Protein AF-0000000080277192 (afdb_homodimer)

Radius of gyration: 25.04 Å; Cα contacts (8 Å, |Δi|>4): 772; chains: 2; bounding box: 79×67×52 Å

Solvent-accessible surface area (backbone atoms only — not comparable to full-atom values): 27968 Å² total; per-residue (Å²): 115,68,64,63,48,51,51,50,53,48,50,64,53,46,48,50,48,50,51,48,53,52,50,51,51,52,50,50,63,64,45,44,34,55,51,36,14,52,55,38,12,24,27,52,50,68,48,55,72,72,56,40,82,81,62,85,65,81,45,62,60,25,44,52,52,46,77,66,30,64,67,50,52,49,10,42,51,40,28,50,51,37,14,52,52,24,24,52,52,15,50,55,54,12,50,52,49,22,42,47,69,62,72,52,82,54,91,62,49,66,56,52,54,50,48,37,54,46,58,56,55,52,41,58,72,32,35,43,55,31,45,40,56,53,26,53,75,68,70,28,53,38,30,62,67,38,54,23,53,58,44,27,65,55,31,24,36,47,32,21,60,66,32,34,26,38,52,59,58,52,64,68,64,61,55,56,53,38,48,72,73,66,51,48,70,67,48,44,42,63,69,44,51,49,61,72,30,39,46,41,49,52,42,40,45,53,51,36,25,48,52,44,54,49,47,39,68,58,48,58,72,43,26,59,82,76,34,24,27,35,47,42,48,43,59,55,35,45,50,92,87,60,59,40,52,11,38,32,22,23,47,21,41,59,63,40,47,65,43,50,53,47,43,72,73,39,44,70,54,39,52,48,27,52,39,50,35,12,45,76,54,116,67,65,62,50,51,51,49,53,46,49,63,51,47,48,50,49,50,50,49,52,53,49,51,51,53,49,50,62,64,44,44,34,56,51,37,14,53,55,38,12,23,27,51,52,68,46,54,73,70,55,40,83,81,62,83,64,80,44,62,60,22,44,52,52,46,75,64,30,63,68,48,52,48,10,43,51,40,28,51,50,37,15,53,51,22,26,52,51,15,50,56,54,11,49,52,49,21,44,46,68,61,72,51,84,56,89,62,50,65,57,53,55,49,48,37,54,46,58,56,56,54,42,59,72,33,37,44,57,30,46,43,55,52,26,55,76,68,70,29,54,38,28,61,68,36,54,23,52,56,44,28,65,55,33,23,35,45,31,21,61,64,32,34,26,38,52,58,57,52,64,66,64,60,56,55,53,38,49,73,74,64,50,47,71,68,49,44,42,64,70,46,50,49,61,72,30,37,46,40,48,52,42,40,44,53,51,37,24,48,50,44,52,48,48,39,68,59,46,58,71,42,27,59,83,77,35,24,28,35,47,42,48,41,59,54,34,44,50,92,86,60,60,39,52,12,38,33,22,24,47,21,43,57,63,40,47,65,43,51,53,47,44,72,72,39,43,70,53,38,51,48,26,52,40,49,35,12,44,79,57

Structure (mmCIF, N/CA/C/O backbone):
data_AF-0000000080277192-model_v1
#
loop_
_entity.id
_entity.type
_entity.pdbx_description
1 polymer 'Carbohydrate ABC transporter permease'
#
loop_
_atom_site.group_PDB
_atom_site.id
_atom_site.type_symbol
_atom_site.label_atom_id
_atom_site.label_alt_id
_atom_site.label_comp_id
_atom_site.label_asym_id
_atom_site.label_entity_id
_atom_site.label_seq_id
_atom_site.pdbx_PDB_ins_code
_atom_site.Cartn_x
_atom_site.Cartn_y
_atom_site.Cartn_z
_atom_site.occupancy
_atom_site.B_iso_or_equiv
_atom_site.auth_seq_id
_atom_site.auth_comp_id
_atom_site.auth_asym_id
_atom_site.auth_atom_id
_atom_site.pdbx_PDB_model_num
ATOM 1 N N . MET A 1 1 ? -43.219 28.047 12.672 1 46.94 1 MET A N 1
ATOM 2 C CA . MET A 1 1 ? -42.062 28.219 13.523 1 46.94 1 MET A CA 1
ATOM 3 C C . MET A 1 1 ? -41.812 26.984 14.367 1 46.94 1 MET A C 1
ATOM 5 O O . MET A 1 1 ? -40.656 26.578 14.57 1 46.94 1 MET A O 1
ATOM 9 N N . LYS A 1 2 ? -42.844 26.438 14.945 1 57.5 2 LYS A N 1
ATOM 10 C CA . LYS A 1 2 ? -42.75 25.297 15.852 1 57.5 2 LYS A CA 1
ATOM 11 C C . LYS A 1 2 ? -42.406 24.016 15.102 1 57.5 2 LYS A C 1
ATOM 13 O O . LYS A 1 2 ? -41.656 23.172 15.609 1 57.5 2 LYS A O 1
ATOM 18 N N . THR A 1 3 ? -42.875 23.797 13.953 1 53.72 3 THR A N 1
ATOM 19 C CA . THR A 1 3 ? -42.75 22.594 13.141 1 53.72 3 THR A CA 1
ATOM 20 C C . THR A 1 3 ? -41.344 22.469 12.602 1 53.72 3 THR A C 1
ATOM 22 O O . THR A 1 3 ? -40.781 21.359 12.516 1 53.72 3 THR A O 1
ATOM 25 N N . A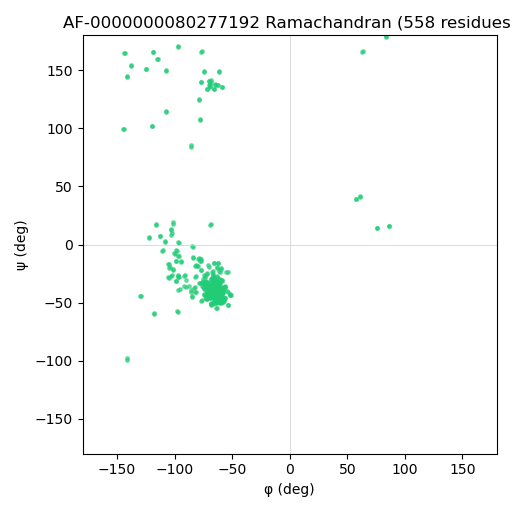SN A 1 4 ? -40.812 23.641 12.227 1 54.72 4 ASN A N 1
ATOM 26 C CA . ASN A 1 4 ? -39.469 23.672 11.711 1 54.72 4 ASN A CA 1
ATOM 27 C C . ASN A 1 4 ? -38.438 23.297 12.781 1 54.72 4 ASN A C 1
ATOM 29 O O . ASN A 1 4 ? -37.438 22.641 12.492 1 54.72 4 ASN A O 1
ATOM 33 N N . GLN A 1 5 ? -38.875 23.609 14.062 1 58.41 5 GLN A N 1
ATOM 34 C CA . GLN A 1 5 ? -38 23.281 15.195 1 58.41 5 GLN A CA 1
ATOM 35 C C . GLN A 1 5 ? -38 21.781 15.469 1 58.41 5 GLN A C 1
ATOM 37 O O . GLN A 1 5 ? -37 21.203 15.852 1 58.41 5 GLN A O 1
ATOM 42 N N . SER A 1 6 ? -39.219 21.188 15.422 1 55.44 6 SER A N 1
ATOM 43 C CA . SER A 1 6 ? -39.375 19.766 15.664 1 55.44 6 SER A CA 1
ATOM 44 C C . SER A 1 6 ? -38.594 18.953 14.617 1 55.44 6 SER A C 1
ATOM 46 O O . SER A 1 6 ? -37.938 17.953 14.945 1 55.44 6 SER A O 1
ATOM 48 N N . VAL A 1 7 ? -38.719 19.375 13.414 1 54.59 7 VAL A N 1
ATOM 49 C CA . VAL A 1 7 ? -38.062 18.703 12.312 1 54.59 7 VAL A CA 1
ATOM 50 C C . VAL A 1 7 ? -36.531 18.828 12.477 1 54.59 7 VAL A C 1
ATOM 52 O O . VAL A 1 7 ? -35.812 17.875 12.227 1 54.59 7 VAL A O 1
ATOM 55 N N . LYS A 1 8 ? -36.188 20.016 12.977 1 60.94 8 LYS A N 1
ATOM 56 C CA . LYS A 1 8 ? -34.781 20.25 13.227 1 60.94 8 LYS A CA 1
ATOM 57 C C . LYS A 1 8 ? -34.25 19.344 14.344 1 60.94 8 LYS A C 1
ATOM 59 O O . LYS A 1 8 ? -33.156 18.812 14.25 1 60.94 8 LYS A O 1
ATOM 64 N N . ARG A 1 9 ? -35.062 19.188 15.398 1 60.69 9 ARG A N 1
ATOM 65 C CA . ARG A 1 9 ? -34.719 18.328 16.516 1 60.69 9 ARG A CA 1
ATOM 66 C C . ARG A 1 9 ? -34.688 16.859 16.094 1 60.69 9 ARG A C 1
ATOM 68 O O . ARG A 1 9 ? -33.812 16.094 16.531 1 60.69 9 ARG A O 1
ATOM 75 N N . LEU A 1 10 ? -35.625 16.469 15.258 1 56.78 10 LEU A N 1
ATOM 76 C CA . LEU A 1 10 ? -35.688 15.094 14.797 1 56.78 10 LEU A CA 1
ATOM 77 C C . LEU A 1 10 ? -34.531 14.766 13.875 1 56.78 10 LEU A C 1
ATOM 79 O O . LEU A 1 10 ? -33.969 13.664 13.953 1 56.78 10 LEU A O 1
ATOM 83 N N . ARG A 1 11 ? -34.219 15.672 13.07 1 62.62 11 ARG A N 1
ATOM 84 C CA . ARG A 1 11 ? -33.094 15.484 12.148 1 62.62 11 ARG A CA 1
ATOM 85 C C . ARG A 1 11 ? -31.781 15.414 12.906 1 62.62 11 ARG A C 1
ATOM 87 O O . ARG A 1 11 ? -30.891 14.641 12.547 1 62.62 11 ARG A O 1
ATOM 94 N N . LYS A 1 12 ? -31.812 16.172 14.016 1 66.75 12 LYS A N 1
ATOM 95 C CA . LYS A 1 12 ? -30.594 16.188 14.836 1 66.75 12 LYS A CA 1
ATOM 96 C C . LYS A 1 12 ? -30.344 14.82 15.469 1 66.75 12 LYS A C 1
ATOM 98 O O . LYS A 1 12 ? -29.203 14.43 15.68 1 66.75 12 LYS A O 1
ATOM 103 N N . LYS A 1 13 ? -31.469 14.008 15.586 1 72.44 13 LYS A N 1
ATOM 104 C CA . LYS A 1 13 ? -31.328 12.703 16.234 1 72.44 13 LYS A CA 1
ATOM 105 C C . LYS A 1 13 ? -31.297 11.586 15.188 1 72.44 13 LYS A C 1
ATOM 107 O O . LYS A 1 13 ? -30.625 10.562 15.398 1 72.44 13 LYS A O 1
ATOM 112 N N . LEU A 1 14 ? -31.922 11.82 14.062 1 78.38 14 LEU A N 1
ATOM 113 C CA . LEU A 1 14 ? -32.062 10.766 13.07 1 78.38 14 LEU A CA 1
ATOM 114 C C . LEU A 1 14 ? -30.781 10.57 12.281 1 78.38 14 LEU A C 1
ATOM 116 O O . LEU A 1 14 ? -30.406 9.438 11.961 1 78.38 14 LEU A O 1
ATOM 120 N N . ILE A 1 15 ? -30.156 11.602 12.117 1 78.19 15 ILE A N 1
ATOM 121 C CA . ILE A 1 15 ? -28.984 11.531 11.258 1 78.19 15 ILE A CA 1
ATOM 122 C C . ILE A 1 15 ? -27.859 10.781 11.977 1 78.19 15 ILE A C 1
ATOM 124 O O . ILE A 1 15 ? -27.297 9.828 11.43 1 78.19 15 ILE A O 1
ATOM 128 N N . PRO A 1 16 ? -27.625 11.133 13.188 1 77.75 16 PRO A N 1
ATOM 129 C CA . PRO A 1 16 ? -26.625 10.336 13.898 1 77.75 16 PRO A CA 1
ATOM 130 C C . PRO A 1 16 ? -27.016 8.867 14.023 1 77.75 16 PRO A C 1
ATOM 132 O O . PRO A 1 16 ? -26.141 7.992 13.977 1 77.75 16 PRO A O 1
ATOM 135 N N . PHE A 1 17 ? -28.234 8.664 14.062 1 81.19 17 PHE A N 1
ATOM 136 C CA . PHE A 1 17 ? -28.703 7.285 14.156 1 81.19 17 PHE A CA 1
ATOM 137 C C . PHE A 1 17 ? -28.484 6.551 12.836 1 81.19 17 PHE A C 1
ATOM 139 O O . PHE A 1 17 ? -28.062 5.395 12.828 1 81.19 17 PHE A O 1
ATOM 146 N N . LEU A 1 18 ? -28.75 7.203 11.797 1 81.12 18 LEU A N 1
ATOM 147 C CA . LEU A 1 18 ? -28.547 6.613 10.477 1 81.12 18 LEU A CA 1
ATOM 148 C C . LEU A 1 18 ? -27.062 6.387 10.211 1 81.12 18 LEU A C 1
ATOM 150 O O . LEU A 1 18 ? -26.672 5.355 9.656 1 81.12 18 LEU A O 1
ATOM 154 N N . ILE A 1 19 ? -26.328 7.281 10.648 1 79.06 19 ILE A N 1
ATOM 155 C CA . ILE A 1 19 ? -24.875 7.148 10.5 1 79.06 19 ILE A CA 1
ATOM 156 C C . ILE A 1 19 ? -24.391 5.961 11.32 1 79.06 19 ILE A C 1
ATOM 158 O O . ILE A 1 19 ? -23.531 5.191 10.859 1 79.06 19 ILE A O 1
ATOM 162 N N . LEU A 1 20 ? -24.953 5.836 12.391 1 80.75 20 LEU A N 1
ATOM 163 C CA . LEU A 1 20 ? -24.578 4.707 13.242 1 80.75 20 LEU A CA 1
ATOM 164 C C . LEU A 1 20 ? -24.953 3.387 12.578 1 80.75 20 LEU A C 1
ATOM 166 O O . LEU A 1 20 ? -24.156 2.451 12.555 1 80.75 20 LEU A O 1
ATOM 170 N N . ILE A 1 21 ? -26.047 3.332 11.977 1 84.31 21 ILE A N 1
ATOM 171 C CA . ILE A 1 21 ? -26.531 2.113 11.336 1 84.31 21 ILE A CA 1
ATOM 172 C C . ILE A 1 21 ? -25.656 1.776 10.133 1 84.31 21 ILE A C 1
ATOM 174 O O . ILE A 1 21 ? -25.25 0.625 9.953 1 84.31 21 ILE A O 1
ATOM 178 N N . VAL A 1 22 ? -25.344 2.752 9.422 1 81.5 22 VAL A N 1
ATOM 179 C CA . VAL A 1 22 ? -24.516 2.557 8.234 1 81.5 22 VAL A CA 1
ATOM 180 C C . VAL A 1 22 ? -23.109 2.135 8.648 1 81.5 22 VAL A C 1
ATOM 182 O O . VAL A 1 22 ? -22.516 1.239 8.039 1 81.5 22 VAL A O 1
ATOM 185 N N . SER A 1 23 ? -22.641 2.762 9.641 1 79.56 23 SER A N 1
ATOM 186 C CA . SER A 1 23 ? -21.312 2.418 10.141 1 79.56 23 SER A CA 1
ATOM 187 C C . SER A 1 23 ? -21.266 0.975 10.641 1 79.56 23 SER A C 1
ATOM 189 O O . SER A 1 23 ? -20.312 0.249 10.359 1 79.56 23 SER A O 1
ATOM 191 N N . LEU A 1 24 ? -22.266 0.595 11.289 1 80.5 24 LEU A N 1
ATOM 192 C CA . LEU A 1 24 ? -22.344 -0.77 11.797 1 80.5 24 LEU A CA 1
ATOM 193 C C . LEU A 1 24 ? -22.422 -1.772 10.656 1 80.5 24 LEU A C 1
ATOM 195 O O . LEU A 1 24 ? -21.828 -2.848 10.719 1 80.5 24 LEU A O 1
ATOM 199 N N . PHE A 1 25 ? -23.094 -1.438 9.68 1 82.75 25 PHE A N 1
ATOM 200 C CA . PHE A 1 25 ? -23.219 -2.299 8.508 1 82.75 25 PHE A CA 1
ATOM 201 C C . PHE A 1 25 ? -21.891 -2.469 7.805 1 82.75 25 PHE A C 1
ATOM 203 O O . PHE A 1 25 ? -21.5 -3.586 7.457 1 82.75 25 PHE A O 1
ATOM 210 N N . VAL A 1 26 ? -21.219 -1.412 7.656 1 76.5 26 VAL A N 1
ATOM 211 C CA . VAL A 1 26 ? -19.906 -1.442 7.016 1 76.5 26 VAL A CA 1
ATOM 212 C C . VAL A 1 26 ? -18.922 -2.24 7.879 1 76.5 26 VAL A C 1
ATOM 214 O O . VAL A 1 26 ? -18.125 -3.027 7.359 1 76.5 26 VAL A O 1
ATOM 217 N N . LEU A 1 27 ? -19.031 -2.02 9.102 1 80.06 27 LEU A N 1
ATOM 218 C CA . LEU A 1 27 ? -18.172 -2.742 10.039 1 80.06 27 LEU A CA 1
ATOM 219 C C . LEU A 1 27 ? -18.422 -4.246 9.945 1 80.06 27 LEU A C 1
ATOM 221 O O . LEU A 1 27 ? -17.469 -5.035 9.977 1 80.06 27 LEU A O 1
ATOM 225 N N . MET A 1 28 ? -19.641 -4.602 9.812 1 83 28 MET A N 1
ATOM 226 C CA . MET A 1 28 ? -20 -6.012 9.711 1 83 28 MET A CA 1
ATOM 227 C C . MET A 1 28 ? -19.422 -6.621 8.43 1 83 28 MET A C 1
ATOM 229 O O . MET A 1 28 ? -18.906 -7.742 8.445 1 83 28 MET A O 1
ATOM 233 N N . ILE A 1 29 ? -19.469 -5.93 7.426 1 81.88 29 ILE A N 1
ATOM 234 C CA . ILE A 1 29 ? -18.953 -6.398 6.145 1 81.88 29 ILE A CA 1
ATOM 235 C C . ILE A 1 29 ? -17.438 -6.551 6.223 1 81.88 29 ILE A C 1
ATOM 237 O O . ILE A 1 29 ? -16.875 -7.52 5.707 1 81.88 29 ILE A O 1
ATOM 241 N N . GLU A 1 30 ? -16.828 -5.641 6.879 1 77.25 30 GLU A N 1
ATOM 242 C CA . GLU A 1 30 ? -15.375 -5.652 6.996 1 77.25 30 GLU A CA 1
ATOM 243 C C . GLU A 1 30 ? -14.898 -6.762 7.93 1 77.25 30 GLU A C 1
ATOM 245 O O . GLU A 1 30 ? -13.836 -7.352 7.719 1 77.25 30 GLU A O 1
ATOM 250 N N . LEU A 1 31 ? -15.68 -7.07 8.914 1 86.88 31 LEU A N 1
ATOM 251 C CA . LEU A 1 31 ? -15.289 -8.047 9.93 1 86.88 31 LEU A CA 1
ATOM 252 C C . LEU A 1 31 ? -15.547 -9.469 9.453 1 86.88 31 LEU A C 1
ATOM 254 O O . LEU A 1 31 ? -14.969 -10.422 9.969 1 86.88 31 LEU A O 1
ATOM 258 N N . MET A 1 32 ? -16.328 -9.625 8.508 1 88.5 32 MET A N 1
ATOM 259 C CA . MET A 1 32 ? -16.766 -10.953 8.07 1 88.5 32 MET A CA 1
ATOM 260 C C . MET A 1 32 ? -15.57 -11.766 7.559 1 88.5 32 MET A C 1
ATOM 262 O O . MET A 1 32 ? -15.359 -12.898 7.992 1 88.5 32 MET A O 1
ATOM 266 N N . PRO A 1 33 ? -14.773 -11.188 6.684 1 90.25 33 PRO A N 1
ATOM 267 C CA . PRO A 1 33 ? -13.641 -11.984 6.211 1 90.25 33 PRO A CA 1
ATOM 268 C C . PRO A 1 33 ? -12.656 -12.336 7.324 1 90.25 33 PRO A C 1
ATOM 270 O O . PRO A 1 33 ? -12.031 -13.398 7.285 1 90.25 33 PRO A O 1
ATOM 273 N N . ILE A 1 34 ? -12.539 -11.469 8.234 1 91.38 34 ILE A N 1
ATOM 274 C CA . ILE A 1 34 ? -11.641 -11.711 9.359 1 91.38 34 ILE A CA 1
ATOM 275 C C . ILE A 1 34 ? -12.172 -12.875 10.195 1 91.38 34 ILE A C 1
ATOM 277 O O . ILE A 1 34 ? -11.414 -13.773 10.57 1 91.38 34 ILE A O 1
ATOM 281 N N . MET A 1 35 ? -13.453 -12.82 10.438 1 91.06 35 MET A N 1
ATOM 282 C CA . MET A 1 35 ? -14.086 -13.906 11.18 1 91.06 35 MET A CA 1
ATOM 283 C C . MET A 1 35 ? -13.938 -15.227 10.438 1 91.06 35 MET A C 1
ATOM 285 O O . MET A 1 35 ? -13.648 -16.266 11.047 1 91.06 35 MET A O 1
ATOM 289 N N . VAL A 1 36 ? -14.086 -15.203 9.195 1 91.25 36 VAL A N 1
ATOM 290 C CA . VAL A 1 36 ? -14.031 -16.422 8.383 1 91.25 36 VAL A CA 1
ATOM 291 C C . VAL A 1 36 ? -12.617 -17 8.414 1 91.25 36 VAL A C 1
ATOM 293 O O . VAL A 1 36 ? -12.438 -18.219 8.523 1 91.25 36 VAL A O 1
ATOM 296 N N . VAL A 1 37 ? -11.617 -16.109 8.297 1 93.94 37 VAL A N 1
ATOM 297 C CA . VAL A 1 37 ? -10.25 -16.609 8.273 1 93.94 37 VAL A CA 1
ATOM 298 C C . VAL A 1 37 ? -9.914 -17.234 9.633 1 93.94 37 VAL A C 1
ATOM 300 O O . VAL A 1 37 ? -9.312 -18.312 9.695 1 93.94 37 VAL A O 1
ATOM 303 N N . VAL A 1 38 ? -10.328 -16.641 10.688 1 94.44 38 VAL A N 1
ATOM 304 C CA . VAL A 1 38 ? -10.031 -17.125 12.031 1 94.44 38 VAL A CA 1
ATOM 305 C C . VAL A 1 38 ? -10.766 -18.438 12.289 1 94.44 38 VAL A C 1
ATOM 307 O O . VAL A 1 38 ? -10.172 -19.406 12.734 1 94.44 38 VAL A O 1
ATOM 310 N N . THR A 1 39 ? -12.039 -18.516 11.93 1 94 39 THR A N 1
ATOM 311 C CA . THR A 1 39 ? -12.828 -19.719 12.203 1 94 39 THR A CA 1
ATOM 312 C C . THR A 1 39 ? -12.422 -20.859 11.289 1 94 39 THR A C 1
ATOM 314 O O . THR A 1 39 ? -12.422 -22.031 11.695 1 94 39 THR A O 1
ATOM 317 N N . SER A 1 40 ? -12.023 -20.562 10.094 1 93.56 40 SER A N 1
ATOM 318 C CA . SER A 1 40 ? -11.656 -21.594 9.133 1 93.56 40 SER A CA 1
ATOM 319 C C . SER A 1 40 ? -10.375 -22.297 9.547 1 93.56 40 SER A C 1
ATOM 321 O O . SER A 1 40 ? -10.18 -23.484 9.242 1 93.56 40 SER A O 1
ATOM 323 N N . GLY A 1 41 ? -9.492 -21.547 10.266 1 95.25 41 GLY A N 1
ATOM 324 C CA . GLY A 1 41 ? -8.289 -22.188 10.773 1 95.25 41 GLY A CA 1
ATOM 325 C C . GLY A 1 41 ? -8.57 -23.312 11.758 1 95.25 41 GLY A C 1
ATOM 326 O O . GLY A 1 41 ? -7.711 -24.156 12.008 1 95.25 41 GLY A O 1
ATOM 327 N N . PHE A 1 42 ? -9.797 -23.312 12.242 1 96.62 42 PHE A N 1
ATOM 328 C CA . PHE A 1 42 ? -10.195 -24.328 13.219 1 96.62 42 PHE A CA 1
ATOM 329 C C . PHE A 1 42 ? -11.039 -25.406 12.562 1 96.62 42 PHE A C 1
ATOM 331 O O . PHE A 1 42 ? -11.656 -26.234 13.25 1 96.62 42 PHE A O 1
ATOM 338 N N . LYS A 1 43 ? -11.062 -25.438 11.266 1 94.81 43 LYS A N 1
ATOM 339 C CA . LYS A 1 43 ? -11.891 -26.406 10.555 1 94.81 43 LYS A CA 1
ATOM 340 C C . LYS A 1 43 ? -11.031 -27.391 9.758 1 94.81 43 LYS A C 1
ATOM 342 O O . LYS A 1 43 ? -9.875 -27.094 9.453 1 94.81 43 LYS A O 1
ATOM 347 N N . ARG A 1 44 ? -11.695 -28.609 9.414 1 93.38 44 ARG A N 1
ATOM 348 C CA . ARG A 1 44 ? -11.094 -29.547 8.461 1 93.38 44 ARG A CA 1
ATOM 349 C C . ARG A 1 44 ? -11.219 -29.016 7.035 1 93.38 44 ARG A C 1
ATOM 351 O O . ARG A 1 44 ? -12.195 -28.344 6.695 1 93.38 44 ARG A O 1
ATOM 358 N N . ASP A 1 45 ? -10.289 -29.344 6.25 1 91.06 45 ASP A N 1
ATOM 359 C CA . ASP A 1 45 ? -10.258 -28.875 4.867 1 91.06 45 ASP A CA 1
ATOM 360 C C . ASP A 1 45 ? -11.578 -29.141 4.16 1 91.06 45 ASP A C 1
ATOM 362 O O . ASP A 1 45 ? -12.125 -28.25 3.49 1 91.06 45 ASP A O 1
ATOM 366 N N . ILE A 1 46 ? -12.109 -30.297 4.371 1 88.12 46 ILE A N 1
ATOM 367 C CA . ILE A 1 46 ? -13.32 -30.719 3.664 1 88.12 46 ILE A CA 1
ATOM 368 C C . ILE A 1 46 ? -14.5 -29.859 4.102 1 88.12 46 ILE A C 1
ATOM 370 O O . ILE A 1 46 ? -15.391 -29.562 3.301 1 88.12 46 ILE A O 1
ATOM 374 N N . ASP A 1 47 ? -14.484 -29.422 5.336 1 89.94 47 ASP A N 1
ATOM 375 C CA . ASP A 1 47 ? -15.578 -28.625 5.871 1 89.94 47 ASP A CA 1
ATOM 376 C C . ASP A 1 47 ? -15.516 -27.188 5.336 1 89.94 47 ASP A C 1
ATOM 378 O O . ASP A 1 47 ? -16.562 -26.547 5.16 1 89.94 47 ASP A O 1
ATOM 382 N N . ILE A 1 48 ? -14.414 -26.703 5.047 1 86.06 48 ILE A N 1
ATOM 383 C CA . ILE A 1 48 ? -14.227 -25.328 4.602 1 86.06 48 ILE A CA 1
ATOM 384 C C . ILE A 1 48 ? -14.82 -25.156 3.203 1 86.06 48 ILE A C 1
ATOM 386 O O . ILE A 1 48 ? -15.492 -24.156 2.928 1 86.06 48 ILE A O 1
ATOM 390 N N . TRP A 1 49 ? -14.641 -26.078 2.426 1 80.88 49 TRP A N 1
ATOM 391 C CA . TRP A 1 49 ? -15.07 -25.953 1.035 1 80.88 49 TRP A CA 1
ATOM 392 C C . TRP A 1 49 ? -16.484 -26.484 0.857 1 80.88 49 TRP A C 1
ATOM 394 O O . TRP A 1 49 ? -17.266 -25.922 0.074 1 80.88 49 TRP A O 1
ATOM 404 N N . ALA A 1 50 ? -16.828 -27.531 1.584 1 81.12 50 ALA A N 1
ATOM 405 C CA . ALA A 1 50 ? -18.047 -28.25 1.293 1 81.12 50 ALA A CA 1
ATOM 406 C C . ALA A 1 50 ? -19.234 -27.688 2.088 1 81.12 50 ALA A C 1
ATOM 408 O O . ALA A 1 50 ? -20.375 -27.781 1.65 1 81.12 50 ALA A O 1
ATOM 409 N N . ARG A 1 51 ? -18.953 -27.109 3.201 1 79.62 51 ARG A N 1
ATOM 410 C CA . ARG A 1 51 ? -20.062 -26.828 4.105 1 79.62 51 ARG A CA 1
ATOM 411 C C . ARG A 1 51 ? -20.297 -25.328 4.242 1 79.62 51 ARG A C 1
ATOM 413 O O . ARG A 1 51 ? -21.156 -24.906 5.02 1 79.62 51 ARG A O 1
ATOM 420 N N . GLY A 1 52 ? -19.609 -24.578 3.463 1 75.75 52 GLY A N 1
ATOM 421 C CA . GLY A 1 52 ? -19.812 -23.156 3.525 1 75.75 52 GLY A CA 1
ATOM 422 C C . GLY A 1 52 ? -19.016 -22.469 4.625 1 75.75 52 GLY A C 1
ATOM 423 O O . GLY A 1 52 ? -18.438 -23.141 5.48 1 75.75 52 GLY A O 1
ATOM 424 N N . PRO A 1 53 ? -19.109 -21.156 4.758 1 77.69 53 PRO A N 1
ATOM 425 C CA . PRO A 1 53 ? -18.219 -20.422 5.652 1 77.69 53 PRO A CA 1
ATOM 426 C C . PRO A 1 53 ? -18.703 -20.422 7.098 1 77.69 53 PRO A C 1
ATOM 428 O O . PRO A 1 53 ? -17.922 -20.156 8.016 1 77.69 53 PRO A O 1
ATOM 431 N N . PHE A 1 54 ? -19.891 -20.844 7.383 1 80.94 54 PHE A N 1
ATOM 432 C CA . PHE A 1 54 ? -20.438 -20.625 8.719 1 80.94 54 PHE A CA 1
ATOM 433 C C . PHE A 1 54 ? -20.562 -21.953 9.477 1 80.94 54 PHE A C 1
ATOM 435 O O . PHE A 1 54 ? -20.859 -21.953 10.672 1 80.94 54 PHE A O 1
ATOM 442 N N . TYR A 1 55 ? -20.281 -23.016 8.805 1 85.31 55 TYR A N 1
ATOM 443 C CA . TYR A 1 55 ? -20.188 -24.297 9.508 1 85.31 55 TYR A CA 1
ATOM 444 C C . TYR A 1 55 ? -18.953 -24.328 10.406 1 85.31 55 TYR A C 1
ATOM 446 O O . TYR A 1 55 ? -17.875 -23.875 10.016 1 85.31 55 TYR A O 1
ATOM 454 N N . PHE A 1 56 ? -19.219 -24.922 11.688 1 91.88 56 PHE A N 1
ATOM 455 C CA . PHE A 1 56 ? -18.109 -24.797 12.633 1 91.88 56 PHE A CA 1
ATOM 456 C C . PHE A 1 56 ? -18.031 -26.047 13.516 1 91.88 56 PHE A C 1
ATOM 458 O O . PHE A 1 56 ? -18.781 -26.172 14.484 1 91.88 56 PHE A O 1
ATOM 465 N N . LYS A 1 57 ? -17.156 -26.953 13.188 1 93.44 57 LYS A N 1
ATOM 466 C CA . LYS A 1 57 ? -16.688 -28.062 14 1 93.44 57 LYS A CA 1
ATOM 467 C C . LYS A 1 57 ? -15.172 -27.969 14.234 1 93.44 57 LYS A C 1
ATOM 469 O O . LYS A 1 57 ? -14.383 -28.375 13.375 1 93.44 57 LYS A O 1
ATOM 474 N N . PRO A 1 58 ? -14.812 -27.531 15.391 1 94.94 58 PRO A N 1
ATOM 475 C CA . PRO A 1 58 ? -13.43 -27.078 15.602 1 94.94 58 PRO A CA 1
ATOM 476 C C . PRO A 1 58 ? -12.445 -28.234 15.75 1 94.94 58 PRO A C 1
ATOM 478 O O . PRO A 1 58 ? -12.797 -29.281 16.297 1 94.94 58 PRO A O 1
ATOM 481 N N . THR A 1 59 ? -11.305 -28.047 15.141 1 96.56 59 THR A N 1
ATOM 482 C CA . THR A 1 59 ? -10.102 -28.844 15.32 1 96.56 59 THR A CA 1
ATOM 483 C C . THR A 1 59 ? -8.859 -27.969 15.398 1 96.56 59 THR A C 1
ATOM 485 O O . THR A 1 59 ? -8.875 -26.828 14.914 1 96.56 59 THR A O 1
ATOM 488 N N . LEU A 1 60 ? -7.82 -28.453 16.062 1 97 60 LEU A N 1
ATOM 489 C CA . LEU A 1 60 ? -6.586 -27.688 16.188 1 97 60 LEU A CA 1
ATOM 490 C C . LEU A 1 60 ? -5.523 -28.203 15.227 1 97 60 LEU A C 1
ATOM 492 O O . LEU A 1 60 ? -4.391 -27.719 15.227 1 97 60 LEU A O 1
ATOM 496 N N . GLU A 1 61 ? -5.891 -29.031 14.375 1 97.06 61 GLU A N 1
ATOM 497 C CA . GLU A 1 61 ? -4.941 -29.734 13.523 1 97.06 61 GLU A CA 1
ATOM 498 C C . GLU A 1 61 ? -4.195 -28.781 12.602 1 97.06 61 GLU A C 1
ATOM 500 O O . GLU A 1 61 ? -2.973 -28.859 12.469 1 97.06 61 GLU A O 1
ATOM 505 N N . SER A 1 62 ? -4.934 -27.859 12.016 1 97.06 62 SER A N 1
ATOM 506 C CA . SER A 1 62 ? -4.312 -26.922 11.086 1 97.06 62 SER A CA 1
ATOM 507 C C . SER A 1 62 ? -3.316 -26.016 11.797 1 97.06 62 SER A C 1
ATOM 509 O O . SER A 1 62 ? -2.236 -25.734 11.273 1 97.06 62 SER A O 1
ATOM 511 N N . TYR A 1 63 ? -3.646 -25.625 12.977 1 97.62 63 TYR A N 1
ATOM 512 C CA . TYR A 1 63 ? -2.744 -24.797 13.758 1 97.62 63 TYR A CA 1
ATOM 513 C C . TYR A 1 63 ? -1.504 -25.562 14.18 1 97.62 63 TYR A C 1
ATOM 515 O O . TYR A 1 63 ? -0.387 -25.047 14.125 1 97.62 63 TYR A O 1
ATOM 523 N N . LYS A 1 64 ? -1.691 -26.781 14.547 1 97.5 64 LYS A N 1
ATOM 524 C CA . LYS A 1 64 ? -0.562 -27.625 14.922 1 97.5 64 LYS A CA 1
ATOM 525 C C . LYS A 1 64 ? 0.383 -27.828 13.742 1 97.5 64 LYS A C 1
ATOM 527 O O . LYS A 1 64 ? 1.604 -27.75 13.898 1 97.5 64 LYS A O 1
ATOM 532 N N . GLN A 1 65 ? -0.168 -28.047 12.641 1 97.12 65 GLN A N 1
ATOM 533 C CA . GLN A 1 65 ? 0.631 -28.297 11.445 1 97.12 65 GLN A CA 1
ATOM 534 C C . GLN A 1 65 ? 1.418 -27.047 11.047 1 97.12 65 GLN A C 1
ATOM 536 O O . GLN A 1 65 ? 2.605 -27.125 10.727 1 97.12 65 GLN A O 1
ATOM 541 N N . VAL A 1 66 ? 0.796 -25.906 11.094 1 97.25 66 VAL A N 1
ATOM 542 C CA . VAL A 1 66 ? 1.434 -24.656 10.688 1 97.25 66 VAL A CA 1
ATOM 543 C C . VAL A 1 66 ? 2.523 -24.281 11.695 1 97.25 66 VAL A C 1
ATOM 545 O O . VAL A 1 66 ? 3.607 -23.828 11.305 1 97.25 66 VAL A O 1
ATOM 548 N N . LEU A 1 67 ? 2.252 -24.5 12.977 1 97 67 LEU A N 1
ATOM 549 C CA . LEU A 1 67 ? 3.188 -24.109 14.023 1 97 67 LEU A CA 1
ATOM 550 C C . LEU A 1 67 ? 4.348 -25.094 14.117 1 97 67 LEU A C 1
ATOM 552 O O . LEU A 1 67 ? 5.383 -24.781 14.719 1 97 67 LEU A O 1
ATOM 556 N N . SER A 1 68 ? 4.23 -26.234 13.477 1 97 68 SER A N 1
ATOM 557 C CA . SER A 1 68 ? 5.309 -27.219 13.438 1 97 68 SER A CA 1
ATOM 558 C C . SER A 1 68 ? 6.078 -27.141 12.125 1 97 68 SER A C 1
ATOM 560 O O . SER A 1 68 ? 7.078 -27.844 11.945 1 97 68 SER A O 1
ATOM 562 N N . ASN A 1 69 ? 5.594 -26.375 11.219 1 96.31 69 ASN A N 1
ATOM 563 C CA . ASN A 1 69 ? 6.242 -26.203 9.93 1 96.31 69 ASN A CA 1
ATOM 564 C C . ASN A 1 69 ? 7.438 -25.266 10.016 1 96.31 69 ASN A C 1
ATOM 566 O O . ASN A 1 69 ? 7.266 -24.047 10.055 1 96.31 69 ASN A O 1
ATOM 570 N N . ARG A 1 70 ? 8.578 -25.797 9.922 1 96.12 70 ARG A N 1
ATOM 571 C CA . ARG A 1 70 ? 9.805 -25.031 10.094 1 96.12 70 ARG A CA 1
ATOM 572 C C . ARG A 1 70 ? 9.953 -23.984 8.992 1 96.12 70 ARG A C 1
ATOM 574 O O . ARG A 1 70 ? 10.492 -22.906 9.227 1 96.12 70 ARG A O 1
ATOM 581 N N . ASP A 1 71 ? 9.5 -24.344 7.867 1 96.06 71 ASP A N 1
ATOM 582 C CA . ASP A 1 71 ? 9.578 -23.406 6.75 1 96.06 71 ASP A CA 1
ATOM 583 C C . ASP A 1 71 ? 8.711 -22.172 7.008 1 96.06 71 ASP A C 1
ATOM 585 O O . ASP A 1 71 ? 9.117 -21.047 6.719 1 96.06 71 ASP A O 1
ATOM 589 N N . PHE A 1 72 ? 7.527 -22.375 7.551 1 97.12 72 PHE A N 1
ATOM 590 C CA . PHE A 1 72 ? 6.648 -21.25 7.852 1 97.12 72 PHE A CA 1
ATOM 591 C C . PHE A 1 72 ? 7.215 -20.406 8.984 1 97.12 72 PHE A C 1
ATOM 593 O O . PHE A 1 72 ? 7.188 -19.172 8.93 1 97.12 72 PHE A O 1
ATOM 600 N N . LEU A 1 73 ? 7.719 -21.047 9.953 1 97.75 73 LEU A N 1
ATOM 601 C CA . LEU A 1 73 ? 8.273 -20.312 11.086 1 97.75 73 LEU A CA 1
ATOM 602 C C . LEU A 1 73 ? 9.477 -19.484 10.656 1 97.75 73 LEU A C 1
ATOM 604 O O . LEU A 1 73 ? 9.664 -18.359 11.125 1 97.75 73 LEU A O 1
ATOM 608 N N . LEU A 1 74 ? 10.281 -20.047 9.805 1 98 74 LEU A N 1
ATOM 609 C CA . LEU A 1 74 ? 11.406 -19.281 9.258 1 98 74 LEU A CA 1
ATOM 610 C C . LEU A 1 74 ? 10.914 -18.078 8.453 1 98 74 LEU A C 1
ATOM 612 O O . LEU A 1 74 ? 11.5 -17 8.531 1 98 74 LEU A O 1
ATOM 616 N N . SER A 1 75 ? 9.914 -18.281 7.66 1 98.44 75 SER A N 1
ATOM 617 C CA . SER A 1 75 ? 9.359 -17.203 6.859 1 98.44 75 SER A CA 1
ATOM 618 C C . SER A 1 75 ? 8.789 -16.094 7.746 1 98.44 75 SER A C 1
ATOM 620 O O . SER A 1 75 ? 8.852 -14.914 7.395 1 98.44 75 SER A O 1
ATOM 622 N N . LEU A 1 76 ? 8.203 -16.484 8.883 1 98.12 76 LEU A N 1
ATOM 623 C CA . LEU A 1 76 ? 7.723 -15.516 9.859 1 98.12 76 LEU A CA 1
ATOM 624 C C . LEU A 1 76 ? 8.875 -14.695 10.422 1 98.12 76 LEU A C 1
ATOM 626 O O . LEU A 1 76 ? 8.781 -13.469 10.531 1 98.12 76 LEU A O 1
ATOM 630 N N . LYS A 1 77 ? 9.875 -15.359 10.789 1 98.12 77 LYS A N 1
ATOM 631 C CA . LYS A 1 77 ? 11.07 -14.688 11.289 1 98.12 77 LYS A CA 1
ATOM 632 C C . LYS A 1 77 ? 11.656 -13.75 10.242 1 98.12 77 LYS A C 1
ATOM 634 O O . LYS A 1 77 ? 12.023 -12.609 10.547 1 98.12 77 LYS A O 1
ATOM 639 N N . ASN A 1 78 ? 11.773 -14.227 9.039 1 98.75 78 ASN A N 1
ATOM 640 C CA . ASN A 1 78 ? 12.273 -13.398 7.949 1 98.75 78 ASN A CA 1
ATOM 641 C C . ASN A 1 78 ? 11.438 -12.125 7.781 1 98.75 78 ASN A C 1
ATOM 643 O O . ASN A 1 78 ? 11.984 -11.039 7.625 1 98.75 78 ASN A O 1
ATOM 647 N N . SER A 1 79 ? 10.117 -12.312 7.805 1 98.69 79 SER A N 1
ATOM 648 C CA . SER A 1 79 ? 9.227 -11.164 7.664 1 98.69 79 SER A CA 1
ATOM 649 C C . SER A 1 79 ? 9.469 -10.148 8.773 1 98.69 79 SER A C 1
ATOM 651 O O . SER A 1 79 ? 9.477 -8.938 8.516 1 98.69 79 SER A O 1
ATOM 653 N N . LEU A 1 80 ? 9.641 -10.648 9.961 1 98.19 80 LEU A N 1
ATOM 654 C CA . LEU A 1 80 ? 9.875 -9.766 11.102 1 98.19 80 LEU A CA 1
ATOM 655 C C . LEU A 1 80 ? 11.203 -9.023 10.945 1 98.19 80 LEU A C 1
ATOM 657 O O . LEU A 1 80 ? 11.266 -7.809 11.141 1 98.19 80 LEU A O 1
ATOM 661 N N . VAL A 1 81 ? 12.195 -9.703 10.578 1 98.56 81 VAL A N 1
ATOM 662 C CA . VAL A 1 81 ? 13.531 -9.133 10.438 1 98.56 81 VAL A CA 1
ATOM 663 C C . VAL A 1 81 ? 13.539 -8.109 9.305 1 98.56 81 VAL A C 1
ATOM 665 O O . VAL A 1 81 ? 14.008 -6.984 9.477 1 98.56 81 VAL A O 1
ATOM 668 N N . VAL A 1 82 ? 12.992 -8.461 8.188 1 98.75 82 VAL A N 1
ATOM 669 C CA . VAL A 1 82 ? 12.945 -7.586 7.023 1 98.75 82 VAL A CA 1
ATOM 670 C C . VAL A 1 82 ? 12.117 -6.344 7.34 1 98.75 82 VAL A C 1
ATOM 672 O O . VAL A 1 82 ? 12.508 -5.223 6.992 1 98.75 82 VAL A O 1
ATOM 675 N N . GLY A 1 83 ? 10.969 -6.582 7.984 1 98.56 83 GLY A N 1
ATOM 676 C CA . GLY A 1 83 ? 10.117 -5.465 8.352 1 98.56 83 GLY A CA 1
ATOM 677 C C . GLY A 1 83 ? 10.781 -4.488 9.297 1 98.56 83 GLY A C 1
ATOM 678 O O . GLY A 1 83 ? 10.734 -3.275 9.086 1 98.56 83 GLY A O 1
ATOM 679 N N . LEU A 1 84 ? 11.445 -5.004 10.297 1 98.38 84 LEU A N 1
ATOM 680 C CA . LEU A 1 84 ? 12.078 -4.156 11.305 1 98.38 84 LEU A CA 1
ATOM 681 C C . LEU A 1 84 ? 13.281 -3.42 10.727 1 98.38 84 LEU A C 1
ATOM 683 O O . LEU A 1 84 ? 13.438 -2.217 10.938 1 98.38 84 LEU A O 1
ATOM 687 N N . ILE A 1 85 ? 14.07 -4.07 9.969 1 98.69 85 ILE A N 1
ATOM 688 C CA . ILE A 1 85 ? 15.297 -3.473 9.445 1 98.69 85 ILE A CA 1
ATOM 689 C C . ILE A 1 85 ? 14.945 -2.453 8.359 1 98.69 85 ILE A C 1
ATOM 691 O O . ILE A 1 85 ? 15.484 -1.346 8.344 1 98.69 85 ILE A O 1
ATOM 695 N N . SER A 1 86 ? 14.047 -2.811 7.438 1 98.44 86 SER A N 1
ATOM 696 C CA . SER A 1 86 ? 13.656 -1.882 6.383 1 98.44 86 SER A CA 1
ATOM 697 C C . SER A 1 86 ? 12.992 -0.64 6.961 1 98.44 86 SER A C 1
ATOM 699 O O . SER A 1 86 ? 13.188 0.469 6.457 1 98.44 86 SER A O 1
ATOM 701 N N . THR A 1 87 ? 12.203 -0.85 8.023 1 98.44 87 THR A N 1
ATOM 702 C CA . THR A 1 87 ? 11.562 0.279 8.688 1 98.44 87 THR A CA 1
ATOM 703 C C . THR A 1 87 ? 12.602 1.193 9.328 1 98.44 87 THR A C 1
ATOM 705 O O . THR A 1 87 ? 12.57 2.41 9.141 1 98.44 87 THR A O 1
ATOM 708 N N . ALA A 1 88 ? 13.523 0.614 10.016 1 98.38 88 ALA A N 1
ATOM 709 C CA . ALA A 1 88 ? 14.555 1.393 10.688 1 98.38 88 ALA A CA 1
ATOM 710 C C . ALA A 1 88 ? 15.359 2.223 9.695 1 98.38 88 ALA A C 1
ATOM 712 O O . ALA A 1 88 ? 15.547 3.426 9.883 1 98.38 88 ALA A O 1
ATOM 713 N N . ILE A 1 89 ? 15.773 1.631 8.656 1 97.12 89 ILE A N 1
ATOM 714 C CA . ILE A 1 89 ? 16.547 2.314 7.629 1 97.12 89 ILE A CA 1
ATOM 715 C C . ILE A 1 89 ? 15.711 3.428 7.004 1 97.12 89 ILE A C 1
ATOM 717 O O . ILE A 1 89 ? 16.188 4.551 6.832 1 97.12 89 ILE A O 1
ATOM 721 N N . SER A 1 90 ? 14.484 3.139 6.73 1 96.62 90 SER A N 1
ATOM 722 C CA . SER A 1 90 ? 13.609 4.086 6.047 1 96.62 90 SER A CA 1
ATOM 723 C C . SER A 1 90 ? 13.281 5.277 6.938 1 96.62 90 SER A C 1
ATOM 725 O O . SER A 1 90 ? 13.141 6.402 6.457 1 96.62 90 SER A O 1
ATOM 727 N N . ILE A 1 91 ? 13.133 5.004 8.227 1 96.88 91 ILE A N 1
ATOM 728 C CA . ILE A 1 91 ? 12.836 6.082 9.164 1 96.88 91 ILE A CA 1
ATOM 729 C C . ILE A 1 91 ? 14.031 7.02 9.266 1 96.88 91 ILE A C 1
ATOM 731 O O . ILE A 1 91 ? 13.875 8.242 9.234 1 96.88 91 ILE A O 1
ATOM 735 N N . ILE A 1 92 ? 15.195 6.484 9.336 1 94.81 92 ILE A N 1
ATOM 736 C CA . ILE A 1 92 ? 16.406 7.285 9.477 1 94.81 92 ILE A CA 1
ATOM 737 C C . ILE A 1 92 ? 16.625 8.102 8.203 1 94.81 92 ILE A C 1
ATOM 739 O O . ILE A 1 92 ? 16.734 9.328 8.258 1 94.81 92 ILE A O 1
ATOM 743 N N . VAL A 1 93 ? 16.594 7.469 7.086 1 92.12 93 VAL A N 1
ATOM 744 C CA . VAL A 1 93 ? 16.891 8.125 5.812 1 92.12 93 VAL A CA 1
ATOM 745 C C . VAL A 1 93 ? 15.734 9.055 5.441 1 92.12 93 VAL A C 1
ATOM 747 O O . VAL A 1 93 ? 15.961 10.188 5.012 1 92.12 93 VAL A O 1
ATOM 750 N N . GLY A 1 94 ? 14.508 8.555 5.645 1 93.44 94 GLY A N 1
ATOM 751 C CA . GLY A 1 94 ? 13.344 9.344 5.273 1 93.44 94 GLY A CA 1
ATOM 752 C C . GLY A 1 94 ? 13.172 10.586 6.121 1 93.44 94 GLY A C 1
ATOM 753 O O . GLY A 1 94 ? 12.781 11.641 5.613 1 93.44 94 GLY A O 1
ATOM 754 N N . SER A 1 95 ? 13.422 10.469 7.398 1 94.31 95 SER A N 1
ATOM 755 C CA . SER A 1 95 ? 13.305 11.633 8.266 1 94.31 95 SER A CA 1
ATOM 756 C C . SER A 1 95 ? 14.367 12.68 7.934 1 94.31 95 SER A C 1
ATOM 758 O O . SER A 1 95 ? 14.086 13.883 7.957 1 94.31 95 SER A O 1
ATOM 760 N N . MET A 1 96 ? 15.547 12.227 7.633 1 91.31 96 MET A N 1
ATOM 761 C CA . MET A 1 96 ? 16.594 13.156 7.223 1 91.31 96 MET A CA 1
ATOM 762 C C . MET A 1 96 ? 16.219 13.867 5.93 1 91.31 96 MET A C 1
ATOM 764 O O . MET A 1 96 ? 16.406 15.07 5.797 1 91.31 96 MET A O 1
ATOM 768 N N . ALA A 1 97 ? 15.688 13.102 5.031 1 90.19 97 ALA A N 1
ATOM 769 C CA . ALA A 1 97 ? 15.281 13.672 3.75 1 90.19 97 ALA A CA 1
ATOM 770 C C . ALA A 1 97 ? 14.141 14.672 3.932 1 90.19 97 ALA A C 1
ATOM 772 O O . ALA A 1 97 ? 14.164 15.766 3.357 1 90.19 97 ALA A O 1
ATOM 773 N N . SER A 1 98 ? 13.172 14.281 4.695 1 90.94 98 SER A N 1
ATOM 774 C CA . SER A 1 98 ? 12.039 15.164 4.945 1 90.94 98 SER A CA 1
ATOM 775 C C . SER A 1 98 ? 12.477 16.453 5.645 1 90.94 98 SER A C 1
ATOM 777 O O . SER A 1 98 ? 12 17.531 5.312 1 90.94 98 SER A O 1
ATOM 779 N N . TYR A 1 99 ? 13.383 16.359 6.582 1 90.62 99 TYR A N 1
ATOM 780 C CA . TYR A 1 99 ? 13.961 17.5 7.27 1 90.62 99 TYR A CA 1
ATOM 781 C C . TYR A 1 99 ? 14.672 18.422 6.289 1 90.62 99 TYR A C 1
ATOM 783 O O . TYR A 1 99 ? 14.438 19.641 6.281 1 90.62 99 TYR A O 1
ATOM 791 N N . GLY A 1 100 ? 15.492 17.844 5.5 1 88.38 100 GLY A N 1
ATOM 792 C CA . GLY A 1 100 ? 16.219 18.625 4.512 1 88.38 100 GLY A CA 1
ATOM 793 C C . GLY A 1 100 ? 15.297 19.344 3.531 1 88.38 100 GLY A C 1
ATOM 794 O O . GLY A 1 100 ? 15.508 20.5 3.207 1 88.38 100 GLY A O 1
ATOM 795 N N . LEU A 1 101 ? 14.266 18.703 3.113 1 87.31 101 LEU A N 1
ATOM 796 C CA . LEU A 1 101 ? 13.352 19.234 2.107 1 87.31 101 LEU A CA 1
ATOM 797 C C . LEU A 1 101 ? 12.5 20.359 2.686 1 87.31 101 LEU A C 1
ATOM 799 O O . LEU A 1 101 ? 12.016 21.219 1.944 1 87.31 101 LEU A O 1
ATOM 803 N N . THR A 1 102 ? 12.328 20.328 3.961 1 87.25 102 THR A N 1
ATOM 804 C CA . THR A 1 102 ? 11.461 21.328 4.578 1 87.25 102 THR A CA 1
ATOM 805 C C . THR A 1 102 ? 12.273 22.5 5.121 1 87.25 102 THR A C 1
ATOM 807 O O . THR A 1 102 ? 11.805 23.641 5.117 1 87.25 102 THR A O 1
ATOM 810 N N . ARG A 1 103 ? 13.5 22.266 5.492 1 86.88 103 ARG A N 1
ATOM 811 C CA . ARG A 1 103 ? 14.211 23.281 6.27 1 86.88 103 ARG A CA 1
ATOM 812 C C . ARG A 1 103 ? 15.234 24.016 5.406 1 86.88 103 ARG A C 1
ATOM 814 O O . ARG A 1 103 ? 15.578 25.172 5.691 1 86.88 103 ARG A O 1
ATOM 821 N N . TYR A 1 104 ? 15.734 23.391 4.445 1 85.19 104 TYR A N 1
ATOM 822 C CA . TYR A 1 104 ? 16.797 24.016 3.672 1 85.19 104 TYR A CA 1
ATOM 823 C C . TYR A 1 104 ? 16.297 24.453 2.299 1 85.19 104 TYR A C 1
ATOM 825 O O . TYR A 1 104 ? 15.367 23.859 1.756 1 85.19 104 TYR A O 1
ATOM 833 N N . VAL A 1 105 ? 16.953 25.484 1.91 1 81.88 105 VAL A N 1
ATOM 834 C CA . VAL A 1 105 ? 16.688 25.984 0.565 1 81.88 105 VAL A CA 1
ATOM 835 C C . VAL A 1 105 ? 17.859 25.656 -0.352 1 81.88 105 VAL A C 1
ATOM 837 O O . VAL A 1 105 ? 19.016 25.969 -0.021 1 81.88 105 VAL A O 1
ATOM 840 N N . PHE A 1 106 ? 17.641 24.859 -1.271 1 81.19 106 PHE A N 1
ATOM 841 C CA . PHE A 1 106 ? 18.688 24.516 -2.229 1 81.19 106 PHE A CA 1
ATOM 842 C C . PHE A 1 106 ? 18.109 24.344 -3.625 1 81.19 106 PHE A C 1
ATOM 844 O O . PHE A 1 106 ? 16.891 24.25 -3.791 1 81.19 106 PHE A O 1
ATOM 851 N N . LYS A 1 107 ? 19.047 24.344 -4.605 1 82.88 107 LYS A N 1
ATOM 852 C CA . LYS A 1 107 ? 18.641 24.219 -6 1 82.88 107 LYS A CA 1
ATOM 853 C C . LYS A 1 107 ? 18 22.875 -6.266 1 82.88 107 LYS A C 1
ATOM 855 O O . LYS A 1 107 ? 18.422 21.844 -5.723 1 82.88 107 LYS A O 1
ATOM 860 N N . PHE A 1 108 ? 16.875 22.734 -7.02 1 83.88 108 PHE A N 1
ATOM 861 C CA . PHE A 1 108 ? 16.188 21.547 -7.504 1 83.88 108 PHE A CA 1
ATOM 862 C C . PHE A 1 108 ? 15.406 20.875 -6.383 1 83.88 108 PHE A C 1
ATOM 864 O O . PHE A 1 108 ? 15.125 19.672 -6.445 1 83.88 108 PHE A O 1
ATOM 871 N N . LYS A 1 109 ? 15.242 21.594 -5.324 1 84.69 109 LYS A N 1
ATOM 872 C CA . LYS A 1 109 ? 14.492 21.078 -4.188 1 84.69 109 LYS A CA 1
ATOM 873 C C . LYS A 1 109 ? 13.133 20.547 -4.629 1 84.69 109 LYS A C 1
ATOM 875 O O . LYS A 1 109 ? 12.742 19.438 -4.258 1 84.69 109 LYS A O 1
ATOM 880 N N . GLU A 1 110 ? 12.531 21.297 -5.449 1 82.81 110 GLU A N 1
ATOM 881 C CA . GLU A 1 110 ? 11.203 20.922 -5.906 1 82.81 110 GLU A CA 1
ATOM 882 C C . GLU A 1 110 ? 11.242 19.672 -6.773 1 82.81 110 GLU A C 1
ATOM 884 O O . GLU A 1 110 ? 10.398 18.781 -6.637 1 82.81 110 GLU A O 1
ATOM 889 N N . ILE A 1 111 ? 12.219 19.594 -7.539 1 83.31 111 ILE A N 1
ATOM 890 C CA . ILE A 1 111 ? 12.359 18.453 -8.422 1 83.31 111 ILE A CA 1
ATOM 891 C C . ILE A 1 111 ? 12.641 17.188 -7.602 1 83.31 111 ILE A C 1
ATOM 893 O O . ILE A 1 111 ? 12.117 16.125 -7.906 1 83.31 111 ILE A O 1
ATOM 897 N N . ILE A 1 112 ? 13.406 17.359 -6.613 1 84.69 112 ILE A N 1
ATOM 898 C CA . ILE A 1 112 ? 13.742 16.219 -5.754 1 84.69 112 ILE A CA 1
ATOM 899 C C . ILE A 1 112 ? 12.5 15.758 -5.008 1 84.69 112 ILE A C 1
ATOM 901 O O . ILE A 1 112 ? 12.219 14.555 -4.945 1 84.69 112 ILE A O 1
ATOM 905 N N . ALA A 1 113 ? 11.766 16.688 -4.559 1 83.75 113 ALA A N 1
ATOM 906 C CA . ALA A 1 113 ? 10.531 16.344 -3.859 1 83.75 113 ALA A CA 1
ATOM 907 C C . ALA A 1 113 ? 9.555 15.633 -4.789 1 83.75 113 ALA A C 1
ATOM 909 O O . ALA A 1 113 ? 8.969 14.617 -4.414 1 83.75 113 ALA A O 1
ATOM 910 N N . TYR A 1 114 ? 9.484 16.031 -5.973 1 82.88 114 TYR A N 1
ATOM 911 C CA . TYR A 1 114 ? 8.578 15.453 -6.949 1 82.88 114 TYR A CA 1
ATOM 912 C C . TYR A 1 114 ? 9.039 14.062 -7.363 1 82.88 114 TYR A C 1
ATOM 914 O O . TYR A 1 114 ? 8.211 13.18 -7.637 1 82.88 114 TYR A O 1
ATOM 922 N N . THR A 1 115 ? 10.297 13.93 -7.355 1 83.62 115 THR A N 1
ATOM 923 C CA . THR A 1 115 ? 10.828 12.625 -7.719 1 83.62 115 THR A CA 1
ATOM 924 C C . THR A 1 115 ? 10.469 11.578 -6.664 1 83.62 115 THR A C 1
ATOM 926 O O . THR A 1 115 ? 10.094 10.453 -7.004 1 83.62 115 THR A O 1
ATOM 929 N N . PHE A 1 116 ? 10.5 11.938 -5.449 1 83.81 116 PHE A N 1
ATOM 930 C CA . PHE A 1 116 ? 10.125 11.016 -4.387 1 83.81 116 PHE A CA 1
ATOM 931 C C . PHE A 1 116 ? 8.641 10.664 -4.469 1 83.81 116 PHE A C 1
ATOM 933 O O . PHE A 1 116 ? 8.258 9.516 -4.254 1 83.81 116 PHE A O 1
ATOM 940 N N . LEU A 1 117 ? 7.895 11.648 -4.781 1 82.69 117 LEU A N 1
ATOM 941 C CA . LEU A 1 117 ? 6.465 11.406 -4.941 1 82.69 117 LEU A CA 1
ATOM 942 C C . LEU A 1 117 ? 6.199 10.469 -6.113 1 82.69 117 LEU A C 1
ATOM 944 O O . LEU A 1 117 ? 5.422 9.523 -5.992 1 82.69 117 LEU A O 1
ATOM 948 N N . GLY A 1 118 ? 6.848 10.766 -7.176 1 85.25 118 GLY A N 1
ATOM 949 C CA . GLY A 1 118 ? 6.703 9.914 -8.344 1 85.25 118 GLY A CA 1
ATOM 950 C C . GLY A 1 118 ? 7.086 8.469 -8.086 1 85.25 118 GLY A C 1
ATOM 951 O O . GLY A 1 118 ? 6.398 7.551 -8.531 1 85.25 118 GLY A O 1
ATOM 952 N N . PHE A 1 119 ? 8.102 8.281 -7.387 1 86.06 119 PHE A N 1
ATOM 953 C CA . PHE A 1 119 ? 8.578 6.938 -7.102 1 86.06 119 PHE A CA 1
ATOM 954 C C . PHE A 1 119 ? 7.578 6.176 -6.242 1 86.06 119 PHE A C 1
ATOM 956 O O . PHE A 1 119 ? 7.43 4.961 -6.387 1 86.06 119 PHE A O 1
ATOM 963 N N . ARG A 1 120 ? 6.977 6.871 -5.355 1 84.31 120 ARG A N 1
ATOM 964 C CA . ARG A 1 120 ? 5.973 6.262 -4.488 1 84.31 120 ARG A CA 1
ATOM 965 C C . ARG A 1 120 ? 4.805 5.715 -5.305 1 84.31 120 ARG A C 1
ATOM 967 O O . ARG A 1 120 ? 4.176 4.727 -4.914 1 84.31 120 ARG A O 1
ATOM 974 N N . MET A 1 121 ? 4.621 6.211 -6.457 1 88.69 121 MET A N 1
ATOM 975 C CA . MET A 1 121 ? 3.436 5.898 -7.25 1 88.69 121 MET A CA 1
ATOM 976 C C . MET A 1 121 ? 3.746 4.824 -8.289 1 88.69 121 MET A C 1
ATOM 978 O O . MET A 1 121 ? 2.836 4.301 -8.938 1 88.69 121 MET A O 1
ATOM 982 N N . ILE A 1 122 ? 4.949 4.426 -8.398 1 92.06 122 ILE A N 1
ATOM 983 C CA . ILE A 1 122 ? 5.375 3.465 -9.414 1 92.06 122 ILE A CA 1
ATOM 984 C C . ILE A 1 122 ? 4.84 2.078 -9.062 1 92.06 122 ILE A C 1
ATOM 986 O O . ILE A 1 122 ? 4.949 1.637 -7.914 1 92.06 122 ILE A O 1
ATOM 990 N N . PRO A 1 123 ? 4.273 1.384 -10.023 1 94.44 123 PRO A N 1
ATOM 991 C CA . PRO A 1 123 ? 3.807 0.019 -9.766 1 94.44 123 PRO A CA 1
ATOM 992 C C . PRO A 1 123 ? 4.949 -0.949 -9.461 1 94.44 123 PRO A C 1
ATOM 994 O O . PRO A 1 123 ? 5.953 -0.97 -10.18 1 94.44 123 PRO A O 1
ATOM 997 N N . GLN A 1 124 ? 4.75 -1.686 -8.492 1 94.19 124 GLN A N 1
ATOM 998 C CA . GLN A 1 124 ? 5.773 -2.645 -8.094 1 94.19 124 GLN A CA 1
ATOM 999 C C . GLN A 1 124 ? 6.027 -3.672 -9.188 1 94.19 124 GLN A C 1
ATOM 1001 O O . GLN A 1 124 ? 7.156 -4.129 -9.367 1 94.19 124 GLN A O 1
ATOM 1006 N N . ILE A 1 125 ? 4.961 -3.992 -9.922 1 95.81 125 ILE A N 1
ATOM 1007 C CA . ILE A 1 125 ? 5.078 -5.004 -10.961 1 95.81 125 ILE A CA 1
ATOM 1008 C C . ILE A 1 125 ? 6.059 -4.531 -12.031 1 95.81 125 ILE A C 1
ATOM 1010 O O . ILE A 1 125 ? 6.734 -5.344 -12.664 1 95.81 125 ILE A O 1
ATOM 1014 N N . SER A 1 126 ? 6.195 -3.248 -12.211 1 94.81 126 SER A N 1
ATOM 1015 C CA . SER A 1 126 ? 7.098 -2.684 -13.211 1 94.81 126 SER A CA 1
ATOM 1016 C C . SER A 1 126 ? 8.547 -2.746 -12.742 1 94.81 126 SER A C 1
ATOM 1018 O O . SER A 1 126 ? 9.469 -2.775 -13.562 1 94.81 126 SER A O 1
ATOM 1020 N N . LEU A 1 127 ? 8.695 -2.842 -11.453 1 93.94 127 LEU A N 1
ATOM 1021 C CA . LEU A 1 127 ? 10.047 -2.695 -10.922 1 93.94 127 LEU A CA 1
ATOM 1022 C C . LEU A 1 127 ? 10.609 -4.047 -10.492 1 93.94 127 LEU A C 1
ATOM 1024 O O . LEU A 1 127 ? 11.82 -4.188 -10.312 1 93.94 127 LEU A O 1
ATOM 1028 N N . VAL A 1 128 ? 9.766 -4.965 -10.352 1 92.94 128 VAL A N 1
ATOM 1029 C CA . VAL A 1 128 ? 10.211 -6.215 -9.742 1 92.94 128 VAL A CA 1
ATOM 1030 C C . VAL A 1 128 ? 11.172 -6.934 -10.68 1 92.94 128 VAL A C 1
ATOM 1032 O O . VAL A 1 128 ? 12.141 -7.555 -10.227 1 92.94 128 VAL A O 1
ATOM 1035 N N . ILE A 1 129 ? 11.047 -6.84 -11.945 1 88.31 129 ILE A N 1
ATOM 1036 C CA . ILE A 1 129 ? 11.883 -7.586 -12.875 1 88.31 129 ILE A CA 1
ATOM 1037 C C . ILE A 1 129 ? 13.258 -6.926 -12.969 1 88.31 129 ILE A C 1
ATOM 1039 O O . ILE A 1 129 ? 14.289 -7.594 -12.859 1 88.31 129 ILE A O 1
ATOM 1043 N N . PRO A 1 130 ? 13.211 -5.609 -13.164 1 89.56 130 PRO A N 1
ATOM 1044 C CA . PRO A 1 130 ? 14.516 -4.953 -13.094 1 89.56 130 PRO A CA 1
ATOM 1045 C C . PRO A 1 130 ? 15.266 -5.266 -11.797 1 89.56 130 PRO A C 1
ATOM 1047 O O . PRO A 1 130 ? 16.484 -5.469 -11.82 1 89.56 130 PRO A O 1
ATOM 1050 N N . LEU A 1 131 ? 14.602 -5.285 -10.734 1 91.81 131 LEU A N 1
ATOM 1051 C CA . LEU A 1 131 ? 15.234 -5.625 -9.469 1 91.81 131 LEU A CA 1
ATOM 1052 C C . LEU A 1 131 ? 15.766 -7.055 -9.492 1 91.81 131 LEU A C 1
ATOM 1054 O O . LEU A 1 131 ? 16.859 -7.328 -8.977 1 91.81 131 LEU A O 1
ATOM 1058 N N . TYR A 1 132 ? 14.977 -7.926 -10.078 1 92 132 TYR A N 1
ATOM 1059 C CA . TYR A 1 132 ? 15.391 -9.32 -10.188 1 92 132 TYR A CA 1
ATOM 1060 C C . TYR A 1 132 ? 16.703 -9.438 -10.961 1 92 132 TYR A C 1
ATOM 1062 O O . TYR A 1 132 ? 17.625 -10.109 -10.516 1 92 132 TYR A O 1
ATOM 1070 N N . VAL A 1 133 ? 16.734 -8.797 -12.078 1 87 133 VAL A N 1
ATOM 1071 C CA . VAL A 1 133 ? 17.922 -8.859 -12.945 1 87 133 VAL A CA 1
ATOM 1072 C C . VAL A 1 133 ? 19.125 -8.258 -12.227 1 87 133 VAL A C 1
ATOM 1074 O O . VAL A 1 133 ? 20.203 -8.852 -12.219 1 87 133 VAL A O 1
ATOM 1077 N N . MET A 1 134 ? 18.922 -7.145 -11.609 1 87.31 134 MET A N 1
ATOM 1078 C CA . MET A 1 134 ? 20 -6.473 -10.898 1 87.31 134 MET A CA 1
ATOM 1079 C C . MET A 1 134 ? 20.469 -7.309 -9.711 1 87.31 134 MET A C 1
ATOM 1081 O O . MET A 1 134 ? 21.672 -7.453 -9.492 1 87.31 134 MET A O 1
ATOM 1085 N N . PHE A 1 135 ? 19.547 -7.863 -8.953 1 91.5 135 PHE A N 1
ATOM 1086 C CA . PHE A 1 135 ? 19.891 -8.648 -7.777 1 91.5 135 PHE A CA 1
ATOM 1087 C C . PHE A 1 135 ? 20.562 -9.961 -8.18 1 91.5 135 PHE A C 1
ATOM 1089 O O . PHE A 1 135 ? 21.406 -10.484 -7.453 1 91.5 135 PHE A O 1
ATOM 1096 N N . ASN A 1 136 ? 20.094 -10.5 -9.281 1 88.81 136 ASN A N 1
ATOM 1097 C CA . ASN A 1 136 ? 20.766 -11.688 -9.789 1 88.81 136 ASN A CA 1
ATOM 1098 C C . ASN A 1 136 ? 22.219 -11.398 -10.125 1 88.81 136 ASN A C 1
ATOM 1100 O O . ASN A 1 136 ? 23.109 -12.18 -9.773 1 88.81 136 ASN A O 1
ATOM 1104 N N . TYR A 1 137 ? 22.453 -10.281 -10.773 1 84.62 137 TYR A N 1
ATOM 1105 C CA . TYR A 1 137 ? 23.812 -9.883 -11.148 1 84.62 137 TYR A CA 1
ATOM 1106 C C . TYR A 1 137 ? 24.672 -9.641 -9.914 1 84.62 137 TYR A C 1
ATOM 1108 O O . TYR A 1 137 ? 25.859 -9.969 -9.914 1 84.62 137 TYR A O 1
ATOM 1116 N N . LEU A 1 138 ? 24.094 -9.156 -8.805 1 89.81 138 LEU A N 1
ATOM 1117 C CA . LEU A 1 138 ? 24.828 -8.781 -7.605 1 89.81 138 LEU A CA 1
ATOM 1118 C C . LEU A 1 138 ? 24.812 -9.922 -6.586 1 89.81 138 LEU A C 1
ATOM 1120 O O . LEU A 1 138 ? 25.297 -9.758 -5.465 1 89.81 138 LEU A O 1
ATOM 1124 N N . LYS A 1 139 ? 24.172 -11.078 -6.922 1 94.31 139 LYS A N 1
ATOM 1125 C CA . LYS A 1 139 ? 24.062 -12.25 -6.062 1 94.31 139 LYS A CA 1
ATOM 1126 C C . LYS A 1 139 ? 23.312 -11.914 -4.781 1 94.31 139 LYS A C 1
ATOM 1128 O O . LYS A 1 139 ? 23.719 -12.328 -3.691 1 94.31 139 LYS A O 1
ATOM 1133 N N . LEU A 1 140 ? 22.281 -11.141 -4.945 1 95.75 140 LEU A N 1
ATOM 1134 C CA . LEU A 1 140 ? 21.453 -10.727 -3.812 1 95.75 140 LEU A CA 1
ATOM 1135 C C . LEU A 1 140 ? 20.094 -11.43 -3.84 1 95.75 140 LEU A C 1
ATOM 1137 O O . LEU A 1 140 ? 19.281 -11.227 -2.943 1 95.75 140 LEU A O 1
ATOM 1141 N N . ARG A 1 141 ? 19.938 -12.281 -4.805 1 95.12 141 ARG A N 1
ATOM 1142 C CA . ARG A 1 141 ? 18.656 -13 -4.863 1 95.12 141 ARG A CA 1
ATOM 1143 C C . ARG A 1 141 ? 18.547 -13.992 -3.713 1 95.12 141 ARG A C 1
ATOM 1145 O O . ARG A 1 141 ? 19.516 -14.641 -3.336 1 95.12 141 ARG A O 1
ATOM 1152 N N . ASP A 1 142 ? 17.375 -14.086 -3.16 1 98.12 142 ASP A N 1
ATOM 1153 C CA . ASP A 1 142 ? 17.047 -15.008 -2.076 1 98.12 142 ASP A CA 1
ATOM 1154 C C . ASP A 1 142 ? 17.953 -14.773 -0.866 1 98.12 142 ASP A C 1
ATOM 1156 O O . ASP A 1 142 ? 18.469 -15.727 -0.278 1 98.12 142 ASP A O 1
ATOM 1160 N N . THR A 1 143 ? 18.188 -13.5 -0.637 1 98.5 143 THR A N 1
ATOM 1161 C CA . THR A 1 143 ? 18.906 -13.086 0.566 1 98.5 143 THR A CA 1
ATOM 1162 C C . THR A 1 143 ? 18.094 -12.062 1.353 1 98.5 143 THR A C 1
ATOM 1164 O O . THR A 1 143 ? 17.312 -11.312 0.772 1 98.5 143 THR A O 1
ATOM 1167 N N . LEU A 1 144 ? 18.312 -12.07 2.678 1 98.44 144 LEU A N 1
ATOM 1168 C CA . LEU A 1 144 ? 17.625 -11.086 3.516 1 98.44 144 LEU A CA 1
ATOM 1169 C C . LEU A 1 144 ? 18.047 -9.672 3.141 1 98.44 144 LEU A C 1
ATOM 1171 O O . LEU A 1 144 ? 17.234 -8.758 3.129 1 98.44 144 LEU A O 1
ATOM 1175 N N . THR A 1 145 ? 19.281 -9.516 2.775 1 98.19 145 THR A N 1
ATOM 1176 C CA . THR A 1 145 ? 19.766 -8.203 2.361 1 98.19 145 THR A CA 1
ATOM 1177 C C . THR A 1 145 ? 19.047 -7.727 1.107 1 98.19 145 THR A C 1
ATOM 1179 O O . THR A 1 145 ? 18.656 -6.559 1.014 1 98.19 145 THR A O 1
ATOM 1182 N N . GLY A 1 146 ? 18.891 -8.625 0.161 1 97.62 146 GLY A N 1
ATOM 1183 C CA . GLY A 1 146 ? 18.188 -8.273 -1.062 1 97.62 146 GLY A CA 1
ATOM 1184 C C . GLY A 1 146 ? 16.75 -7.832 -0.82 1 97.62 146 GLY A C 1
ATOM 1185 O O . GLY A 1 146 ? 16.312 -6.801 -1.34 1 97.62 146 GLY A O 1
ATOM 1186 N N . ILE A 1 147 ? 16.016 -8.562 -0.023 1 98.31 147 ILE A N 1
ATOM 1187 C CA . ILE A 1 147 ? 14.617 -8.242 0.198 1 98.31 147 ILE A CA 1
ATOM 1188 C C . ILE A 1 147 ? 14.5 -6.988 1.062 1 98.31 147 ILE A C 1
ATOM 1190 O O . ILE A 1 147 ? 13.578 -6.188 0.89 1 98.31 147 ILE A O 1
ATOM 1194 N N . VAL A 1 148 ? 15.43 -6.762 1.985 1 98.44 148 VAL A N 1
ATOM 1195 C CA . VAL A 1 148 ? 15.461 -5.523 2.762 1 98.44 148 VAL A CA 1
ATOM 1196 C C . VAL A 1 148 ? 15.633 -4.332 1.826 1 98.44 148 VAL A C 1
ATOM 1198 O O . VAL A 1 148 ? 14.906 -3.338 1.934 1 98.44 148 VAL A O 1
ATOM 1201 N N . LEU A 1 149 ? 16.547 -4.453 0.908 1 96.06 149 LEU A N 1
ATOM 1202 C CA . LEU A 1 149 ? 16.797 -3.367 -0.034 1 96.06 149 LEU A CA 1
ATOM 1203 C C . LEU A 1 149 ? 15.57 -3.098 -0.898 1 96.06 149 LEU A C 1
ATOM 1205 O O . LEU A 1 149 ? 15.25 -1.942 -1.18 1 96.06 149 LEU A O 1
ATOM 1209 N N . ALA A 1 150 ? 14.93 -4.145 -1.318 1 96.25 150 ALA A N 1
ATOM 1210 C CA . ALA A 1 150 ? 13.711 -3.992 -2.104 1 96.25 150 ALA A CA 1
ATOM 1211 C C . ALA A 1 150 ? 12.633 -3.266 -1.305 1 96.25 150 ALA A C 1
ATOM 1213 O O . ALA A 1 150 ? 11.961 -2.373 -1.825 1 96.25 150 ALA A O 1
ATOM 1214 N N . HIS A 1 151 ? 12.484 -3.609 -0.03 1 97.44 151 HIS A N 1
ATOM 1215 C CA . HIS A 1 151 ? 11.461 -2.994 0.811 1 97.44 151 HIS A CA 1
ATOM 1216 C C . HIS A 1 151 ? 11.805 -1.541 1.119 1 97.44 151 HIS A C 1
ATOM 1218 O O . HIS A 1 151 ? 10.914 -0.69 1.189 1 97.44 151 HIS A O 1
ATOM 1224 N N . VAL A 1 152 ? 13.062 -1.264 1.28 1 95.5 152 VAL A N 1
ATOM 1225 C CA . VAL A 1 152 ? 13.516 0.1 1.538 1 95.5 152 VAL A CA 1
ATOM 1226 C C . VAL A 1 152 ? 13.164 0.992 0.348 1 95.5 152 VAL A C 1
ATOM 1228 O O . VAL A 1 152 ? 12.836 2.168 0.521 1 95.5 152 VAL A O 1
ATOM 1231 N N . SER A 1 153 ? 13.164 0.422 -0.813 1 91.88 153 SER A N 1
ATOM 1232 C CA . SER A 1 153 ? 12.93 1.189 -2.031 1 91.88 153 SER A CA 1
ATOM 1233 C C . SER A 1 153 ? 11.539 1.814 -2.027 1 91.88 153 SER A C 1
ATOM 1235 O O . SER A 1 153 ? 11.344 2.92 -2.539 1 91.88 153 SER A O 1
ATOM 1237 N N . PHE A 1 154 ? 10.578 1.161 -1.441 1 92.62 154 PHE A N 1
ATOM 1238 C CA . PHE A 1 154 ? 9.25 1.762 -1.432 1 92.62 154 PHE A CA 1
ATOM 1239 C C . PHE A 1 154 ? 8.961 2.41 -0.083 1 92.62 154 PHE A C 1
ATOM 1241 O O . PHE A 1 154 ? 8.102 3.287 0.017 1 92.62 154 PHE A O 1
ATOM 1248 N N . ASN A 1 155 ? 9.641 2.018 0.946 1 95.25 155 ASN A N 1
ATOM 1249 C CA . ASN A 1 155 ? 9.391 2.559 2.277 1 95.25 155 ASN A CA 1
ATOM 1250 C C . ASN A 1 155 ? 9.961 3.965 2.43 1 95.25 155 ASN A C 1
ATOM 1252 O O . ASN A 1 155 ? 9.359 4.812 3.092 1 95.25 155 ASN A O 1
ATOM 1256 N N . ILE A 1 156 ? 11.102 4.219 1.819 1 93.12 156 ILE A N 1
ATOM 1257 C CA . ILE A 1 156 ? 11.742 5.52 1.99 1 93.12 156 ILE A CA 1
ATOM 1258 C C . ILE A 1 156 ? 10.844 6.613 1.41 1 93.12 156 ILE A C 1
ATOM 1260 O O . ILE A 1 156 ? 10.5 7.574 2.102 1 93.12 156 ILE A O 1
ATOM 1264 N N . PRO A 1 157 ? 10.445 6.477 0.134 1 91.06 157 PRO A N 1
ATOM 1265 C CA . PRO A 1 157 ? 9.547 7.508 -0.393 1 91.06 157 PRO A CA 1
ATOM 1266 C C . PRO A 1 157 ? 8.273 7.664 0.437 1 91.06 157 PRO A C 1
ATOM 1268 O O . PRO A 1 157 ? 7.785 8.781 0.619 1 91.06 157 PRO A O 1
ATOM 1271 N N . TYR A 1 158 ? 7.777 6.609 0.933 1 91.88 158 TYR A N 1
ATOM 1272 C CA . TYR A 1 158 ? 6.586 6.664 1.771 1 91.88 158 TYR A CA 1
ATOM 1273 C C . TYR A 1 158 ? 6.844 7.48 3.033 1 91.88 158 TYR A C 1
ATOM 1275 O O . TYR A 1 158 ? 6.047 8.352 3.391 1 91.88 158 TYR A O 1
ATOM 1283 N N . VAL A 1 159 ? 7.906 7.188 3.697 1 94 159 VAL A N 1
ATOM 1284 C CA . VAL A 1 159 ? 8.25 7.852 4.949 1 94 159 VAL A CA 1
ATOM 1285 C C . VAL A 1 159 ? 8.492 9.336 4.691 1 94 159 VAL A C 1
ATOM 1287 O O . VAL A 1 159 ? 8.047 10.188 5.469 1 94 159 VAL A O 1
ATOM 1290 N N . VAL A 1 160 ? 9.172 9.617 3.643 1 91 160 VAL A N 1
ATOM 1291 C CA . VAL A 1 160 ? 9.445 11.008 3.299 1 91 160 VAL A CA 1
ATOM 1292 C C . VAL A 1 160 ? 8.133 11.773 3.16 1 91 160 VAL A C 1
ATOM 1294 O O . VAL A 1 160 ? 7.926 12.797 3.812 1 91 160 VAL A O 1
ATOM 1297 N N . TRP A 1 161 ? 7.289 11.234 2.482 1 87.62 161 TRP A N 1
ATOM 1298 C CA . TRP A 1 161 ? 6.031 11.922 2.195 1 87.62 161 TRP A CA 1
ATOM 1299 C C . TRP A 1 161 ? 5.18 12.047 3.453 1 87.62 161 TRP A C 1
ATOM 1301 O O . TRP A 1 161 ? 4.52 13.07 3.668 1 87.62 161 TRP A O 1
ATOM 1311 N N . LEU A 1 162 ? 5.156 11.078 4.195 1 89.38 162 LEU A N 1
ATOM 1312 C CA . LEU A 1 162 ? 4.348 11.094 5.41 1 89.38 162 LEU A CA 1
ATOM 1313 C C . LEU A 1 162 ? 4.879 12.125 6.398 1 89.38 162 LEU A C 1
ATOM 1315 O O . LEU A 1 162 ? 4.102 12.766 7.113 1 89.38 162 LEU A O 1
ATOM 1319 N N . LEU A 1 163 ? 6.16 12.352 6.379 1 91.5 163 LEU A N 1
ATOM 1320 C CA . LEU A 1 163 ? 6.777 13.156 7.426 1 91.5 163 LEU A CA 1
ATOM 1321 C C . LEU A 1 163 ? 6.879 14.617 7.004 1 91.5 163 LEU A C 1
ATOM 1323 O O . LEU A 1 163 ? 7.117 15.492 7.836 1 91.5 163 LEU A O 1
ATOM 1327 N N . LEU A 1 164 ? 6.707 14.906 5.758 1 88.69 164 LEU A N 1
ATOM 1328 C CA . LEU A 1 164 ? 6.855 16.266 5.254 1 88.69 164 LEU A CA 1
ATOM 1329 C C . LEU A 1 164 ? 5.977 17.234 6.039 1 88.69 164 LEU A C 1
ATOM 1331 O O . LEU A 1 164 ? 6.469 18.234 6.562 1 88.69 164 LEU A O 1
ATOM 1335 N N . PRO A 1 165 ? 4.707 16.891 6.145 1 84.31 165 PRO A N 1
ATOM 1336 C CA . PRO A 1 165 ? 3.867 17.859 6.871 1 84.31 165 PRO A CA 1
ATOM 1337 C C . PRO A 1 165 ? 4.254 17.984 8.344 1 84.31 165 PRO A C 1
ATOM 1339 O O . PRO A 1 165 ? 4.09 19.047 8.938 1 84.31 165 PRO A O 1
ATOM 1342 N N . PHE A 1 166 ? 4.762 17 8.93 1 88.88 166 PHE A N 1
ATOM 1343 C CA . PHE A 1 166 ? 5.156 17.031 10.328 1 88.88 166 PHE A CA 1
ATOM 1344 C C . PHE A 1 166 ? 6.367 17.938 10.531 1 88.88 166 PHE A C 1
ATOM 1346 O O . PHE A 1 166 ? 6.41 18.719 11.477 1 88.88 166 PHE A O 1
ATOM 1353 N N . PHE A 1 167 ? 7.297 17.859 9.672 1 90.69 167 PHE A N 1
ATOM 1354 C CA . PHE A 1 167 ? 8.477 18.719 9.758 1 90.69 167 PHE A CA 1
ATOM 1355 C C . PHE A 1 167 ? 8.125 20.156 9.391 1 90.69 167 PHE A C 1
ATOM 1357 O O . PHE A 1 167 ? 8.656 21.094 9.984 1 90.69 167 PHE A O 1
ATOM 1364 N N . ALA A 1 168 ? 7.281 20.281 8.477 1 86.81 168 ALA A N 1
ATOM 1365 C CA . ALA A 1 168 ? 6.879 21.609 8.031 1 86.81 168 ALA A CA 1
ATOM 1366 C C . ALA A 1 168 ? 6.117 22.344 9.125 1 86.81 168 ALA A C 1
ATOM 1368 O O . ALA A 1 168 ? 6.156 23.578 9.195 1 86.81 168 ALA A O 1
ATOM 1369 N N . ALA A 1 169 ? 5.539 21.609 9.945 1 86 169 ALA A N 1
ATOM 1370 C CA . ALA A 1 169 ? 4.684 22.188 10.977 1 86 169 ALA A CA 1
ATOM 1371 C C . ALA A 1 169 ? 5.52 22.734 12.133 1 86 169 ALA A C 1
ATOM 1373 O O . ALA A 1 169 ? 5.023 23.5 12.961 1 86 169 ALA A O 1
ATOM 1374 N N . VAL A 1 170 ? 6.746 22.422 12.18 1 89.06 170 VAL A N 1
ATOM 1375 C CA . VAL A 1 170 ? 7.602 22.891 13.266 1 89.06 170 VAL A CA 1
ATOM 1376 C C . VAL A 1 170 ? 8.008 24.344 13.016 1 89.06 170 VAL A C 1
ATOM 1378 O O . VAL A 1 170 ? 8.578 24.656 11.969 1 89.06 170 VAL A O 1
ATOM 1381 N N . PRO A 1 171 ? 7.758 25.203 13.953 1 91 171 PRO A N 1
ATOM 1382 C CA . PRO A 1 171 ? 8.125 26.609 13.781 1 91 171 PRO A CA 1
ATOM 1383 C C . PRO A 1 171 ? 9.633 26.797 13.602 1 91 171 PRO A C 1
ATOM 1385 O O . PRO A 1 171 ? 10.43 26.109 14.234 1 91 171 PRO A O 1
ATOM 1388 N N . ARG A 1 172 ? 9.922 27.797 12.867 1 86.62 172 ARG A N 1
ATOM 1389 C CA . ARG A 1 172 ? 11.32 28.094 12.555 1 86.62 172 ARG A CA 1
ATOM 1390 C C . ARG A 1 172 ? 12.055 28.625 13.781 1 86.62 172 ARG A C 1
ATOM 1392 O O . ARG A 1 172 ? 13.281 28.547 13.859 1 86.62 172 ARG A O 1
ATOM 1399 N N . ASP A 1 173 ? 11.289 29.062 14.734 1 89.62 173 ASP A N 1
ATOM 1400 C CA . ASP A 1 173 ? 11.852 29.641 15.953 1 89.62 173 ASP A CA 1
ATOM 1401 C C . ASP A 1 173 ? 12.742 28.641 16.672 1 89.62 173 ASP A C 1
ATOM 1403 O O . ASP A 1 173 ? 13.711 29.016 17.344 1 89.62 173 ASP A O 1
ATOM 1407 N N . TYR A 1 174 ? 12.406 27.422 16.531 1 87.69 174 TYR A N 1
ATOM 1408 C CA . TYR A 1 174 ? 13.18 26.375 17.203 1 87.69 174 TYR A CA 1
ATOM 1409 C C . TYR A 1 174 ? 14.594 26.312 16.625 1 87.69 174 TYR A C 1
ATOM 1411 O O . TYR A 1 174 ? 15.562 26.125 17.375 1 87.69 174 TYR A O 1
ATOM 1419 N N . GLU A 1 175 ? 14.688 26.469 15.391 1 84.31 175 GLU A N 1
ATOM 1420 C CA . GLU A 1 175 ? 15.984 26.438 14.719 1 84.31 175 GLU A CA 1
ATOM 1421 C C . GLU A 1 175 ? 16.812 27.672 15.062 1 84.31 175 GLU A C 1
ATOM 1423 O O . GLU A 1 175 ? 18.016 27.562 15.281 1 84.31 175 GLU A O 1
ATOM 1428 N N . GLU A 1 176 ? 16.219 28.734 15.047 1 85.31 176 GLU A N 1
ATOM 1429 C CA . GLU A 1 176 ? 16.906 30 15.336 1 85.31 176 GLU A CA 1
ATOM 1430 C C . GLU A 1 176 ? 17.453 30.016 16.766 1 85.31 176 GLU A C 1
ATOM 1432 O O . GLU A 1 176 ? 18.578 30.438 16.984 1 85.31 176 GLU A O 1
ATOM 1437 N N . ALA A 1 177 ? 16.672 29.516 17.625 1 89.56 177 ALA A N 1
ATOM 1438 C CA . ALA A 1 177 ? 17.094 29.453 19.016 1 89.56 177 ALA A CA 1
ATOM 1439 C C . ALA A 1 177 ? 18.266 28.5 19.188 1 89.56 177 ALA A C 1
ATOM 1441 O O . ALA A 1 177 ? 19.203 28.797 19.938 1 89.56 177 ALA A O 1
ATOM 1442 N N . ALA A 1 178 ? 18.219 27.422 18.562 1 87.44 178 ALA A N 1
ATOM 1443 C CA . ALA A 1 178 ? 19.266 26.422 18.672 1 87.44 178 ALA A CA 1
ATOM 1444 C C . ALA A 1 178 ? 20.578 26.938 18.078 1 87.44 178 ALA A C 1
ATOM 1446 O O . ALA A 1 178 ? 21.656 26.656 18.609 1 87.44 178 ALA A O 1
ATOM 1447 N N . ARG A 1 179 ? 20.422 27.656 17.062 1 82.25 179 ARG A N 1
ATOM 1448 C CA . ARG A 1 179 ? 21.594 28.234 16.438 1 82.25 179 ARG A CA 1
ATOM 1449 C C . ARG A 1 179 ? 22.25 29.281 17.328 1 82.25 179 ARG A C 1
ATOM 1451 O O . ARG A 1 179 ? 23.469 29.375 17.391 1 82.25 179 ARG A O 1
ATOM 1458 N N . VAL A 1 180 ? 21.453 30 17.938 1 86.81 180 VAL A N 1
ATOM 1459 C CA . VAL A 1 180 ? 21.938 30.984 18.891 1 86.81 180 VAL A CA 1
ATOM 1460 C C . VAL A 1 180 ? 22.688 30.297 20.016 1 86.81 180 VAL A C 1
ATOM 1462 O O . VAL A 1 180 ? 23.719 30.812 20.484 1 86.81 180 VAL A O 1
ATOM 1465 N N . ASP A 1 181 ? 22.312 29.125 20.406 1 89.56 181 ASP A N 1
ATOM 1466 C CA . ASP A 1 181 ? 22.938 28.375 21.484 1 89.56 181 ASP A CA 1
ATOM 1467 C C . ASP A 1 181 ? 24.156 27.594 20.969 1 89.56 181 ASP A C 1
ATOM 1469 O O . ASP A 1 181 ? 24.828 26.922 21.75 1 89.56 181 ASP A O 1
ATOM 1473 N N . GLY A 1 182 ? 24.422 27.688 19.719 1 87.06 182 GLY A N 1
ATOM 1474 C CA . GLY A 1 182 ? 25.625 27.109 19.156 1 87.06 182 GLY A CA 1
ATOM 1475 C C . GLY A 1 182 ? 25.453 25.641 18.781 1 87.06 182 GLY A C 1
ATOM 1476 O O . GLY A 1 182 ? 26.438 24.922 18.625 1 87.06 182 GLY A O 1
ATOM 1477 N N . ALA A 1 183 ? 24.234 25.219 18.703 1 88 183 ALA A N 1
ATOM 1478 C CA . ALA A 1 183 ? 23.984 23.812 18.359 1 88 183 ALA A CA 1
ATOM 1479 C C . ALA A 1 183 ? 24.375 23.531 16.906 1 88 183 ALA A C 1
ATOM 1481 O O . ALA A 1 183 ? 24.188 24.375 16.031 1 88 183 ALA A O 1
ATOM 1482 N N . THR A 1 184 ? 24.969 22.359 16.734 1 87.19 184 THR A N 1
ATOM 1483 C CA . THR A 1 184 ? 25.281 21.922 15.375 1 87.19 184 THR A CA 1
ATOM 1484 C C . THR A 1 184 ? 24.031 21.438 14.648 1 87.19 184 THR A C 1
ATOM 1486 O O . THR A 1 184 ? 23 21.188 15.281 1 87.19 184 THR A O 1
ATOM 1489 N N . GLU A 1 185 ? 24.141 21.281 13.312 1 84.56 185 GLU A N 1
ATOM 1490 C CA . GLU A 1 185 ? 22.984 20.828 12.523 1 84.56 185 GLU A CA 1
ATOM 1491 C C . GLU A 1 185 ? 22.547 19.438 12.93 1 84.56 185 GLU A C 1
ATOM 1493 O O . GLU A 1 185 ? 21.359 19.141 12.953 1 84.56 185 GLU A O 1
ATOM 1498 N N . ASN A 1 186 ? 23.5 18.672 13.172 1 87.69 186 ASN A N 1
ATOM 1499 C CA . ASN A 1 186 ? 23.188 17.312 13.617 1 87.69 186 ASN A CA 1
ATOM 1500 C C . ASN A 1 186 ? 22.484 17.312 14.969 1 87.69 186 ASN A C 1
ATOM 1502 O O . ASN A 1 186 ? 21.547 16.531 15.195 1 87.69 186 ASN A O 1
ATOM 1506 N N . GLN A 1 187 ? 22.906 18.203 15.805 1 90.19 187 GLN A N 1
ATOM 1507 C CA . GLN A 1 187 ? 22.281 18.328 17.109 1 90.19 187 GLN A CA 1
ATOM 1508 C C . GLN A 1 187 ? 20.859 18.859 16.984 1 90.19 187 GLN A C 1
ATOM 1510 O O . GLN A 1 187 ? 19.953 18.406 17.688 1 90.19 187 GLN A O 1
ATOM 1515 N N . VAL A 1 188 ? 20.734 19.812 16.078 1 90.19 188 VAL A N 1
ATOM 1516 C CA . VAL A 1 188 ? 19.406 20.391 15.867 1 90.19 188 VAL A CA 1
ATOM 1517 C C . VAL A 1 188 ? 18.453 19.328 15.359 1 90.19 188 VAL A C 1
ATOM 1519 O O . VAL A 1 188 ? 17.312 19.219 15.844 1 90.19 188 VAL A O 1
ATOM 1522 N N . PHE A 1 189 ? 18.922 18.5 14.484 1 91.62 189 PHE A N 1
ATOM 1523 C CA . PHE A 1 189 ? 18.078 17.453 13.914 1 91.62 189 PHE A CA 1
ATOM 1524 C C . PHE A 1 189 ? 17.734 16.406 14.969 1 91.62 189 PHE A C 1
ATOM 1526 O O . PHE A 1 189 ? 16.547 16.156 15.219 1 91.62 189 PHE A O 1
ATOM 1533 N N . TRP A 1 190 ? 18.688 15.875 15.656 1 93 190 TRP A N 1
ATOM 1534 C CA . TRP A 1 190 ? 18.484 14.703 16.5 1 93 190 TRP A CA 1
ATOM 1535 C C . TRP A 1 190 ? 17.891 15.109 17.859 1 93 190 TRP A C 1
ATOM 1537 O O . TRP A 1 190 ? 17.125 14.344 18.453 1 93 190 TRP A O 1
ATOM 1547 N N . ARG A 1 191 ? 18.141 16.297 18.312 1 92.38 191 ARG A N 1
ATOM 1548 C CA . ARG A 1 191 ? 17.766 16.656 19.672 1 92.38 191 ARG A CA 1
ATOM 1549 C C . ARG A 1 191 ? 16.531 17.547 19.672 1 92.38 191 ARG A C 1
ATOM 1551 O O . ARG A 1 191 ? 15.836 17.656 20.688 1 92.38 191 ARG A O 1
ATOM 1558 N N . ILE A 1 192 ? 16.266 18.156 18.562 1 92.25 192 ILE A N 1
ATOM 1559 C CA . ILE A 1 192 ? 15.156 19.109 18.562 1 92.25 192 ILE A CA 1
ATOM 1560 C C . ILE A 1 192 ? 14.07 18.641 17.594 1 92.25 192 ILE A C 1
ATOM 1562 O O . ILE A 1 192 ? 12.992 18.203 18.031 1 92.25 192 ILE A O 1
ATOM 1566 N N . PHE A 1 193 ? 14.398 18.484 16.344 1 92.12 193 PHE A N 1
ATOM 1567 C CA . PHE A 1 193 ? 13.383 18.219 15.328 1 92.12 193 PHE A CA 1
ATOM 1568 C C . PHE A 1 193 ? 12.875 16.781 15.445 1 92.12 193 PHE A C 1
ATOM 1570 O O . PHE A 1 193 ? 11.664 16.547 15.422 1 92.12 193 PHE A O 1
ATOM 1577 N N . PHE A 1 194 ? 13.781 15.883 15.641 1 93.12 194 PHE A N 1
ATOM 1578 C CA . PHE A 1 194 ? 13.422 14.477 15.664 1 93.12 194 PHE A CA 1
ATOM 1579 C C . PHE A 1 194 ? 12.453 14.18 16.812 1 93.12 194 PHE A C 1
ATOM 1581 O O . PHE A 1 194 ? 11.406 13.57 16.594 1 93.12 194 PHE A O 1
ATOM 1588 N N . PRO A 1 195 ? 12.695 14.703 17.969 1 93.19 195 PRO A N 1
ATOM 1589 C CA . PRO A 1 195 ? 11.727 14.5 19.062 1 93.19 195 PRO A CA 1
ATOM 1590 C C . PRO A 1 195 ? 10.43 15.273 18.844 1 93.19 195 PRO A C 1
ATOM 1592 O O . PRO A 1 195 ? 9.352 14.805 19.219 1 93.19 195 PRO A O 1
ATOM 1595 N N . LEU A 1 196 ? 10.508 16.438 18.266 1 91.44 196 LEU A N 1
ATOM 1596 C CA . LEU A 1 196 ? 9.336 17.281 18.047 1 91.44 196 LEU A CA 1
ATOM 1597 C C . LEU A 1 196 ? 8.367 16.625 17.062 1 91.44 196 LEU A C 1
ATOM 1599 O O . LEU A 1 196 ? 7.156 16.812 17.172 1 91.44 196 LEU A O 1
ATOM 1603 N N . VAL A 1 197 ? 8.898 15.836 16.188 1 92.94 197 VAL A N 1
ATOM 1604 C CA . VAL A 1 197 ? 8.07 15.227 15.148 1 92.94 197 VAL A CA 1
ATOM 1605 C C . VAL A 1 197 ? 7.766 13.773 15.516 1 92.94 197 VAL A C 1
ATOM 1607 O O . VAL A 1 197 ? 7.355 12.984 14.664 1 92.94 197 VAL A O 1
ATOM 1610 N N . SER A 1 198 ? 7.918 13.391 16.719 1 93.06 198 SER A N 1
ATOM 1611 C CA . SER A 1 198 ? 7.789 12.016 17.188 1 93.06 198 SER A CA 1
ATOM 1612 C C . SER A 1 198 ? 6.414 11.445 16.859 1 93.06 198 SER A C 1
ATOM 1614 O O . SER A 1 198 ? 6.293 10.266 16.516 1 93.06 198 SER A O 1
ATOM 1616 N N . PRO A 1 199 ? 5.328 12.195 16.938 1 90.69 199 PRO A N 1
ATOM 1617 C CA . PRO A 1 199 ? 4.043 11.625 16.531 1 90.69 199 PRO A CA 1
ATOM 1618 C C . PRO A 1 199 ? 4.047 11.148 15.078 1 90.69 199 PRO A C 1
ATOM 1620 O O . PRO A 1 199 ? 3.529 10.078 14.773 1 90.69 199 PRO A O 1
ATOM 1623 N N . GLY A 1 200 ? 4.656 11.977 14.289 1 92.38 200 GLY A N 1
ATOM 1624 C CA . GLY A 1 200 ? 4.785 11.578 12.891 1 92.38 200 GLY A CA 1
ATOM 1625 C C . GLY A 1 200 ? 5.691 10.383 12.695 1 92.38 200 GLY A C 1
ATOM 1626 O O . GLY A 1 200 ? 5.41 9.523 11.852 1 92.38 200 GLY A O 1
ATOM 1627 N N . LEU A 1 201 ? 6.723 10.32 13.5 1 94.75 201 LEU A N 1
ATOM 1628 C CA . LEU A 1 201 ? 7.672 9.219 13.398 1 94.75 201 LEU A CA 1
ATOM 1629 C C . LEU A 1 201 ? 7.016 7.902 13.805 1 94.75 201 LEU A C 1
ATOM 1631 O O . LEU A 1 201 ? 7.273 6.863 13.195 1 94.75 201 LEU A O 1
ATOM 1635 N N . VAL A 1 202 ? 6.207 7.973 14.797 1 93.31 202 VAL A N 1
ATOM 1636 C CA . VAL A 1 202 ? 5.496 6.773 15.242 1 93.31 202 VAL A CA 1
ATOM 1637 C C . VAL A 1 202 ? 4.559 6.289 14.141 1 93.31 202 VAL A C 1
ATOM 1639 O O . VAL A 1 202 ? 4.555 5.102 13.797 1 93.31 202 VAL A O 1
ATOM 1642 N N . VAL A 1 203 ? 3.822 7.176 13.578 1 91 203 VAL A N 1
ATOM 1643 C CA . VAL A 1 203 ? 2.895 6.832 12.508 1 91 203 VAL A CA 1
ATOM 1644 C C . VAL A 1 203 ? 3.666 6.266 11.32 1 91 203 VAL A C 1
ATOM 1646 O O . VAL A 1 203 ? 3.303 5.215 10.773 1 91 203 VAL A O 1
ATOM 1649 N N . ALA A 1 204 ? 4.73 6.957 10.984 1 95 204 ALA A N 1
ATOM 1650 C CA . ALA A 1 204 ? 5.555 6.523 9.859 1 95 204 ALA A CA 1
ATOM 1651 C C . ALA A 1 204 ? 6.141 5.137 10.109 1 95 204 ALA A C 1
ATOM 1653 O O . ALA A 1 204 ? 6.18 4.301 9.203 1 95 204 ALA A O 1
ATOM 1654 N N . SER A 1 205 ? 6.594 4.914 11.289 1 96.56 205 SER A N 1
ATOM 1655 C CA . SER A 1 205 ? 7.207 3.635 11.633 1 96.56 205 SER A CA 1
ATOM 1656 C C . SER A 1 205 ? 6.191 2.5 11.547 1 96.56 205 SER A C 1
ATOM 1658 O O . SER A 1 205 ? 6.492 1.43 11.016 1 96.56 205 SER A O 1
ATOM 1660 N N . VAL A 1 206 ? 5.051 2.73 12.078 1 94.69 206 VAL A N 1
ATOM 1661 C CA . VAL A 1 206 ? 4.012 1.708 12.086 1 94.69 206 VAL A CA 1
ATOM 1662 C C . VAL A 1 206 ? 3.611 1.364 10.656 1 94.69 206 VAL A C 1
ATOM 1664 O O . VAL A 1 206 ? 3.576 0.191 10.281 1 94.69 206 VAL A O 1
ATOM 1667 N N . PHE A 1 207 ? 3.416 2.301 9.859 1 92.88 207 PHE A N 1
ATOM 1668 C CA . PHE A 1 207 ? 2.941 2.055 8.508 1 92.88 207 PHE A CA 1
ATOM 1669 C C . PHE A 1 207 ? 4.059 1.493 7.637 1 92.88 207 PHE A C 1
ATOM 1671 O O . PHE A 1 207 ? 3.814 0.66 6.762 1 92.88 207 PHE A O 1
ATOM 1678 N N . ALA A 1 208 ? 5.266 1.979 7.828 1 96.56 208 ALA A N 1
ATOM 1679 C CA . ALA A 1 208 ? 6.398 1.398 7.105 1 96.56 208 ALA A CA 1
ATOM 1680 C C . ALA A 1 208 ? 6.555 -0.084 7.43 1 96.56 208 ALA A C 1
ATOM 1682 O O . ALA A 1 208 ? 6.785 -0.901 6.535 1 96.56 208 ALA A O 1
ATOM 1683 N N . PHE A 1 209 ? 6.426 -0.366 8.672 1 97.25 209 PHE A N 1
ATOM 1684 C CA . PHE A 1 209 ? 6.52 -1.762 9.086 1 97.25 209 PHE A CA 1
ATOM 1685 C C . PHE A 1 209 ? 5.406 -2.588 8.453 1 97.25 209 PHE A C 1
ATOM 1687 O O . PHE A 1 209 ? 5.652 -3.682 7.945 1 97.25 209 PHE A O 1
ATOM 1694 N N . LEU A 1 210 ? 4.258 -2.133 8.523 1 95.62 210 LEU A N 1
ATOM 1695 C CA . LEU A 1 210 ? 3.113 -2.873 8.008 1 95.62 210 LEU A CA 1
ATOM 1696 C C . LEU A 1 210 ? 3.221 -3.057 6.496 1 95.62 210 LEU A C 1
ATOM 1698 O O . LEU A 1 210 ? 2.805 -4.086 5.961 1 95.62 210 LEU A O 1
ATOM 1702 N N . MET A 1 211 ? 3.738 -2.08 5.82 1 94.69 211 MET A N 1
ATOM 1703 C CA . MET A 1 211 ? 3.947 -2.215 4.383 1 94.69 211 MET A CA 1
ATOM 1704 C C . MET A 1 211 ? 4.926 -3.344 4.078 1 94.69 211 MET A C 1
ATOM 1706 O O . MET A 1 211 ? 4.711 -4.125 3.15 1 94.69 211 MET A O 1
ATOM 1710 N N . SER A 1 212 ? 5.934 -3.373 4.828 1 97.81 212 SER A N 1
ATOM 1711 C CA . SER A 1 212 ? 6.895 -4.457 4.672 1 97.81 212 SER A CA 1
ATOM 1712 C C . SER A 1 212 ? 6.289 -5.801 5.066 1 97.81 212 SER A C 1
ATOM 1714 O O . SER A 1 212 ? 6.441 -6.789 4.352 1 97.81 212 SER A O 1
ATOM 1716 N N . TRP A 1 213 ? 5.582 -5.824 6.156 1 97.62 213 TRP A N 1
ATOM 1717 C CA . TRP A 1 213 ? 4.961 -7.027 6.695 1 97.62 213 TRP A CA 1
ATOM 1718 C C . TRP A 1 213 ? 3.961 -7.617 5.703 1 97.62 213 TRP A C 1
ATOM 1720 O O . TRP A 1 213 ? 3.834 -8.836 5.59 1 97.62 213 TRP A O 1
ATOM 1730 N N . ASN A 1 214 ? 3.338 -6.809 4.934 1 95.94 214 ASN A N 1
ATOM 1731 C CA . ASN A 1 214 ? 2.26 -7.207 4.035 1 95.94 214 ASN A CA 1
ATOM 1732 C C . ASN A 1 214 ? 2.771 -7.445 2.617 1 95.94 214 ASN A C 1
ATOM 1734 O O . ASN A 1 214 ? 2.043 -7.965 1.77 1 95.94 214 ASN A O 1
ATOM 1738 N N . GLU A 1 215 ? 3.963 -7.078 2.41 1 97.5 215 GLU A N 1
ATOM 1739 C CA . GLU A 1 215 ? 4.508 -7.117 1.056 1 97.5 215 GLU A CA 1
ATOM 1740 C C . GLU A 1 215 ? 4.539 -8.547 0.518 1 97.5 215 GLU A C 1
ATOM 1742 O O . GLU A 1 215 ? 4.898 -9.477 1.239 1 97.5 215 GLU A O 1
ATOM 1747 N N . PHE A 1 216 ? 4.156 -8.727 -0.745 1 97.88 216 PHE A N 1
ATOM 1748 C CA . PHE A 1 216 ? 4.02 -10.062 -1.327 1 97.88 216 PHE A CA 1
ATOM 1749 C C . PHE A 1 216 ? 4.754 -10.148 -2.66 1 97.88 216 PHE A C 1
ATOM 1751 O O . PHE A 1 216 ? 5.527 -11.078 -2.889 1 97.88 216 PHE A O 1
ATOM 1758 N N . LEU A 1 217 ? 4.613 -9.203 -3.463 1 97.12 217 LEU A N 1
ATOM 1759 C CA . LEU A 1 217 ? 5.016 -9.305 -4.863 1 97.12 217 LEU A CA 1
ATOM 1760 C C . LEU A 1 217 ? 6.535 -9.383 -4.988 1 97.12 217 LEU A C 1
ATOM 1762 O O . LEU A 1 217 ? 7.059 -10.281 -5.656 1 97.12 217 LEU A O 1
ATOM 1766 N N . TYR A 1 218 ? 7.258 -8.477 -4.371 1 97.44 218 TYR A N 1
ATOM 1767 C CA . TYR A 1 218 ? 8.719 -8.516 -4.43 1 97.44 218 TYR A CA 1
ATOM 1768 C C . TYR A 1 218 ? 9.25 -9.836 -3.887 1 97.44 218 TYR A C 1
ATOM 1770 O O . TYR A 1 218 ? 10.109 -10.469 -4.508 1 97.44 218 TYR A O 1
ATOM 1778 N N . ALA A 1 219 ? 8.672 -10.195 -2.756 1 98.06 219 ALA A N 1
ATOM 1779 C CA . ALA A 1 219 ? 9.141 -11.43 -2.141 1 98.06 219 ALA A CA 1
ATOM 1780 C C . ALA A 1 219 ? 8.852 -12.633 -3.033 1 98.06 219 ALA A C 1
ATOM 1782 O O . ALA A 1 219 ? 9.656 -13.562 -3.115 1 98.06 219 ALA A O 1
ATOM 1783 N N . LEU A 1 220 ? 7.719 -12.641 -3.662 1 96.75 220 LEU A N 1
ATOM 1784 C CA . LEU A 1 220 ? 7.332 -13.742 -4.539 1 96.75 220 LEU A CA 1
ATOM 1785 C C . LEU A 1 220 ? 8.375 -13.961 -5.629 1 96.75 220 LEU A C 1
ATOM 1787 O O . LEU A 1 220 ? 8.68 -15.109 -5.984 1 96.75 220 LEU A O 1
ATOM 1791 N N . ILE A 1 221 ? 8.922 -12.891 -6.086 1 95.62 221 ILE A N 1
ATOM 1792 C CA . ILE A 1 221 ? 9.766 -12.961 -7.277 1 95.62 221 ILE A CA 1
ATOM 1793 C C . ILE A 1 221 ? 11.234 -13 -6.867 1 95.62 221 ILE A C 1
ATOM 1795 O O . ILE A 1 221 ? 12.047 -13.68 -7.508 1 95.62 221 ILE A O 1
ATOM 1799 N N . LEU A 1 222 ? 11.594 -12.383 -5.777 1 96.88 222 LEU A N 1
ATOM 1800 C CA . LEU A 1 222 ? 13 -12.156 -5.465 1 96.88 222 LEU A CA 1
ATOM 1801 C C . LEU A 1 222 ? 13.508 -13.203 -4.477 1 96.88 222 LEU A C 1
ATOM 1803 O O . LEU A 1 222 ? 14.719 -13.336 -4.281 1 96.88 222 LEU A O 1
ATOM 1807 N N . THR A 1 223 ? 12.547 -13.906 -3.883 1 97.5 223 THR A N 1
ATOM 1808 C CA . THR A 1 223 ? 12.969 -14.867 -2.861 1 97.5 223 THR A CA 1
ATOM 1809 C C . THR A 1 223 ? 12.57 -16.281 -3.254 1 97.5 223 THR A C 1
ATOM 1811 O O . THR A 1 223 ? 11.805 -16.484 -4.203 1 97.5 223 THR A O 1
ATOM 1814 N N . SER A 1 224 ? 13.148 -17.312 -2.555 1 95.38 224 SER A N 1
ATOM 1815 C CA . SER A 1 224 ? 12.844 -18.734 -2.713 1 95.38 224 SER A CA 1
ATOM 1816 C C . SER A 1 224 ? 12.844 -19.453 -1.368 1 95.38 224 SER A C 1
ATOM 1818 O O . SER A 1 224 ? 11.93 -19.281 -0.561 1 95.38 224 SER A O 1
ATOM 1820 N N . VAL A 1 225 ? 13.93 -20.094 -1.015 1 94.44 225 VAL A N 1
ATOM 1821 C CA . VAL A 1 225 ? 13.938 -20.938 0.175 1 94.44 225 VAL A CA 1
ATOM 1822 C C . VAL A 1 225 ? 14.508 -20.156 1.357 1 94.44 225 VAL A C 1
ATOM 1824 O O . VAL A 1 225 ? 13.914 -20.125 2.439 1 94.44 225 VAL A O 1
ATOM 1827 N N . ASN A 1 226 ? 15.484 -19.375 1.159 1 96.81 226 ASN A N 1
ATOM 1828 C CA . ASN A 1 226 ? 16.281 -18.812 2.254 1 96.81 226 ASN A CA 1
ATOM 1829 C C . ASN A 1 226 ? 15.641 -17.547 2.807 1 96.81 226 ASN A C 1
ATOM 1831 O O . ASN A 1 226 ? 15.641 -17.328 4.02 1 96.81 226 ASN A O 1
ATOM 1835 N N . ALA A 1 227 ? 15.117 -16.703 1.938 1 98.44 227 ALA A N 1
ATOM 1836 C CA . ALA A 1 227 ? 14.664 -15.375 2.361 1 98.44 227 ALA A CA 1
ATOM 1837 C C . ALA A 1 227 ? 13.156 -15.227 2.178 1 98.44 227 ALA A C 1
ATOM 1839 O O . ALA A 1 227 ? 12.633 -14.109 2.213 1 98.44 227 ALA A O 1
ATOM 1840 N N . ARG A 1 228 ? 12.523 -16.359 2.031 1 98.44 228 ARG A N 1
ATOM 1841 C CA . ARG A 1 228 ? 11.078 -16.328 1.837 1 98.44 228 ARG A CA 1
ATOM 1842 C C . ARG A 1 228 ? 10.383 -15.641 3.008 1 98.44 228 ARG A C 1
ATOM 1844 O O . ARG A 1 228 ? 10.727 -15.875 4.168 1 98.44 228 ARG A O 1
ATOM 1851 N N . THR A 1 229 ? 9.406 -14.75 2.662 1 98.62 229 THR A N 1
ATOM 1852 C CA . THR A 1 229 ? 8.648 -14.078 3.711 1 98.62 229 THR A CA 1
ATOM 1853 C C . THR A 1 229 ? 7.324 -14.789 3.969 1 98.62 229 THR A C 1
ATOM 1855 O O . THR A 1 229 ? 6.938 -15.688 3.219 1 98.62 229 THR A O 1
ATOM 1858 N N . ALA A 1 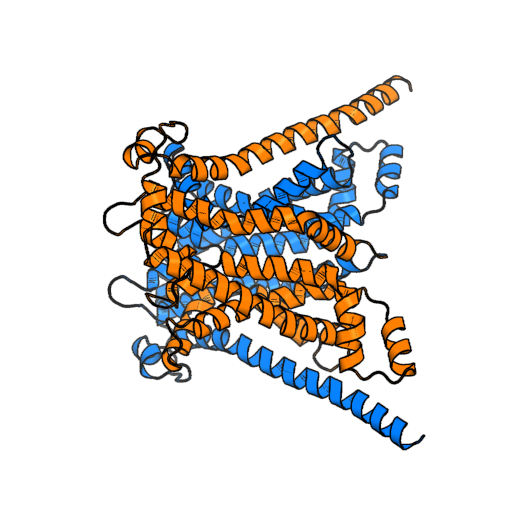230 ? 6.664 -14.391 5.008 1 98.31 230 ALA A N 1
ATOM 1859 C CA . ALA A 1 230 ? 5.48 -15.094 5.508 1 98.31 230 ALA A CA 1
ATOM 1860 C C . ALA A 1 230 ? 4.348 -15.047 4.484 1 98.31 230 ALA A C 1
ATOM 1862 O O . ALA A 1 230 ? 3.703 -16.062 4.223 1 98.31 230 ALA A O 1
ATOM 1863 N N . PRO A 1 231 ? 4.074 -13.883 3.832 1 98.06 231 PRO A N 1
ATOM 1864 C CA . PRO A 1 231 ? 2.986 -13.875 2.85 1 98.06 231 PRO A CA 1
ATOM 1865 C C . PRO A 1 231 ? 3.213 -14.867 1.714 1 98.06 231 PRO A C 1
ATOM 1867 O O . PRO A 1 231 ? 2.271 -15.539 1.28 1 98.06 231 PRO A O 1
ATOM 1870 N N . VAL A 1 232 ? 4.453 -14.984 1.281 1 97.69 232 VAL A N 1
ATOM 1871 C CA . VAL A 1 232 ? 4.77 -15.906 0.2 1 97.69 232 VAL A CA 1
ATOM 1872 C C . VAL A 1 232 ? 4.625 -17.344 0.692 1 97.69 232 VAL A C 1
ATOM 1874 O O . VAL A 1 232 ? 4.137 -18.219 -0.038 1 97.69 232 VAL A O 1
ATOM 1877 N N . ALA A 1 233 ? 5.047 -17.578 1.915 1 97.25 233 ALA A N 1
ATOM 1878 C CA . ALA A 1 233 ? 4.902 -18.906 2.496 1 97.25 233 ALA A CA 1
ATOM 1879 C C . ALA A 1 233 ? 3.436 -19.312 2.605 1 97.25 233 ALA A C 1
ATOM 1881 O O . ALA A 1 233 ? 3.074 -20.453 2.336 1 97.25 233 ALA A O 1
ATOM 1882 N N . VAL A 1 234 ? 2.582 -18.391 3.043 1 96.69 234 VAL A N 1
ATOM 1883 C CA . VAL A 1 234 ? 1.149 -18.656 3.145 1 96.69 234 VAL A CA 1
ATOM 1884 C C . VAL A 1 234 ? 0.587 -18.984 1.764 1 96.69 234 VAL A C 1
ATOM 1886 O O . VAL A 1 234 ? -0.177 -19.938 1.61 1 96.69 234 VAL A O 1
ATOM 1889 N N . ASN A 1 235 ? 0.974 -18.203 0.799 1 94.12 235 ASN A N 1
ATOM 1890 C CA . ASN A 1 235 ? 0.528 -18.453 -0.566 1 94.12 235 ASN A CA 1
ATOM 1891 C C . ASN A 1 235 ? 0.981 -19.828 -1.053 1 94.12 235 ASN A C 1
ATOM 1893 O O . ASN A 1 235 ? 0.293 -20.469 -1.852 1 94.12 235 ASN A O 1
ATOM 1897 N N . GLY A 1 236 ? 2.117 -20.281 -0.594 1 92.69 236 GLY A N 1
ATOM 1898 C CA . GLY A 1 236 ? 2.645 -21.578 -0.964 1 92.69 236 GLY A CA 1
ATOM 1899 C C . GLY A 1 236 ? 1.759 -22.734 -0.521 1 92.69 236 GLY A C 1
ATOM 1900 O O . GLY A 1 236 ? 1.833 -23.828 -1.076 1 92.69 236 GLY A O 1
ATOM 1901 N N . LEU A 1 237 ? 0.903 -22.5 0.428 1 92.81 237 LEU A N 1
ATOM 1902 C CA . LEU A 1 237 ? 0.025 -23.531 0.96 1 92.81 237 LEU A CA 1
ATOM 1903 C C . LEU A 1 237 ? -1.147 -23.797 0.019 1 92.81 237 LEU A C 1
ATOM 1905 O O . LEU A 1 237 ? -1.903 -24.75 0.206 1 92.81 237 LEU A O 1
ATOM 1909 N N . LEU A 1 238 ? -1.407 -22.969 -0.937 1 88.31 238 LEU A N 1
ATOM 1910 C CA . LEU A 1 238 ? -2.398 -23.234 -1.972 1 88.31 238 LEU A CA 1
ATOM 1911 C C . LEU A 1 238 ? -2.033 -24.5 -2.75 1 88.31 238 LEU A C 1
ATOM 1913 O O . LEU A 1 238 ? -2.914 -25.219 -3.221 1 88.31 238 LEU A O 1
ATOM 1917 N N . GLY A 1 239 ? -0.735 -24.906 -2.693 1 78.12 239 GLY A N 1
ATOM 1918 C CA . GLY A 1 239 ? -0.232 -26.172 -3.227 1 78.12 239 GLY A CA 1
ATOM 1919 C C . GLY A 1 239 ? -0.402 -26.281 -4.73 1 78.12 239 GLY A C 1
ATOM 1920 O O . GLY A 1 239 ? -1.131 -25.5 -5.34 1 78.12 239 GLY A O 1
ATOM 1921 N N . GLN A 1 240 ? 0.273 -27.25 -5.328 1 70.81 240 GLN A N 1
ATOM 1922 C CA . GLN A 1 240 ? 0.225 -27.547 -6.758 1 70.81 240 GLN A CA 1
ATOM 1923 C C . GLN A 1 240 ? -0.988 -28.406 -7.102 1 70.81 240 GLN A C 1
ATOM 1925 O O . GLN A 1 240 ? -1.626 -28.203 -8.133 1 70.81 240 GLN A O 1
ATOM 1930 N N . TYR A 1 241 ? -1.294 -29.328 -6.141 1 72.75 241 TYR A N 1
ATOM 1931 C CA . TYR A 1 241 ? -2.367 -30.266 -6.43 1 72.75 241 TYR A CA 1
ATOM 1932 C C . TYR A 1 241 ? -3.678 -29.828 -5.801 1 72.75 241 TYR A C 1
ATOM 1934 O O . TYR A 1 241 ? -4.68 -29.641 -6.496 1 72.75 241 TYR A O 1
ATOM 1942 N N . ALA A 1 242 ? -3.65 -29.641 -4.398 1 84 242 ALA A N 1
ATOM 1943 C CA . ALA A 1 242 ? -4.852 -29.156 -3.717 1 84 242 ALA A CA 1
ATOM 1944 C C . ALA A 1 242 ? -4.5 -28.172 -2.613 1 84 242 ALA A C 1
ATOM 1946 O O . ALA A 1 242 ? -3.494 -28.328 -1.917 1 84 242 ALA A O 1
ATOM 1947 N N . PRO A 1 243 ? -5.328 -27.266 -2.506 1 88.56 243 PRO A N 1
ATOM 1948 C CA . PRO A 1 243 ? -5.074 -26.297 -1.449 1 88.56 243 PRO A CA 1
ATOM 1949 C C . PRO A 1 243 ? -5.254 -26.875 -0.049 1 88.56 243 PRO A C 1
ATOM 1951 O O . PRO A 1 243 ? -6.152 -27.688 0.176 1 88.56 243 PRO A O 1
ATOM 1954 N N . LYS A 1 244 ? -4.34 -26.562 0.843 1 92.69 244 LYS A N 1
ATOM 1955 C CA . LYS A 1 244 ? -4.484 -26.844 2.268 1 92.69 244 LYS A CA 1
ATOM 1956 C C . LYS A 1 244 ? -5.25 -25.734 2.973 1 92.69 244 LYS A C 1
ATOM 1958 O O . LYS A 1 244 ? -4.66 -24.938 3.699 1 92.69 244 LYS A O 1
ATOM 1963 N N . TRP A 1 245 ? -6.492 -25.812 2.926 1 91.5 245 TRP A N 1
ATOM 1964 C CA . TRP A 1 245 ? -7.367 -24.703 3.301 1 91.5 245 TRP A CA 1
ATOM 1965 C C . TRP A 1 245 ? -7.203 -24.359 4.777 1 91.5 245 TRP A C 1
ATOM 1967 O O . TRP A 1 245 ? -7.129 -23.172 5.137 1 91.5 245 TRP A O 1
ATOM 1977 N N . GLY A 1 246 ? -7.191 -25.359 5.535 1 93.94 246 GLY A N 1
ATOM 1978 C CA . GLY A 1 246 ? -7.039 -25.156 6.965 1 93.94 246 GLY A CA 1
ATOM 1979 C C . GLY A 1 246 ? -5.719 -24.5 7.332 1 93.94 246 GLY A C 1
ATOM 1980 O O . GLY A 1 246 ? -5.691 -23.516 8.078 1 93.94 246 GLY A O 1
ATOM 1981 N N . GLN A 1 247 ? -4.668 -25.016 6.773 1 95.62 247 GLN A N 1
ATOM 1982 C CA . GLN A 1 247 ? -3.346 -24.469 7.059 1 95.62 247 GLN A CA 1
ATOM 1983 C C . GLN A 1 247 ? -3.211 -23.047 6.52 1 95.62 247 GLN A C 1
ATOM 1985 O O . GLN A 1 247 ? -2.594 -22.188 7.156 1 95.62 247 GLN A O 1
ATOM 1990 N N . LEU A 1 248 ? -3.834 -22.828 5.387 1 95.44 248 LEU A N 1
ATOM 1991 C CA . LEU A 1 248 ? -3.838 -21.5 4.793 1 95.44 248 LEU A CA 1
ATOM 1992 C C . LEU A 1 248 ? -4.477 -20.484 5.734 1 95.44 248 LEU A C 1
ATOM 1994 O O . LEU A 1 248 ? -3.916 -19.406 5.969 1 95.44 248 LEU A O 1
ATOM 1998 N N . THR A 1 249 ? -5.609 -20.859 6.23 1 95.25 249 THR A N 1
ATOM 1999 C CA . THR A 1 249 ? -6.367 -19.922 7.059 1 95.25 249 THR A CA 1
ATOM 2000 C C . THR A 1 249 ? -5.75 -19.812 8.453 1 95.25 249 THR A C 1
ATOM 2002 O O . THR A 1 249 ? -5.758 -18.75 9.062 1 95.25 249 THR A O 1
ATOM 2005 N N . ALA A 1 250 ? -5.211 -20.875 8.922 1 97.44 250 ALA A N 1
ATOM 2006 C CA . ALA A 1 250 ? -4.48 -20.812 10.188 1 97.44 250 ALA A CA 1
ATOM 2007 C C . ALA A 1 250 ? -3.268 -19.906 10.086 1 97.44 250 ALA A C 1
ATOM 2009 O O . ALA A 1 250 ? -3.051 -19.047 10.945 1 97.44 250 ALA A O 1
ATOM 2010 N N . ALA A 1 251 ? -2.498 -20.094 9.055 1 97.75 251 ALA A N 1
ATOM 2011 C CA . ALA A 1 251 ? -1.326 -19.25 8.82 1 97.75 251 ALA A CA 1
ATOM 2012 C C . ALA A 1 251 ? -1.729 -17.781 8.633 1 97.75 251 ALA A C 1
ATOM 2014 O O . ALA A 1 251 ? -1.081 -16.875 9.172 1 97.75 251 ALA A O 1
ATOM 2015 N N . GLY A 1 252 ? -2.803 -17.578 7.852 1 96.88 252 GLY A N 1
ATOM 2016 C CA . GLY A 1 252 ? -3.336 -16.234 7.691 1 96.88 252 GLY A CA 1
ATOM 2017 C C . GLY A 1 252 ? -3.736 -15.586 9.008 1 96.88 252 GLY A C 1
ATOM 2018 O O . GLY A 1 252 ? -3.535 -14.391 9.203 1 96.88 252 GLY A O 1
ATOM 2019 N N . THR A 1 253 ? -4.273 -16.359 9.883 1 96.94 253 THR A N 1
ATOM 2020 C CA . THR A 1 253 ? -4.676 -15.875 11.195 1 96.94 253 THR A CA 1
ATOM 2021 C C . THR A 1 253 ? -3.455 -15.461 12.016 1 96.94 253 THR A C 1
ATOM 2023 O O . THR A 1 253 ? -3.467 -14.422 12.68 1 96.94 253 THR A O 1
ATOM 2026 N N . ILE A 1 254 ? -2.463 -16.25 11.93 1 97.38 254 ILE A N 1
ATOM 2027 C CA . ILE A 1 254 ? -1.234 -15.945 12.656 1 97.38 254 ILE A CA 1
ATOM 2028 C C . ILE A 1 254 ? -0.65 -14.625 12.156 1 97.38 254 ILE A C 1
ATOM 2030 O O . ILE A 1 254 ? -0.126 -13.836 12.945 1 97.38 254 ILE A O 1
ATOM 2034 N N . MET A 1 255 ? -0.788 -14.398 10.906 1 97 255 MET A N 1
ATOM 2035 C CA . MET A 1 255 ? -0.279 -13.172 10.289 1 97 255 MET A CA 1
ATOM 2036 C C . MET A 1 255 ? -1.03 -11.953 10.805 1 97 255 MET A C 1
ATOM 2038 O O . MET A 1 255 ? -0.575 -10.82 10.641 1 97 255 MET A O 1
ATOM 2042 N N . LEU A 1 256 ? -2.156 -12.125 11.422 1 95.5 256 LEU A N 1
ATOM 2043 C CA . LEU A 1 256 ? -2.949 -11.023 11.961 1 95.5 256 LEU A CA 1
ATOM 2044 C C . LEU A 1 256 ? -2.389 -10.555 13.297 1 95.5 256 LEU A C 1
ATOM 2046 O O . LEU A 1 256 ? -2.672 -9.438 13.734 1 95.5 256 LEU A O 1
ATOM 2050 N N . ILE A 1 257 ? -1.636 -11.305 13.906 1 95.06 257 ILE A N 1
ATOM 2051 C CA . ILE A 1 257 ? -1.248 -11.078 15.297 1 95.06 257 ILE A CA 1
ATOM 2052 C C . ILE A 1 257 ? -0.45 -9.781 15.398 1 95.06 257 ILE A C 1
ATOM 2054 O O . ILE A 1 257 ? -0.78 -8.906 16.203 1 95.06 257 ILE A O 1
ATOM 2058 N N . PRO A 1 258 ? 0.594 -9.562 14.57 1 93.12 258 PRO A N 1
ATOM 2059 C CA . PRO A 1 258 ? 1.334 -8.297 14.688 1 93.12 258 PRO A CA 1
ATOM 2060 C C . PRO A 1 258 ? 0.456 -7.074 14.438 1 93.12 258 PRO A C 1
ATOM 2062 O O . PRO A 1 258 ? 0.636 -6.043 15.086 1 93.12 258 PRO A O 1
ATOM 2065 N N . VAL A 1 259 ? -0.456 -7.227 13.555 1 89.62 259 VAL A N 1
ATOM 2066 C CA . VAL A 1 259 ? -1.36 -6.129 13.219 1 89.62 259 VAL A CA 1
ATOM 2067 C C . VAL A 1 259 ? -2.229 -5.789 14.43 1 89.62 259 VAL A C 1
ATOM 2069 O O . VAL A 1 259 ? -2.391 -4.617 14.781 1 89.62 259 VAL A O 1
ATOM 2072 N N . PHE A 1 260 ? -2.717 -6.805 15.078 1 90.06 260 PHE A N 1
ATOM 2073 C CA . PHE A 1 260 ? -3.562 -6.605 16.25 1 90.06 260 PHE A CA 1
ATOM 2074 C C . PHE A 1 260 ? -2.76 -6.012 17.406 1 90.06 260 PHE A C 1
ATOM 2076 O O . PHE A 1 260 ? -3.234 -5.109 18.094 1 90.06 260 PHE A O 1
ATOM 2083 N N . VAL A 1 261 ? -1.617 -6.465 17.562 1 92.44 261 VAL A N 1
ATOM 2084 C CA . VAL A 1 261 ? -0.762 -5.957 18.641 1 92.44 261 VAL A CA 1
ATOM 2085 C C . VAL A 1 261 ? -0.46 -4.48 18.406 1 92.44 261 VAL A C 1
ATOM 2087 O O . VAL A 1 261 ? -0.602 -3.66 19.312 1 92.44 261 VAL A O 1
ATOM 2090 N N . ILE A 1 262 ? -0.168 -4.117 17.219 1 90.5 262 ILE A N 1
ATOM 2091 C CA . ILE A 1 262 ? 0.19 -2.748 16.875 1 90.5 262 ILE A CA 1
ATOM 2092 C C . ILE A 1 262 ? -1.035 -1.846 17 1 90.5 262 ILE A C 1
ATOM 2094 O O . ILE A 1 262 ? -0.959 -0.763 17.594 1 90.5 262 ILE A O 1
ATOM 2098 N N . THR A 1 263 ? -2.109 -2.301 16.484 1 83.94 263 THR A N 1
ATOM 2099 C CA . THR A 1 263 ? -3.33 -1.502 16.516 1 83.94 263 THR A CA 1
ATOM 2100 C C . THR A 1 263 ? -3.773 -1.266 17.969 1 83.94 263 THR A C 1
ATOM 2102 O O . THR A 1 263 ? -4.156 -0.15 18.328 1 83.94 263 THR A O 1
ATOM 2105 N N . LEU A 1 264 ? -3.682 -2.27 18.75 1 84.88 264 LEU A N 1
ATOM 2106 C CA . LEU A 1 264 ? -4.16 -2.166 20.125 1 84.88 264 LEU A CA 1
ATOM 2107 C C . LEU A 1 264 ? -3.209 -1.323 20.969 1 84.88 264 LEU A C 1
ATOM 2109 O O . LEU A 1 264 ? -3.641 -0.634 21.906 1 84.88 264 LEU A O 1
ATOM 2113 N N . THR A 1 265 ? -2.004 -1.265 20.641 1 87.62 265 THR A N 1
ATOM 2114 C CA . THR A 1 265 ? -1.026 -0.602 21.5 1 87.62 265 THR A CA 1
ATOM 2115 C C . THR A 1 265 ? -0.777 0.828 21.031 1 87.62 265 THR A C 1
ATOM 2117 O O . THR A 1 265 ? -0.475 1.71 21.844 1 87.62 265 THR A O 1
ATOM 2120 N N . LEU A 1 266 ? -1.003 1.042 19.703 1 85.94 266 LEU A N 1
ATOM 2121 C CA . LEU A 1 266 ? -0.52 2.32 19.188 1 85.94 266 LEU A CA 1
ATOM 2122 C C . LEU A 1 266 ? -1.656 3.119 18.562 1 85.94 266 LEU A C 1
ATOM 2124 O O . LEU A 1 266 ? -1.425 4.18 17.969 1 85.94 266 LEU A O 1
ATOM 2128 N N . GLN A 1 267 ? -2.82 2.641 18.672 1 83 267 GLN A N 1
ATOM 2129 C CA . GLN A 1 267 ? -3.945 3.258 17.969 1 83 267 GLN A CA 1
ATOM 2130 C C . GLN A 1 267 ? -4.121 4.715 18.391 1 83 267 GLN A C 1
ATOM 2132 O O . GLN A 1 267 ? -4.41 5.574 17.562 1 83 267 GLN A O 1
ATOM 2137 N N . LYS A 1 268 ? -3.963 5.031 19.688 1 79.44 268 LYS A N 1
ATOM 2138 C CA . LYS A 1 268 ? -4.133 6.398 20.172 1 79.44 268 LYS A CA 1
ATOM 2139 C C . LYS A 1 268 ? -3.066 7.324 19.594 1 79.44 268 LYS A C 1
ATOM 2141 O O . LYS A 1 268 ? -3.354 8.477 19.25 1 79.44 268 LYS A O 1
ATOM 2146 N N . TYR A 1 269 ? -1.959 6.77 19.469 1 79.81 269 TYR A N 1
ATOM 2147 C CA . TYR A 1 269 ? -0.853 7.562 18.938 1 79.81 269 TYR A CA 1
ATOM 2148 C C . TYR A 1 269 ? -0.999 7.785 17.438 1 79.81 269 TYR A C 1
ATOM 2150 O O . TYR A 1 269 ? -0.683 8.859 16.938 1 79.81 269 TYR A O 1
ATOM 2158 N N . ILE A 1 270 ? -1.552 6.812 16.844 1 80.25 270 ILE A N 1
ATOM 2159 C CA . ILE A 1 270 ? -1.719 6.883 15.398 1 80.25 270 ILE A CA 1
ATOM 2160 C C . ILE A 1 270 ? -2.793 7.914 15.047 1 80.25 270 ILE A C 1
ATOM 2162 O O . ILE A 1 270 ? -2.584 8.773 14.188 1 80.25 270 ILE A O 1
ATOM 2166 N N . ILE A 1 271 ? -3.824 7.855 15.797 1 75.5 271 ILE A N 1
ATOM 2167 C CA . ILE A 1 271 ? -4.934 8.758 15.523 1 75.5 271 ILE A CA 1
ATOM 2168 C C . ILE A 1 271 ? -4.523 10.195 15.844 1 75.5 271 ILE A C 1
ATOM 2170 O O . ILE A 1 271 ? -4.781 11.109 15.062 1 75.5 271 ILE A O 1
ATOM 2174 N N . LYS A 1 272 ? -3.891 10.383 16.938 1 75.38 272 LYS A N 1
ATOM 2175 C CA . LYS A 1 272 ? -3.408 11.711 17.328 1 75.38 272 LYS A CA 1
ATOM 2176 C C . LYS A 1 272 ? -2.416 12.25 16.297 1 75.38 272 LYS A C 1
ATOM 2178 O O . LYS A 1 272 ? -2.461 13.43 15.945 1 75.38 272 LYS A O 1
ATOM 2183 N N . GLY A 1 273 ? -1.612 11.422 15.883 1 72 273 GLY A N 1
ATOM 2184 C CA . GLY A 1 273 ? -0.638 11.812 14.883 1 72 273 GLY A CA 1
ATOM 2185 C C . GLY A 1 273 ? -1.271 12.219 13.562 1 72 273 GLY A C 1
ATOM 2186 O O . GLY A 1 273 ? -0.86 13.203 12.945 1 72 273 GLY A O 1
ATOM 2187 N N . LEU A 1 274 ? -2.283 11.523 13.25 1 69.12 274 LEU A N 1
ATOM 2188 C CA . LEU A 1 274 ? -2.945 11.789 11.977 1 69.12 274 LEU A CA 1
ATOM 2189 C C . LEU A 1 274 ? -3.742 13.086 12.039 1 69.12 274 LEU A C 1
ATOM 2191 O O . LEU A 1 274 ? -3.816 13.82 11.047 1 69.12 274 LEU A O 1
ATOM 2195 N N . ILE A 1 275 ? -4.262 13.32 13.211 1 66.75 275 ILE A N 1
ATOM 2196 C CA . ILE A 1 275 ? -5.062 14.531 13.375 1 66.75 275 ILE A CA 1
ATOM 2197 C C . ILE A 1 275 ? -4.148 15.727 13.609 1 66.75 275 ILE A C 1
ATOM 2199 O O . ILE A 1 275 ? -4.418 16.828 13.125 1 66.75 275 ILE A O 1
ATOM 2203 N N . SER A 1 276 ? -3.111 15.516 14.414 1 61.16 276 SER A N 1
ATOM 2204 C CA . SER A 1 276 ? -2.172 16.594 14.711 1 61.16 276 SER A CA 1
ATOM 2205 C C . SER A 1 276 ? -1.452 17.062 13.445 1 61.16 276 SER A C 1
ATOM 2207 O O . SER A 1 276 ? -1.145 18.234 13.305 1 61.16 276 SER A O 1
ATOM 2209 N N . GLY A 1 277 ? -1.021 16.219 12.672 1 54.84 277 GLY A N 1
ATOM 2210 C CA . GLY A 1 277 ? -0.424 16.641 11.414 1 54.84 277 GLY A CA 1
ATOM 2211 C C . GLY A 1 277 ? -1.337 17.516 10.578 1 54.84 277 GLY A C 1
ATOM 2212 O O . GLY A 1 277 ? -0.868 18.297 9.758 1 54.84 277 GLY A O 1
ATOM 2213 N N . GLY A 1 278 ? -2.762 17.438 10.773 1 46.53 278 GLY A N 1
ATOM 2214 C CA . GLY A 1 278 ? -3.762 18.297 10.156 1 46.53 278 GLY A CA 1
ATOM 2215 C C . GLY A 1 278 ? -3.979 19.594 10.906 1 46.53 278 GLY A C 1
ATOM 2216 O O . GLY A 1 278 ? -4.457 20.578 10.336 1 46.53 278 GLY A O 1
ATOM 2217 N N . ILE A 1 279 ? -4.117 19.766 12.297 1 39.34 279 ILE A N 1
ATOM 2218 C CA . ILE A 1 279 ? -4.684 20.828 13.125 1 39.34 279 ILE A CA 1
ATOM 2219 C C . ILE A 1 279 ? -3.617 21.875 13.414 1 39.34 279 ILE A C 1
ATOM 2221 O O . ILE A 1 279 ? -3.926 22.953 13.938 1 39.34 279 ILE A O 1
ATOM 2225 N N . LYS A 1 280 ? -2.365 21.859 13.633 1 40.84 280 LYS A N 1
ATOM 2226 C CA . LYS A 1 280 ? -1.857 22.906 14.516 1 40.84 280 LYS A CA 1
ATOM 2227 C C . LYS A 1 280 ? -1.955 24.281 13.852 1 40.84 280 LYS A C 1
ATOM 2229 O O . LYS A 1 280 ? -1.335 25.234 14.32 1 40.84 280 LYS A O 1
ATOM 2234 N N . GLY A 1 281 ? -2.674 24.625 12.828 1 31.64 281 GLY A N 1
ATOM 2235 C CA . GLY A 1 281 ? -2.756 26.078 12.789 1 31.64 281 GLY A CA 1
ATOM 2236 C C . GLY A 1 281 ? -3.809 26.641 13.727 1 31.64 281 GLY A C 1
ATOM 2237 O O . GLY A 1 281 ? -4.723 25.938 14.141 1 31.64 281 GLY A O 1
ATOM 2238 N N . MET B 1 1 ? 35.656 35.5 17.438 1 46.62 1 MET B N 1
ATOM 2239 C CA . MET B 1 1 ? 34.406 36.031 16.938 1 46.62 1 MET B CA 1
ATOM 2240 C C . MET B 1 1 ? 34.312 35.875 15.422 1 46.62 1 MET B C 1
ATOM 2242 O O . MET B 1 1 ? 33.25 35.562 14.891 1 46.62 1 MET B O 1
ATOM 2246 N N . LYS B 1 2 ? 35.344 36.156 14.727 1 56.75 2 LYS B N 1
ATOM 2247 C CA . LYS B 1 2 ? 35.406 36.125 13.266 1 56.75 2 LYS B CA 1
ATOM 2248 C C . LYS B 1 2 ? 35.375 34.688 12.734 1 56.75 2 LYS B C 1
ATOM 2250 O O . LYS B 1 2 ? 34.781 34.438 11.695 1 56.75 2 LYS B O 1
ATOM 2255 N N . THR B 1 3 ? 36.031 33.781 13.344 1 53.38 3 THR B N 1
ATOM 2256 C CA . THR B 1 3 ? 36.219 32.406 12.93 1 53.38 3 THR B CA 1
ATOM 2257 C C . THR B 1 3 ? 34.906 31.625 13.039 1 53.38 3 THR B C 1
ATOM 2259 O O . THR B 1 3 ? 34.594 30.781 12.188 1 53.38 3 THR B O 1
ATOM 2262 N N . ASN B 1 4 ? 34.188 31.969 14.117 1 54.84 4 ASN B N 1
ATOM 2263 C CA . ASN B 1 4 ? 32.906 31.328 14.352 1 54.84 4 ASN B CA 1
ATOM 2264 C C . ASN B 1 4 ? 31.875 31.719 13.289 1 54.84 4 ASN B C 1
ATOM 2266 O O . ASN B 1 4 ? 31.047 30.891 12.891 1 54.84 4 ASN B O 1
ATOM 2270 N N . GLN B 1 5 ? 32.094 32.969 12.75 1 58.44 5 GLN B N 1
ATOM 2271 C CA . GLN B 1 5 ? 31.219 33.438 11.695 1 58.44 5 GLN B CA 1
ATOM 2272 C C . GLN B 1 5 ? 31.5 32.75 10.375 1 58.44 5 GLN B C 1
ATOM 2274 O O . GLN B 1 5 ? 30.578 32.5 9.594 1 58.44 5 GLN B O 1
ATOM 2279 N N . SER B 1 6 ? 32.812 32.594 10.078 1 55.25 6 SER B N 1
ATOM 2280 C CA . SER B 1 6 ? 33.188 31.922 8.844 1 55.25 6 SER B CA 1
ATOM 2281 C C . SER B 1 6 ? 32.719 30.469 8.812 1 55.25 6 SER B C 1
ATOM 2283 O O . SER B 1 6 ? 32.219 30 7.789 1 55.25 6 SER B O 1
ATOM 2285 N N . VAL B 1 7 ? 32.875 29.828 9.914 1 55 7 VAL B N 1
ATOM 2286 C CA . VAL B 1 7 ? 32.469 28.438 10.039 1 55 7 VAL B CA 1
ATOM 2287 C C . VAL B 1 7 ? 30.938 28.344 9.898 1 55 7 VAL B C 1
ATOM 2289 O O . VAL B 1 7 ? 30.422 27.422 9.25 1 55 7 VAL B O 1
ATOM 2292 N N . LYS B 1 8 ? 30.328 29.375 10.445 1 61.16 8 LYS B N 1
ATOM 2293 C CA . LYS B 1 8 ? 28.875 29.453 10.336 1 61.16 8 LYS B CA 1
ATOM 2294 C C . LYS B 1 8 ? 28.438 29.641 8.883 1 61.16 8 LYS B C 1
ATOM 2296 O O . LYS B 1 8 ? 27.469 29.031 8.438 1 61.16 8 LYS B O 1
ATOM 2301 N N . ARG B 1 9 ? 29.156 30.516 8.172 1 60.78 9 ARG B N 1
ATOM 2302 C CA . ARG B 1 9 ? 28.859 30.766 6.766 1 60.78 9 ARG B CA 1
ATOM 2303 C C . ARG B 1 9 ? 29.156 29.547 5.906 1 60.78 9 ARG B C 1
ATOM 2305 O O . ARG B 1 9 ? 28.422 29.25 4.969 1 60.78 9 ARG B O 1
ATOM 2312 N N . LEU B 1 10 ? 30.25 28.859 6.238 1 56.88 10 LEU B N 1
ATOM 2313 C CA . LEU B 1 10 ? 30.625 27.672 5.48 1 56.88 10 LEU B CA 1
ATOM 2314 C C . LEU B 1 10 ? 29.641 26.547 5.703 1 56.88 10 LEU B C 1
ATOM 2316 O O . LEU B 1 10 ? 29.297 25.812 4.766 1 56.88 10 LEU B O 1
ATOM 2320 N N . ARG B 1 11 ? 29.25 26.391 6.879 1 62.84 11 ARG B N 1
ATOM 2321 C CA . ARG B 1 11 ? 28.281 25.359 7.211 1 62.84 11 ARG B CA 1
ATOM 2322 C C . ARG B 1 11 ? 26.922 25.641 6.562 1 62.84 11 ARG B C 1
ATOM 2324 O O . ARG B 1 11 ? 26.25 24.719 6.105 1 62.84 11 ARG B O 1
ATOM 2331 N N . LYS B 1 12 ? 26.703 26.953 6.438 1 66.94 12 LYS B N 1
ATOM 2332 C CA . LYS B 1 12 ? 25.453 27.359 5.812 1 66.94 12 LYS B CA 1
ATOM 2333 C C . LYS B 1 12 ? 25.422 26.969 4.34 1 66.94 12 LYS B C 1
ATOM 2335 O O . LYS B 1 12 ? 24.359 26.656 3.797 1 66.94 12 LYS B O 1
ATOM 2340 N N . LYS B 1 13 ? 26.656 26.812 3.748 1 72.69 13 LYS B N 1
ATOM 2341 C CA . LYS B 1 13 ? 26.703 26.469 2.328 1 72.69 13 LYS B CA 1
ATOM 2342 C C . LYS B 1 13 ? 27 24.984 2.121 1 72.69 13 LYS B C 1
ATOM 2344 O O . LYS B 1 13 ? 26.531 24.391 1.148 1 72.69 13 LYS B O 1
ATOM 2349 N N . LEU B 1 14 ? 27.672 24.391 3.074 1 79.19 14 LEU B N 1
ATOM 2350 C CA . LEU B 1 14 ? 28.141 23.016 2.9 1 79.19 14 LEU B CA 1
ATOM 2351 C C . LEU B 1 14 ? 27 22.016 3.137 1 79.19 14 LEU B C 1
ATOM 2353 O O . LEU B 1 14 ? 26.891 21.016 2.436 1 79.19 14 LEU B O 1
ATOM 2357 N N . ILE B 1 15 ? 26.203 22.406 3.99 1 79.25 15 ILE B N 1
ATOM 2358 C CA . ILE B 1 15 ? 25.156 21.469 4.379 1 79.25 15 ILE B CA 1
ATOM 2359 C C . ILE B 1 15 ? 24.141 21.328 3.244 1 79.25 15 ILE B C 1
ATOM 2361 O O . ILE B 1 15 ? 23.828 20.219 2.812 1 79.25 15 ILE B O 1
ATOM 2365 N N . PRO B 1 16 ? 23.734 22.422 2.721 1 78.38 16 PRO B N 1
ATOM 2366 C CA . PRO B 1 16 ? 22.828 22.281 1.574 1 78.38 16 PRO B CA 1
ATOM 2367 C C . PRO B 1 16 ? 23.484 21.562 0.397 1 78.38 16 PRO B C 1
ATOM 2369 O O . PRO B 1 16 ? 22.812 20.812 -0.326 1 78.38 16 PRO B O 1
ATOM 2372 N N . PHE B 1 17 ? 24.703 21.719 0.325 1 81.69 17 PHE B N 1
ATOM 2373 C CA . PHE B 1 17 ? 25.422 21.047 -0.749 1 81.69 17 PHE B CA 1
ATOM 2374 C C . PHE B 1 17 ? 25.5 19.531 -0.498 1 81.69 17 PHE B C 1
ATOM 2376 O O . PHE B 1 17 ? 25.312 18.734 -1.42 1 81.69 17 PHE B O 1
ATOM 2383 N N . LEU B 1 18 ? 25.734 19.188 0.679 1 81.94 18 LEU B N 1
ATOM 2384 C CA . LEU B 1 18 ? 25.781 17.781 1.04 1 81.94 18 LEU B CA 1
ATOM 2385 C C . LEU B 1 18 ? 24.406 17.141 0.901 1 81.94 18 LEU B C 1
ATOM 2387 O O . LEU B 1 18 ? 24.281 16 0.424 1 81.94 18 LEU B O 1
ATOM 2391 N N . ILE B 1 19 ? 23.469 17.875 1.253 1 80.25 19 ILE B N 1
ATOM 2392 C CA . ILE B 1 19 ? 22.094 17.375 1.119 1 80.25 19 ILE B CA 1
ATOM 2393 C C . ILE B 1 19 ? 21.766 17.188 -0.358 1 80.25 19 ILE B C 1
ATOM 2395 O O . ILE B 1 19 ? 21.125 16.188 -0.732 1 80.25 19 ILE B O 1
ATOM 2399 N N . LEU B 1 20 ? 22.219 18.047 -1.081 1 81.69 20 LEU B N 1
ATOM 2400 C CA . LEU B 1 20 ? 22 17.938 -2.52 1 81.69 20 LEU B CA 1
ATOM 2401 C C . LEU B 1 20 ? 22.688 16.703 -3.084 1 81.69 20 LEU B C 1
ATOM 2403 O O . LEU B 1 20 ? 22.094 15.953 -3.857 1 81.69 20 LEU B O 1
ATOM 2407 N N . ILE B 1 21 ? 23.828 16.422 -2.643 1 84.88 21 ILE B N 1
ATOM 2408 C CA . ILE B 1 21 ? 24.609 15.289 -3.135 1 84.88 21 ILE B CA 1
ATOM 2409 C C . ILE B 1 21 ? 23.938 13.984 -2.711 1 84.88 21 ILE B C 1
ATOM 2411 O O . ILE B 1 21 ? 23.797 13.062 -3.52 1 84.88 21 ILE B O 1
ATOM 2415 N N . VAL B 1 22 ? 23.516 13.961 -1.535 1 82.38 22 VAL B N 1
ATOM 2416 C CA . VAL B 1 22 ? 22.875 12.758 -1.01 1 82.38 22 VAL B CA 1
ATOM 2417 C C . VAL B 1 22 ? 21.547 12.531 -1.723 1 82.38 22 VAL B C 1
ATOM 2419 O O . VAL B 1 22 ? 21.203 11.398 -2.08 1 82.38 22 VAL B O 1
ATOM 2422 N N . SER B 1 23 ? 20.844 13.586 -1.911 1 80.31 23 SER B N 1
ATOM 2423 C CA . SER B 1 23 ? 19.578 13.492 -2.609 1 80.31 23 SER B CA 1
ATOM 2424 C C . SER B 1 23 ? 19.766 12.992 -4.039 1 80.31 23 SER B C 1
ATOM 2426 O O . SER B 1 23 ? 19 12.141 -4.508 1 80.31 23 SER B O 1
ATOM 2428 N N . LEU B 1 24 ? 20.734 13.461 -4.648 1 81.06 24 LEU B N 1
ATOM 2429 C CA . LEU B 1 24 ? 21.031 13.039 -6.016 1 81.06 24 LEU B CA 1
ATOM 2430 C C . LEU B 1 24 ? 21.422 11.562 -6.059 1 81.06 24 LEU B C 1
ATOM 2432 O O . LEU B 1 24 ? 21.047 10.844 -6.98 1 81.06 24 LEU B O 1
ATOM 2436 N N . PHE B 1 25 ? 22.109 11.156 -5.129 1 83.31 25 PHE B N 1
ATOM 2437 C CA . PHE B 1 25 ? 22.531 9.758 -5.039 1 83.31 25 PHE B CA 1
ATOM 2438 C C . PHE B 1 25 ? 21.328 8.844 -4.848 1 83.31 25 PHE B C 1
ATOM 2440 O O . PHE B 1 25 ? 21.203 7.82 -5.523 1 83.31 25 PHE B O 1
ATOM 2447 N N . VAL B 1 26 ? 20.484 9.234 -3.996 1 77.5 26 VAL B N 1
ATOM 2448 C CA . VAL B 1 26 ? 19.281 8.461 -3.732 1 77.5 26 VAL B CA 1
ATOM 2449 C C . VAL B 1 26 ? 18.391 8.438 -4.977 1 77.5 26 VAL B C 1
ATOM 2451 O O . VAL B 1 26 ? 17.812 7.402 -5.324 1 77.5 26 VAL B O 1
ATOM 2454 N N . LEU B 1 27 ? 18.312 9.531 -5.57 1 80.81 27 LEU B N 1
ATOM 2455 C CA . LEU B 1 27 ? 17.547 9.648 -6.797 1 80.81 27 LEU B CA 1
ATOM 2456 C C . LEU B 1 27 ? 18.078 8.719 -7.875 1 80.81 27 LEU B C 1
ATOM 2458 O O . LEU B 1 27 ? 17.312 8.07 -8.586 1 80.81 27 LEU B O 1
ATOM 2462 N N . MET B 1 28 ? 19.344 8.648 -7.965 1 83.62 28 MET B N 1
ATOM 2463 C CA . MET B 1 28 ? 19.984 7.777 -8.953 1 83.62 28 MET B CA 1
ATOM 2464 C C . MET B 1 28 ? 19.672 6.312 -8.672 1 83.62 28 MET B C 1
ATOM 2466 O O . MET B 1 28 ? 19.391 5.543 -9.594 1 83.62 28 MET B O 1
ATOM 2470 N N . ILE B 1 29 ? 19.688 5.965 -7.496 1 82.31 29 ILE B N 1
ATOM 2471 C CA . ILE B 1 29 ? 19.406 4.59 -7.098 1 82.31 29 ILE B CA 1
ATOM 2472 C C . ILE B 1 29 ? 17.953 4.254 -7.402 1 82.31 29 ILE B C 1
ATOM 2474 O O . ILE B 1 29 ? 17.641 3.16 -7.883 1 82.31 29 ILE B O 1
ATOM 2478 N N . GLU B 1 30 ? 17.109 5.188 -7.172 1 78 30 GLU B N 1
ATOM 2479 C CA . GLU B 1 30 ? 15.68 4.98 -7.387 1 78 30 GLU B CA 1
ATOM 2480 C C . GLU B 1 30 ? 15.352 4.93 -8.875 1 78 30 GLU B C 1
ATOM 2482 O O . GLU B 1 30 ? 14.445 4.195 -9.289 1 78 30 GLU B O 1
ATOM 2487 N N . LEU B 1 31 ? 16.062 5.656 -9.672 1 87.19 31 LEU B N 1
ATOM 2488 C CA . LEU B 1 31 ? 15.781 5.766 -11.094 1 87.19 31 LEU B CA 1
ATOM 2489 C C . LEU B 1 31 ? 16.359 4.578 -11.859 1 87.19 31 LEU B C 1
ATOM 2491 O O . LEU B 1 31 ? 15.93 4.285 -12.977 1 87.19 31 LEU B O 1
ATOM 2495 N N . MET B 1 32 ? 17.234 3.898 -11.305 1 88.69 32 MET B N 1
ATOM 2496 C CA . MET B 1 32 ? 17.953 2.838 -12.008 1 88.69 32 MET B CA 1
ATOM 2497 C C . MET B 1 32 ? 17 1.723 -12.43 1 88.69 32 MET B C 1
ATOM 2499 O O . MET B 1 32 ? 16.969 1.329 -13.594 1 88.69 32 MET B O 1
ATOM 2503 N N . PRO B 1 33 ? 16.188 1.241 -11.508 1 90.44 33 PRO B N 1
ATOM 2504 C CA . PRO B 1 33 ? 15.273 0.171 -11.93 1 90.44 33 PRO B CA 1
ATOM 2505 C C . PRO B 1 33 ? 14.281 0.625 -12.992 1 90.44 33 PRO B C 1
ATOM 2507 O O . PRO B 1 33 ? 13.883 -0.17 -13.852 1 90.44 33 PRO B O 1
ATOM 2510 N N . ILE B 1 34 ? 13.914 1.842 -12.914 1 91.56 34 ILE B N 1
ATOM 2511 C CA . ILE B 1 34 ? 12.984 2.389 -13.898 1 91.56 34 ILE B CA 1
ATOM 2512 C C . ILE B 1 34 ? 13.648 2.424 -15.273 1 91.56 34 ILE B C 1
ATOM 2514 O O . ILE B 1 34 ? 13.055 2.018 -16.281 1 91.56 34 ILE B O 1
ATOM 2518 N N . MET B 1 35 ? 14.875 2.881 -15.273 1 91.19 35 MET B N 1
ATOM 2519 C CA . MET B 1 35 ? 15.633 2.916 -16.516 1 91.19 35 MET B CA 1
ATOM 2520 C C . MET B 1 35 ? 15.82 1.51 -17.078 1 91.19 35 MET B C 1
ATOM 2522 O O . MET B 1 35 ? 15.68 1.295 -18.281 1 91.19 35 MET B O 1
ATOM 2526 N N . VAL B 1 36 ? 16.062 0.6 -16.25 1 91.38 36 VAL B 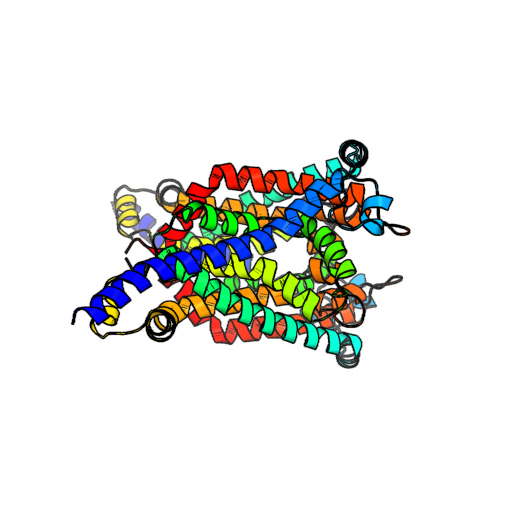N 1
ATOM 2527 C CA . VAL B 1 36 ? 16.328 -0.773 -16.672 1 91.38 36 VAL B CA 1
ATOM 2528 C C . VAL B 1 36 ? 15.055 -1.379 -17.266 1 91.38 36 VAL B C 1
ATOM 2530 O O . VAL B 1 36 ? 15.109 -2.068 -18.297 1 91.38 36 VAL B O 1
ATOM 2533 N N . VAL B 1 37 ? 13.922 -1.112 -16.625 1 94 37 VAL B N 1
ATOM 2534 C CA . VAL B 1 37 ? 12.688 -1.701 -17.125 1 94 37 VAL B CA 1
ATOM 2535 C C . VAL B 1 37 ? 12.359 -1.109 -18.5 1 94 37 VAL B C 1
ATOM 2537 O O . VAL B 1 37 ? 11.977 -1.835 -19.422 1 94 37 VAL B O 1
ATOM 2540 N N . VAL B 1 38 ? 12.547 0.138 -18.672 1 94.5 38 VAL B N 1
ATOM 2541 C CA . VAL B 1 38 ? 12.227 0.819 -19.922 1 94.5 38 VAL B CA 1
ATOM 2542 C C . VAL B 1 38 ? 13.188 0.361 -21.016 1 94.5 38 VAL B C 1
ATOM 2544 O O . VAL B 1 38 ? 12.758 -0.009 -22.109 1 94.5 38 VAL B O 1
ATOM 2547 N N . THR B 1 39 ? 14.477 0.269 -20.734 1 94 39 THR B N 1
ATOM 2548 C CA . THR B 1 39 ? 15.461 -0.092 -21.75 1 94 39 THR B CA 1
ATOM 2549 C C . THR B 1 39 ? 15.367 -1.576 -22.078 1 94 39 THR B C 1
ATOM 2551 O O . THR B 1 39 ? 15.578 -1.969 -23.234 1 94 39 THR B O 1
ATOM 2554 N N . SER B 1 40 ? 15.031 -2.385 -21.125 1 93.5 40 SER B N 1
ATOM 2555 C CA . SER B 1 40 ? 14.969 -3.826 -21.344 1 93.5 40 SER B CA 1
ATOM 2556 C C . SER B 1 40 ? 13.82 -4.191 -22.281 1 93.5 40 SER B C 1
ATOM 2558 O O . SER B 1 40 ? 13.891 -5.188 -23 1 93.5 40 SER B O 1
ATOM 2560 N N . GLY B 1 41 ? 12.742 -3.352 -22.25 1 95.25 41 GLY B N 1
ATOM 2561 C CA . GLY B 1 41 ? 11.648 -3.592 -23.172 1 95.25 41 GLY B CA 1
ATOM 2562 C C . GLY B 1 41 ? 12.055 -3.465 -24.625 1 95.25 41 GLY B C 1
ATOM 2563 O O . GLY B 1 41 ? 11.359 -3.955 -25.516 1 95.25 41 GLY B O 1
ATOM 2564 N N . PHE B 1 42 ? 13.211 -2.854 -24.828 1 96.56 42 PHE B N 1
ATOM 2565 C CA . PHE B 1 42 ? 13.711 -2.639 -26.188 1 96.56 42 PHE B CA 1
ATOM 2566 C C . PHE B 1 42 ? 14.805 -3.641 -26.516 1 96.56 42 PHE B C 1
ATOM 2568 O O . PHE B 1 42 ? 15.5 -3.494 -27.531 1 96.56 42 PHE B O 1
ATOM 2575 N N . LYS B 1 43 ? 14.953 -4.645 -25.703 1 94.75 43 LYS B N 1
ATOM 2576 C CA . LYS B 1 43 ? 16.016 -5.617 -25.922 1 94.75 43 LYS B CA 1
ATOM 2577 C C . LYS B 1 43 ? 15.453 -6.996 -26.25 1 94.75 43 LYS B C 1
ATOM 2579 O O . LYS B 1 43 ? 14.297 -7.285 -25.938 1 94.75 43 LYS B O 1
ATOM 2584 N N . ARG B 1 44 ? 16.375 -7.875 -26.906 1 93.06 44 ARG B N 1
ATOM 2585 C CA . ARG B 1 44 ? 16.062 -9.289 -27.078 1 93.06 44 ARG B CA 1
ATOM 2586 C C . ARG B 1 44 ? 16.203 -10.039 -25.75 1 93.06 44 ARG B C 1
ATOM 2588 O O . ARG B 1 44 ? 17.047 -9.695 -24.922 1 93.06 44 ARG B O 1
ATOM 2595 N N . ASP B 1 45 ? 15.445 -11.023 -25.609 1 90.88 45 ASP B N 1
ATOM 2596 C CA . ASP B 1 45 ? 15.438 -11.805 -24.375 1 90.88 45 ASP B CA 1
ATOM 2597 C C . ASP B 1 45 ? 16.844 -12.25 -23.984 1 90.88 45 ASP B C 1
ATOM 2599 O O . ASP B 1 45 ? 17.266 -12.109 -22.828 1 90.88 45 ASP B O 1
ATOM 2603 N N . ILE B 1 46 ? 17.594 -12.688 -24.953 1 87.88 46 ILE B N 1
ATOM 2604 C CA . ILE B 1 46 ? 18.922 -13.25 -24.703 1 87.88 46 ILE B CA 1
ATOM 2605 C C . ILE B 1 46 ? 19.844 -12.148 -24.203 1 87.88 46 ILE B C 1
ATOM 2607 O O . ILE B 1 46 ? 20.734 -12.406 -23.375 1 87.88 46 ILE B O 1
ATOM 2611 N N . ASP B 1 47 ? 19.641 -10.938 -24.672 1 89.69 47 ASP B N 1
ATOM 2612 C CA . ASP B 1 47 ? 20.5 -9.82 -24.281 1 89.69 47 ASP B CA 1
ATOM 2613 C C . ASP B 1 47 ? 20.203 -9.375 -22.859 1 89.69 47 ASP B C 1
ATOM 2615 O O . ASP B 1 47 ? 21.094 -8.898 -22.156 1 89.69 47 ASP B O 1
ATOM 2619 N N . ILE B 1 48 ? 19.062 -9.531 -22.406 1 85.88 48 ILE B N 1
ATOM 2620 C CA . ILE B 1 48 ? 18.641 -9.078 -21.094 1 85.88 48 ILE B CA 1
ATOM 2621 C C . ILE B 1 48 ? 19.312 -9.93 -20.016 1 85.88 48 ILE B C 1
ATOM 2623 O O . ILE B 1 48 ? 19.797 -9.414 -19 1 85.88 48 ILE B O 1
ATOM 2627 N N . TRP B 1 49 ? 19.391 -11.133 -20.25 1 80.44 49 TRP B N 1
ATOM 2628 C CA . TRP B 1 49 ? 19.906 -12.062 -19.25 1 80.44 49 TRP B CA 1
ATOM 2629 C C . TRP B 1 49 ? 21.406 -12.234 -19.375 1 80.44 49 TRP B C 1
ATOM 2631 O O . TRP B 1 49 ? 22.125 -12.359 -18.375 1 80.44 49 TRP B O 1
ATOM 2641 N N . ALA B 1 50 ? 21.891 -12.227 -20.609 1 80.56 50 ALA B N 1
ATOM 2642 C CA . ALA B 1 50 ? 23.266 -12.648 -20.859 1 80.56 50 ALA B CA 1
ATOM 2643 C C . ALA B 1 50 ? 24.219 -11.469 -20.812 1 80.56 50 ALA B C 1
ATOM 2645 O O . ALA B 1 50 ? 25.391 -11.625 -20.484 1 80.56 50 ALA B O 1
ATOM 2646 N N . ARG B 1 51 ? 23.719 -10.305 -21.109 1 79.12 51 ARG B N 1
ATOM 2647 C CA . ARG B 1 51 ? 24.672 -9.227 -21.359 1 79.12 51 ARG B CA 1
ATOM 2648 C C . ARG B 1 51 ? 24.594 -8.156 -20.266 1 79.12 51 ARG B C 1
ATOM 2650 O O . ARG B 1 51 ? 25.266 -7.129 -20.344 1 79.12 51 ARG B O 1
ATOM 2657 N N . GLY B 1 52 ? 23.844 -8.445 -19.266 1 75.38 52 GLY B N 1
ATOM 2658 C CA . GLY B 1 52 ? 23.75 -7.48 -18.188 1 75.38 52 GLY B CA 1
ATOM 2659 C C . GLY B 1 52 ? 22.734 -6.383 -18.453 1 75.38 52 GLY B C 1
ATOM 2660 O O . GLY B 1 52 ? 22.234 -6.25 -19.578 1 75.38 52 GLY B O 1
ATOM 2661 N N . PRO B 1 53 ? 22.547 -5.457 -17.531 1 77.38 53 PRO B N 1
ATOM 2662 C CA . PRO B 1 53 ? 21.438 -4.496 -17.625 1 77.38 53 PRO B CA 1
ATOM 2663 C C . PRO B 1 53 ? 21.781 -3.289 -18.5 1 77.38 53 PRO B C 1
ATOM 2665 O O . PRO B 1 53 ? 20.891 -2.588 -18.969 1 77.38 53 PRO B O 1
ATOM 2668 N N . PHE B 1 54 ? 23.016 -3.088 -18.875 1 80.62 54 PHE B N 1
ATOM 2669 C CA . PHE B 1 54 ? 23.375 -1.823 -19.516 1 80.62 54 PHE B CA 1
ATOM 2670 C C . PHE B 1 54 ? 23.688 -2.023 -20.984 1 80.62 54 PHE B C 1
ATOM 2672 O O . PHE B 1 54 ? 23.891 -1.054 -21.719 1 80.62 54 PHE B O 1
ATOM 2679 N N . TYR B 1 55 ? 23.688 -3.246 -21.422 1 84.81 55 TYR B N 1
ATOM 2680 C CA . TYR B 1 55 ? 23.797 -3.504 -22.844 1 84.81 55 TYR B CA 1
ATOM 2681 C C . TYR B 1 55 ? 22.516 -3.078 -23.578 1 84.81 55 TYR B C 1
ATOM 2683 O O . TYR B 1 55 ? 21.406 -3.309 -23.078 1 84.81 55 TYR B O 1
ATOM 2691 N N . PHE B 1 56 ? 22.766 -2.398 -24.797 1 91.56 56 PHE B N 1
ATOM 2692 C CA . PHE B 1 56 ? 21.578 -1.823 -25.422 1 91.56 56 PHE B CA 1
ATOM 2693 C C . PHE B 1 56 ? 21.656 -1.922 -26.938 1 91.56 56 PHE B C 1
ATOM 2695 O O . PHE B 1 56 ? 22.344 -1.123 -27.578 1 91.56 56 PHE B O 1
ATOM 2702 N N . LYS B 1 57 ? 21.016 -2.893 -27.516 1 93.25 57 LYS B N 1
ATOM 2703 C CA . LYS B 1 57 ? 20.703 -3.041 -28.922 1 93.25 57 LYS B CA 1
ATOM 2704 C C . LYS B 1 57 ? 19.188 -3.105 -29.156 1 93.25 57 LYS B C 1
ATOM 2706 O O . LYS B 1 57 ? 18.578 -4.164 -29 1 93.25 57 LYS B O 1
ATOM 2711 N N . PRO B 1 58 ? 18.641 -2.021 -29.594 1 94.81 58 PRO B N 1
ATOM 2712 C CA . PRO B 1 58 ? 17.188 -1.853 -29.5 1 94.81 58 PRO B CA 1
ATOM 2713 C C . PRO B 1 58 ? 16.438 -2.639 -30.578 1 94.81 58 PRO B C 1
ATOM 2715 O O . PRO B 1 58 ? 16.938 -2.789 -31.688 1 94.81 58 PRO B O 1
ATOM 2718 N N . THR B 1 59 ? 15.336 -3.209 -30.141 1 96.38 59 THR B N 1
ATOM 2719 C CA . THR B 1 59 ? 14.305 -3.803 -30.984 1 96.38 59 THR B CA 1
ATOM 2720 C C . THR B 1 59 ? 12.914 -3.445 -30.469 1 96.38 59 THR B C 1
ATOM 2722 O O . THR B 1 59 ? 12.75 -3.107 -29.297 1 96.38 59 THR B O 1
ATOM 2725 N N . LEU B 1 60 ? 11.938 -3.459 -31.375 1 96.94 60 LEU B N 1
ATOM 2726 C CA . LEU B 1 60 ? 10.57 -3.133 -31 1 96.94 60 LEU B CA 1
ATOM 2727 C C . LEU B 1 60 ? 9.719 -4.395 -30.875 1 96.94 60 LEU B C 1
ATOM 2729 O O . LEU B 1 60 ? 8.516 -4.316 -30.609 1 96.94 60 LEU B O 1
ATOM 2733 N N . GLU B 1 61 ? 10.32 -5.477 -30.938 1 96.94 61 GLU B N 1
ATOM 2734 C CA . GLU B 1 61 ? 9.617 -6.75 -31.031 1 96.94 61 GLU B CA 1
ATOM 2735 C C . GLU B 1 61 ? 8.781 -7.008 -29.781 1 96.94 61 GLU B C 1
ATOM 2737 O O . GLU B 1 61 ? 7.617 -7.406 -29.875 1 96.94 61 GLU B O 1
ATOM 2742 N N . SER B 1 62 ? 9.359 -6.75 -28.625 1 97 62 SER B N 1
ATOM 2743 C CA . SER B 1 62 ? 8.656 -7.012 -27.375 1 97 62 SER B CA 1
ATOM 2744 C C . SER B 1 62 ? 7.441 -6.109 -27.234 1 97 62 SER B C 1
ATOM 2746 O O . SER B 1 62 ? 6.379 -6.555 -26.781 1 97 62 SER B O 1
ATOM 2748 N N . TYR B 1 63 ? 7.578 -4.91 -27.656 1 97.62 63 TYR B N 1
ATOM 2749 C CA . TYR B 1 63 ? 6.461 -3.977 -27.594 1 97.62 63 TYR B CA 1
ATOM 2750 C C . TYR B 1 63 ? 5.367 -4.371 -28.578 1 97.62 63 TYR B C 1
ATOM 2752 O O . TYR B 1 63 ? 4.18 -4.316 -28.25 1 97.62 63 TYR B O 1
ATOM 2760 N N . LYS B 1 64 ? 5.758 -4.789 -29.719 1 97.56 64 LYS B N 1
ATOM 2761 C CA . LYS B 1 64 ? 4.789 -5.246 -30.719 1 97.56 64 LYS B CA 1
ATOM 2762 C C . LYS B 1 64 ? 4.02 -6.465 -30.219 1 97.56 64 LYS B C 1
ATOM 2764 O O . LYS B 1 64 ? 2.799 -6.539 -30.375 1 97.56 64 LYS B O 1
ATOM 2769 N N . GLN B 1 65 ? 4.699 -7.336 -29.625 1 97.12 65 GLN B N 1
ATOM 2770 C CA . GLN B 1 65 ? 4.074 -8.555 -29.125 1 97.12 65 GLN B CA 1
ATOM 2771 C C . GLN B 1 65 ? 3.098 -8.25 -27.984 1 97.12 65 GLN B C 1
ATOM 2773 O O . GLN B 1 65 ? 1.984 -8.781 -27.969 1 97.12 65 GLN B O 1
ATOM 2778 N N . VAL B 1 66 ? 3.475 -7.391 -27.094 1 97.25 66 VAL B N 1
ATOM 2779 C CA . VAL B 1 66 ? 2.643 -7.062 -25.938 1 97.25 66 VAL B CA 1
ATOM 2780 C C . VAL B 1 66 ? 1.412 -6.285 -26.391 1 97.25 66 VAL B C 1
ATOM 2782 O O . VAL B 1 66 ? 0.304 -6.52 -25.906 1 97.25 66 VAL B O 1
ATOM 2785 N N . LEU B 1 67 ? 1.597 -5.375 -27.359 1 97 67 LEU B N 1
ATOM 2786 C CA . LEU B 1 67 ? 0.507 -4.516 -27.797 1 97 67 LEU B CA 1
ATOM 2787 C C . LEU B 1 67 ? -0.44 -5.273 -28.719 1 97 67 LEU B C 1
ATOM 2789 O O . LEU B 1 67 ? -1.563 -4.828 -28.969 1 97 67 LEU B O 1
ATOM 2793 N N . SER B 1 68 ? -0.027 -6.438 -29.172 1 97 68 SER B N 1
ATOM 2794 C CA . SER B 1 68 ? -0.883 -7.277 -30 1 97 68 SER B CA 1
ATOM 2795 C C . SER B 1 68 ? -1.524 -8.391 -29.188 1 97 68 SER B C 1
ATOM 2797 O O . SER B 1 68 ? -2.352 -9.148 -29.703 1 97 68 SER B O 1
ATOM 2799 N N . ASN B 1 69 ? -1.121 -8.523 -27.984 1 96.31 69 ASN B N 1
ATOM 2800 C CA . ASN B 1 69 ? -1.666 -9.539 -27.094 1 96.31 69 ASN B CA 1
ATOM 2801 C C . ASN B 1 69 ? -3.029 -9.133 -26.531 1 96.31 69 ASN B C 1
ATOM 2803 O O . ASN B 1 69 ? -3.111 -8.312 -25.625 1 96.31 69 ASN B O 1
ATOM 2807 N N . ARG B 1 70 ? -4.023 -9.758 -27 1 96.06 70 ARG B N 1
ATOM 2808 C CA . ARG B 1 70 ? -5.391 -9.398 -26.625 1 96.06 70 ARG B CA 1
ATOM 2809 C C . ARG B 1 70 ? -5.641 -9.633 -25.141 1 96.06 70 ARG B C 1
ATOM 2811 O O . ARG B 1 70 ? -6.402 -8.891 -24.516 1 96.06 70 ARG B O 1
ATOM 2818 N N . ASP B 1 71 ? -5.027 -10.625 -24.656 1 96 71 ASP B N 1
ATOM 2819 C CA . ASP B 1 71 ? -5.188 -10.922 -23.234 1 96 71 ASP B CA 1
ATOM 2820 C C . ASP B 1 71 ? -4.605 -9.797 -22.375 1 96 71 ASP B C 1
ATOM 2822 O O . ASP B 1 71 ? -5.203 -9.406 -21.359 1 96 71 ASP B O 1
ATOM 2826 N N . PHE B 1 72 ? -3.467 -9.266 -22.75 1 97.19 72 PHE B N 1
ATOM 2827 C CA . PHE B 1 72 ? -2.859 -8.172 -22 1 97.19 72 PHE B CA 1
ATOM 2828 C C . PHE B 1 72 ? -3.688 -6.902 -22.141 1 97.19 72 PHE B C 1
ATOM 2830 O O . PHE B 1 72 ? -3.9 -6.188 -21.156 1 97.19 72 PHE B O 1
ATOM 2837 N N . LEU B 1 73 ? -4.137 -6.652 -23.297 1 97.75 73 LEU B N 1
ATOM 2838 C CA . LEU B 1 73 ? -4.93 -5.449 -23.5 1 97.75 73 LEU B CA 1
ATOM 2839 C C . LEU B 1 73 ? -6.23 -5.508 -22.703 1 97.75 73 LEU B C 1
ATOM 2841 O O . LEU B 1 73 ? -6.676 -4.492 -22.172 1 97.75 73 LEU B O 1
ATOM 2845 N N . LEU B 1 74 ? -6.82 -6.66 -22.672 1 98 74 LEU B N 1
ATOM 2846 C CA . LEU B 1 74 ? -8.016 -6.844 -21.859 1 98 74 LEU B CA 1
ATOM 2847 C C . LEU B 1 74 ? -7.703 -6.621 -20.391 1 98 74 LEU B C 1
ATOM 2849 O O . LEU B 1 74 ? -8.492 -6.016 -19.656 1 98 74 LEU B O 1
ATOM 2853 N N . SER B 1 75 ? -6.617 -7.16 -19.938 1 98.44 75 SER B N 1
ATOM 2854 C CA . SER B 1 75 ? -6.219 -7 -18.531 1 98.44 75 SER B CA 1
ATOM 2855 C C . SER B 1 75 ? -5.965 -5.531 -18.203 1 98.44 75 SER B C 1
ATOM 2857 O O . SER B 1 75 ? -6.227 -5.094 -17.078 1 98.44 75 SER B O 1
ATOM 2859 N N . LEU B 1 76 ? -5.422 -4.777 -19.172 1 98.12 76 LEU B N 1
ATOM 2860 C CA . LEU B 1 76 ? -5.238 -3.342 -19 1 98.12 76 LEU B CA 1
ATOM 2861 C C . LEU B 1 76 ? -6.582 -2.635 -18.828 1 98.12 76 LEU B C 1
ATOM 2863 O O . LEU B 1 76 ? -6.738 -1.788 -17.953 1 98.12 76 LEU B O 1
ATOM 2867 N N . LYS B 1 77 ? -7.449 -2.965 -19.672 1 98.12 77 LYS B N 1
ATOM 2868 C CA . LYS B 1 77 ? -8.797 -2.404 -19.594 1 98.12 77 LYS B CA 1
ATOM 2869 C C . LYS B 1 77 ? -9.453 -2.752 -18.266 1 98.12 77 LYS B C 1
ATOM 2871 O O . LYS B 1 77 ? -10.062 -1.893 -17.625 1 98.12 77 LYS B O 1
ATOM 2876 N N . ASN B 1 78 ? -9.367 -3.98 -17.875 1 98.75 78 ASN B N 1
ATOM 2877 C CA . ASN B 1 78 ? -9.914 -4.41 -16.594 1 98.75 78 ASN B CA 1
ATOM 2878 C C . ASN B 1 78 ? -9.336 -3.602 -15.43 1 98.75 78 ASN B C 1
ATOM 2880 O O . ASN B 1 78 ? -10.07 -3.164 -14.547 1 98.75 78 ASN B O 1
ATOM 2884 N N . SER B 1 79 ? -8.008 -3.441 -15.461 1 98.69 79 SER B N 1
ATOM 2885 C CA . SER B 1 79 ? -7.352 -2.676 -14.406 1 98.69 79 SER B CA 1
ATOM 2886 C C . SER B 1 79 ? -7.887 -1.248 -14.352 1 98.69 79 SER B C 1
ATOM 2888 O O . SER B 1 79 ? -8.109 -0.707 -13.266 1 98.69 79 SER B O 1
ATOM 2890 N N . LEU B 1 80 ? -8.078 -0.675 -15.508 1 98.19 80 LEU B N 1
ATOM 2891 C CA . LEU B 1 80 ? -8.586 0.691 -15.57 1 98.19 80 LEU B CA 1
ATOM 2892 C C . LEU B 1 80 ? -10.008 0.768 -15.031 1 98.19 80 LEU B C 1
ATOM 2894 O O . LEU B 1 80 ? -10.328 1.643 -14.227 1 98.19 80 LEU B O 1
ATOM 2898 N N . VAL B 1 81 ? -10.805 -0.132 -15.414 1 98.56 81 VAL B N 1
ATOM 2899 C CA . VAL B 1 81 ? -12.211 -0.153 -15.008 1 98.56 81 VAL B CA 1
ATOM 2900 C C . VAL B 1 81 ? -12.312 -0.402 -13.508 1 98.56 81 VAL B C 1
ATOM 2902 O O . VAL B 1 81 ? -13.008 0.328 -12.797 1 98.56 81 VAL B O 1
ATOM 2905 N N . VAL B 1 82 ? -11.609 -1.364 -13.016 1 98.75 82 VAL B N 1
ATOM 2906 C CA . VAL B 1 82 ? -11.633 -1.716 -11.602 1 98.75 82 VAL B CA 1
ATOM 2907 C C . VAL B 1 82 ? -11.094 -0.553 -10.773 1 98.75 82 VAL B C 1
ATOM 2909 O O . VAL B 1 82 ? -11.664 -0.214 -9.727 1 98.75 82 VAL B O 1
ATOM 2912 N N . GLY B 1 83 ? -9.984 0.021 -11.258 1 98.56 83 GLY B N 1
ATOM 2913 C CA . GLY B 1 83 ? -9.398 1.148 -10.547 1 98.56 83 GLY B CA 1
ATOM 2914 C C . GLY B 1 83 ? -10.328 2.346 -10.461 1 98.56 83 GLY B C 1
ATOM 2915 O O . GLY B 1 83 ? -10.5 2.926 -9.391 1 98.56 83 GLY B O 1
ATOM 2916 N N . LEU B 1 84 ? -10.969 2.668 -11.547 1 98.38 84 LEU B N 1
ATOM 2917 C CA . LEU B 1 84 ? -11.844 3.838 -11.594 1 98.38 84 LEU B CA 1
ATOM 2918 C C . LEU B 1 84 ? -13.109 3.607 -10.781 1 98.38 84 LEU B C 1
ATOM 2920 O O . LEU B 1 84 ? -13.516 4.477 -10.008 1 98.38 84 LEU B O 1
ATOM 2924 N N . ILE B 1 85 ? -13.688 2.473 -10.875 1 98.69 85 ILE B N 1
ATOM 2925 C CA . ILE B 1 85 ? -14.945 2.193 -10.195 1 98.69 85 ILE B CA 1
ATOM 2926 C C . ILE B 1 85 ? -14.703 2.053 -8.695 1 98.69 85 ILE B C 1
ATOM 2928 O O . ILE B 1 85 ? -15.445 2.607 -7.883 1 98.69 85 ILE B O 1
ATOM 2932 N N . SER B 1 86 ? -13.68 1.3 -8.297 1 98.38 86 SER B N 1
ATOM 2933 C CA . SER B 1 86 ? -13.383 1.134 -6.879 1 98.38 86 SER B CA 1
ATOM 2934 C C . SER B 1 86 ? -13.023 2.467 -6.23 1 98.38 86 SER B C 1
ATOM 2936 O O . SER B 1 86 ? -13.383 2.715 -5.078 1 98.38 86 SER B O 1
ATOM 2938 N N . THR B 1 87 ? -12.312 3.312 -6.988 1 98.44 87 THR B N 1
ATOM 2939 C CA . THR B 1 87 ? -11.969 4.637 -6.484 1 98.44 87 THR B CA 1
ATOM 2940 C C . THR B 1 87 ? -13.227 5.48 -6.281 1 98.44 87 THR B C 1
ATOM 2942 O O . THR B 1 87 ? -13.414 6.082 -5.223 1 98.44 87 THR B O 1
ATOM 2945 N N . ALA B 1 88 ? -14.078 5.469 -7.246 1 98.38 88 ALA B N 1
ATOM 2946 C CA . ALA B 1 88 ? -15.305 6.266 -7.176 1 98.38 88 ALA B CA 1
ATOM 2947 C C . ALA B 1 88 ? -16.156 5.848 -5.98 1 98.38 88 ALA B C 1
ATOM 2949 O O . ALA B 1 88 ? -16.594 6.691 -5.195 1 98.38 88 ALA B O 1
ATOM 2950 N N . ILE B 1 89 ? -16.344 4.609 -5.816 1 97.12 89 ILE B N 1
ATOM 2951 C CA . ILE B 1 89 ? -17.141 4.086 -4.711 1 97.12 89 ILE B CA 1
ATOM 2952 C C . ILE B 1 89 ? -16.484 4.453 -3.383 1 97.12 89 ILE B C 1
ATOM 2954 O O . ILE B 1 89 ? -17.156 4.91 -2.457 1 97.12 89 ILE B O 1
ATOM 2958 N N . SER B 1 90 ? -15.203 4.305 -3.314 1 96.62 90 SER B N 1
ATOM 2959 C CA . SER B 1 90 ? -14.477 4.531 -2.068 1 96.62 90 SER B CA 1
ATOM 2960 C C . SER B 1 90 ? -14.469 6.008 -1.691 1 96.62 90 SER B C 1
ATOM 2962 O O . SER B 1 90 ? -14.516 6.352 -0.508 1 96.62 90 SER B O 1
ATOM 2964 N N . ILE B 1 91 ? -14.391 6.855 -2.701 1 96.81 91 ILE B N 1
ATOM 2965 C CA . ILE B 1 91 ? -14.398 8.289 -2.439 1 96.81 91 ILE B CA 1
ATOM 2966 C C . ILE B 1 91 ? -15.758 8.711 -1.895 1 96.81 91 ILE B C 1
ATOM 2968 O O . ILE B 1 91 ? -15.844 9.469 -0.924 1 96.81 91 ILE B O 1
ATOM 2972 N N . ILE B 1 92 ? -16.797 8.203 -2.471 1 94.75 92 ILE B N 1
ATOM 2973 C CA . ILE B 1 92 ? -18.141 8.562 -2.055 1 94.75 92 ILE B CA 1
ATOM 2974 C C . ILE B 1 92 ? -18.406 8.039 -0.646 1 94.75 92 ILE B C 1
ATOM 2976 O O . ILE B 1 92 ? -18.766 8.805 0.253 1 94.75 92 ILE B O 1
ATOM 2980 N N . VAL B 1 93 ? -18.141 6.801 -0.414 1 91.94 93 VAL B N 1
ATOM 2981 C CA . VAL B 1 93 ? -18.438 6.164 0.868 1 91.94 93 VAL B CA 1
ATOM 2982 C C . VAL B 1 93 ? -17.469 6.676 1.928 1 91.94 93 VAL B C 1
ATOM 2984 O O . VAL B 1 93 ? -17.859 6.996 3.049 1 91.94 93 VAL B O 1
ATOM 2987 N N . GLY B 1 94 ? -16.188 6.773 1.537 1 93.31 94 GLY B N 1
ATOM 2988 C CA . GLY B 1 94 ? -15.172 7.195 2.486 1 93.31 94 GLY B CA 1
ATOM 2989 C C . GLY B 1 94 ? -15.32 8.641 2.92 1 93.31 94 GLY B C 1
ATOM 2990 O O . GLY B 1 94 ? -15.094 8.969 4.086 1 93.31 94 GLY B O 1
ATOM 2991 N N . SER B 1 95 ? -15.656 9.5 2 1 94.19 95 SER B N 1
ATOM 2992 C CA . SER B 1 95 ? -15.852 10.898 2.354 1 94.19 95 SER B CA 1
ATOM 2993 C C . SER B 1 95 ? -17.062 11.07 3.271 1 94.19 95 SER B C 1
ATOM 2995 O O . SER B 1 95 ? -17.031 11.875 4.207 1 94.19 95 SER B O 1
ATOM 2997 N N . MET B 1 96 ? -18.094 10.336 2.998 1 91.12 96 MET B N 1
ATOM 2998 C CA . MET B 1 96 ? -19.266 10.383 3.873 1 91.12 96 MET B CA 1
ATOM 2999 C C . MET B 1 96 ? -18.906 9.898 5.273 1 91.12 96 MET B C 1
ATOM 3001 O O . MET B 1 96 ? -19.328 10.492 6.27 1 91.12 96 MET B O 1
ATOM 30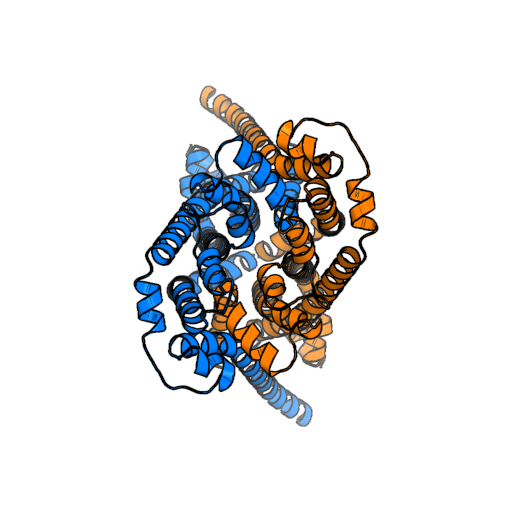05 N N . ALA B 1 97 ? -18.172 8.844 5.305 1 89.94 97 ALA B N 1
ATOM 3006 C CA . ALA B 1 97 ? -17.766 8.289 6.598 1 89.94 97 ALA B CA 1
ATOM 3007 C C . ALA B 1 97 ? -16.859 9.258 7.352 1 89.94 97 ALA B C 1
ATOM 3009 O O . ALA B 1 97 ? -17.047 9.477 8.555 1 89.94 97 ALA B O 1
ATOM 3010 N N . SER B 1 98 ? -15.914 9.805 6.664 1 90.88 98 SER B N 1
ATOM 3011 C CA . SER B 1 98 ? -15 10.75 7.289 1 90.88 98 SER B CA 1
ATOM 3012 C C . SER B 1 98 ? -15.742 11.992 7.789 1 90.88 98 SER B C 1
ATOM 3014 O O . SER B 1 98 ? -15.453 12.492 8.875 1 90.88 98 SER B O 1
ATOM 3016 N N . TYR B 1 99 ? -16.688 12.469 7.031 1 90.5 99 TYR B N 1
ATOM 3017 C CA . TYR B 1 99 ? -17.547 13.586 7.422 1 90.5 99 TYR B CA 1
ATOM 3018 C C . TYR B 1 99 ? -18.328 13.258 8.688 1 90.5 99 TYR B C 1
ATOM 3020 O O . TYR B 1 99 ? -18.328 14.039 9.641 1 90.5 99 TYR B O 1
ATOM 3028 N N . GLY B 1 100 ? -18.938 12.148 8.664 1 88.06 100 GLY B N 1
ATOM 3029 C CA . GLY B 1 100 ? -19.703 11.734 9.828 1 88.06 100 GLY B CA 1
ATOM 3030 C C . GLY B 1 100 ? -18.859 11.586 11.078 1 88.06 100 GLY B C 1
ATOM 3031 O O . GLY B 1 100 ? -19.266 12.008 12.164 1 88.06 100 GLY B O 1
ATOM 3032 N N . LEU B 1 101 ? -17.703 11.07 10.953 1 87 101 LEU B N 1
ATOM 3033 C CA . LEU B 1 101 ? -16.812 10.797 12.086 1 87 101 LEU B CA 1
ATOM 3034 C C . LEU B 1 101 ? -16.25 12.094 12.664 1 87 101 LEU B C 1
ATOM 3036 O O . LEU B 1 101 ? -15.883 12.141 13.836 1 87 101 LEU B O 1
ATOM 3040 N N . THR B 1 102 ? -16.203 13.094 11.852 1 87 102 THR B N 1
ATOM 3041 C CA . THR B 1 102 ? -15.602 14.344 12.305 1 87 102 THR B CA 1
ATOM 3042 C C . THR B 1 102 ? -16.672 15.32 12.789 1 87 102 THR B C 1
ATOM 3044 O O . THR B 1 102 ? -16.438 16.109 13.703 1 87 102 THR B O 1
ATOM 3047 N N . ARG B 1 103 ? -17.875 15.219 12.266 1 86.62 103 ARG B N 1
ATOM 3048 C CA . ARG B 1 103 ? -18.828 16.297 12.484 1 86.62 103 ARG B CA 1
ATOM 3049 C C . ARG B 1 103 ? -19.891 15.883 13.5 1 86.62 103 ARG B C 1
ATOM 3051 O O . ARG B 1 103 ? -20.484 16.734 14.172 1 86.62 103 ARG B O 1
ATOM 3058 N N . TYR B 1 104 ? -20.156 14.664 13.586 1 84.81 104 TYR B N 1
ATOM 3059 C CA . TYR B 1 104 ? -21.25 14.242 14.453 1 84.81 104 TYR B CA 1
ATOM 3060 C C . TYR B 1 104 ? -20.719 13.555 15.703 1 84.81 104 TYR B C 1
ATOM 3062 O O . TYR B 1 104 ? -19.641 12.961 15.68 1 84.81 104 TYR B O 1
ATOM 3070 N N . VAL B 1 105 ? -21.516 13.758 16.688 1 81.19 105 VAL B N 1
ATOM 3071 C CA . VAL B 1 105 ? -21.219 13.086 17.938 1 81.19 105 VAL B CA 1
ATOM 3072 C C . VAL B 1 105 ? -22.234 11.961 18.172 1 81.19 105 VAL B C 1
ATOM 3074 O O . VAL B 1 105 ? -23.438 12.172 18.094 1 81.19 105 VAL B O 1
ATOM 3077 N N . PHE B 1 106 ? -21.766 10.805 18.172 1 80.62 106 PHE B N 1
ATOM 3078 C CA . PHE B 1 106 ? -22.641 9.664 18.422 1 80.62 106 PHE B CA 1
ATOM 3079 C C . PHE B 1 106 ? -21.906 8.586 19.219 1 80.62 106 PHE B C 1
ATOM 3081 O O . PHE B 1 106 ? -20.672 8.641 19.359 1 80.62 106 PHE B O 1
ATOM 3088 N N . LYS B 1 107 ? -22.734 7.672 19.75 1 82.31 107 LYS B N 1
ATOM 3089 C CA . LYS B 1 107 ? -22.172 6.609 20.578 1 82.31 107 LYS B CA 1
ATOM 3090 C C . LYS B 1 107 ? -21.266 5.699 19.766 1 82.31 107 LYS B C 1
ATOM 3092 O O . LYS B 1 107 ? -21.547 5.402 18.609 1 82.31 107 LYS B O 1
ATOM 3097 N N . PHE B 1 108 ? -20.078 5.254 20.25 1 83.31 108 PHE B N 1
ATOM 3098 C CA . PHE B 1 108 ? -19.141 4.285 19.703 1 83.31 108 PHE B CA 1
ATOM 3099 C C . PHE B 1 108 ? -18.344 4.887 18.547 1 83.31 108 PHE B C 1
ATOM 3101 O O . PHE B 1 108 ? -17.828 4.16 17.688 1 83.31 108 PHE B O 1
ATOM 3108 N N . LYS B 1 109 ? -18.422 6.191 18.453 1 84.06 109 LYS B N 1
ATOM 3109 C CA . LYS B 1 109 ? -17.688 6.887 17.391 1 84.06 109 LYS B CA 1
ATOM 3110 C C . LYS B 1 109 ? -16.219 6.488 17.391 1 84.06 109 LYS B C 1
ATOM 3112 O O . LYS B 1 109 ? -15.656 6.176 16.344 1 84.06 109 LYS B O 1
ATOM 3117 N N . GLU B 1 110 ? -15.711 6.434 18.531 1 82.5 110 GLU B N 1
ATOM 3118 C CA . GLU B 1 110 ? -14.297 6.113 18.672 1 82.5 110 GLU B CA 1
ATOM 3119 C C . GLU B 1 110 ? -14.016 4.672 18.25 1 82.5 110 GLU B C 1
ATOM 3121 O O . GLU B 1 110 ? -13.031 4.398 17.562 1 82.5 110 GLU B O 1
ATOM 3126 N N . ILE B 1 111 ? -14.883 3.854 18.594 1 82.94 111 ILE B N 1
ATOM 3127 C CA . ILE B 1 111 ? -14.719 2.443 18.25 1 82.94 111 ILE B CA 1
ATOM 3128 C C . ILE B 1 111 ? -14.812 2.254 16.75 1 82.94 111 ILE B C 1
ATOM 3130 O O . ILE B 1 111 ? -14.07 1.465 16.156 1 82.94 111 ILE B O 1
ATOM 3134 N N . ILE B 1 112 ? -15.695 2.961 16.172 1 84.31 112 ILE B N 1
ATOM 3135 C CA . ILE B 1 112 ? -15.875 2.867 14.719 1 84.31 112 ILE B CA 1
ATOM 3136 C C . ILE B 1 112 ? -14.641 3.396 14.008 1 84.31 112 ILE B C 1
ATOM 3138 O O . ILE B 1 112 ? -14.141 2.77 13.07 1 84.31 112 ILE B O 1
ATOM 3142 N N . ALA B 1 113 ? -14.156 4.453 14.508 1 83.56 113 ALA B N 1
ATOM 3143 C CA . ALA B 1 113 ? -12.945 5.027 13.922 1 83.56 113 ALA B CA 1
ATOM 3144 C C . ALA B 1 113 ? -11.766 4.066 14.055 1 83.56 113 ALA B C 1
ATOM 3146 O O . ALA B 1 113 ? -11.023 3.85 13.094 1 83.56 113 ALA B O 1
ATOM 3147 N N . TYR B 1 114 ? -11.672 3.416 15.117 1 82.69 114 TYR B N 1
ATOM 3148 C CA . TYR B 1 114 ? -10.578 2.484 15.375 1 82.69 114 TYR B CA 1
ATOM 3149 C C . TYR B 1 114 ? -10.719 1.229 14.516 1 82.69 114 TYR B C 1
ATOM 3151 O O . TYR B 1 114 ? -9.727 0.642 14.102 1 82.69 114 TYR B O 1
ATOM 3159 N N . THR B 1 115 ? -11.922 0.915 14.297 1 83.44 115 THR B N 1
ATOM 3160 C CA . THR B 1 115 ? -12.156 -0.268 13.477 1 83.44 115 THR B CA 1
ATOM 3161 C C . THR B 1 115 ? -11.695 -0.03 12.039 1 83.44 115 THR B C 1
ATOM 3163 O O . THR B 1 115 ? -11.078 -0.904 11.43 1 83.44 115 THR B O 1
ATOM 3166 N N . PHE B 1 116 ? -11.906 1.114 11.539 1 83.69 116 PHE B N 1
ATOM 3167 C CA . PHE B 1 116 ? -11.453 1.435 10.188 1 83.69 116 PHE B CA 1
ATOM 3168 C C . PHE B 1 116 ? -9.93 1.446 10.109 1 83.69 116 PHE B C 1
ATOM 3170 O O . PHE B 1 116 ? -9.352 0.979 9.133 1 83.69 116 PHE B O 1
ATOM 3177 N N . LEU B 1 117 ? -9.375 1.959 11.133 1 82.44 117 LEU B N 1
ATOM 3178 C CA . LEU B 1 117 ? -7.914 1.968 11.18 1 82.44 117 LEU B CA 1
ATOM 3179 C C . LEU B 1 117 ? -7.363 0.546 11.234 1 82.44 117 LEU B C 1
ATOM 3181 O O . LEU B 1 117 ? -6.426 0.211 10.508 1 82.44 117 LEU B O 1
ATOM 3185 N N . GLY B 1 118 ? -7.957 -0.214 12.07 1 85 118 GLY B N 1
ATOM 3186 C CA . GLY B 1 118 ? -7.543 -1.604 12.172 1 85 118 GLY B CA 1
ATOM 3187 C C . GLY B 1 118 ? -7.656 -2.363 10.867 1 85 118 GLY B C 1
ATOM 3188 O O . GLY B 1 118 ? -6.762 -3.133 10.508 1 85 118 GLY B O 1
ATOM 3189 N N . PHE B 1 119 ? -8.68 -2.141 10.195 1 86 119 PHE B N 1
ATOM 3190 C CA . PHE B 1 119 ? -8.914 -2.84 8.938 1 86 119 PHE B CA 1
ATOM 3191 C C . PHE B 1 119 ? -7.863 -2.449 7.902 1 86 119 PHE B C 1
ATOM 3193 O O . PHE B 1 119 ? -7.465 -3.273 7.074 1 86 119 PHE B O 1
ATOM 3200 N N . ARG B 1 120 ? -7.5 -1.223 7.926 1 84.31 120 ARG B N 1
ATOM 3201 C CA . ARG B 1 120 ? -6.48 -0.732 7.004 1 84.31 120 ARG B CA 1
ATOM 3202 C C . ARG B 1 120 ? -5.156 -1.461 7.215 1 84.31 120 ARG B C 1
ATOM 3204 O O . ARG B 1 120 ? -4.387 -1.647 6.27 1 84.31 120 ARG B O 1
ATOM 3211 N N . MET B 1 121 ? -4.957 -1.995 8.344 1 88.44 121 MET B N 1
ATOM 3212 C CA . MET B 1 121 ? -3.666 -2.562 8.719 1 88.44 121 MET B CA 1
ATOM 3213 C C . MET B 1 121 ? -3.658 -4.074 8.523 1 88.44 121 MET B C 1
ATOM 3215 O O . MET B 1 121 ? -2.607 -4.711 8.617 1 88.44 121 MET B O 1
ATOM 3219 N N . ILE B 1 122 ? -4.742 -4.645 8.18 1 91.88 122 ILE B N 1
ATOM 3220 C CA . ILE B 1 122 ? -4.871 -6.09 8.047 1 91.88 122 ILE B CA 1
ATOM 3221 C C . ILE B 1 122 ? -4.113 -6.559 6.805 1 91.88 122 ILE B C 1
ATOM 3223 O O . ILE B 1 122 ? -4.246 -5.969 5.727 1 91.88 122 ILE B O 1
ATOM 3227 N N . PRO B 1 123 ? -3.33 -7.613 6.93 1 94.25 123 PRO B N 1
ATOM 3228 C CA . PRO B 1 123 ? -2.629 -8.156 5.762 1 94.25 123 PRO B CA 1
ATOM 3229 C C . PRO B 1 123 ? -3.582 -8.734 4.719 1 94.25 123 PRO B C 1
ATOM 3231 O O . PRO B 1 123 ? -4.496 -9.492 5.062 1 94.25 123 PRO B O 1
ATOM 3234 N N . GLN B 1 124 ? -3.334 -8.398 3.553 1 94.06 124 GLN B N 1
ATOM 3235 C CA . GLN B 1 124 ? -4.18 -8.883 2.465 1 94.06 124 GLN B CA 1
ATOM 3236 C C . GLN B 1 124 ? -4.125 -10.398 2.354 1 94.06 124 GLN B C 1
ATOM 3238 O O . GLN B 1 124 ? -5.125 -11.039 2.008 1 94.06 124 GLN B O 1
ATOM 3243 N N . ILE B 1 125 ? -2.957 -10.953 2.67 1 95.69 125 ILE B N 1
ATOM 3244 C CA . ILE B 1 125 ? -2.775 -12.398 2.547 1 95.69 125 ILE B CA 1
ATOM 3245 C C . ILE B 1 125 ? -3.725 -13.117 3.498 1 95.69 125 ILE B C 1
ATOM 3247 O O . ILE B 1 125 ? -4.16 -14.242 3.219 1 95.69 125 ILE B O 1
ATOM 3251 N N . SER B 1 126 ? -4.102 -12.5 4.578 1 94.62 126 SER B N 1
ATOM 3252 C CA . SER B 1 126 ? -5.004 -13.094 5.559 1 94.62 126 SER B CA 1
ATOM 3253 C C . SER B 1 126 ? -6.449 -13.047 5.078 1 94.62 126 SER B C 1
ATOM 3255 O O . SER B 1 126 ? -7.273 -13.859 5.496 1 94.62 126 SER B O 1
ATOM 3257 N N . LEU B 1 127 ? -6.68 -12.141 4.172 1 93.75 127 LEU B N 1
ATOM 3258 C CA . LEU B 1 127 ? -8.07 -11.906 3.814 1 93.75 127 LEU B CA 1
ATOM 3259 C C . LEU B 1 127 ? -8.398 -12.523 2.457 1 93.75 127 LEU B C 1
ATOM 3261 O O . LEU B 1 127 ? -9.57 -12.711 2.123 1 93.75 127 LEU B O 1
ATOM 3265 N N . VAL B 1 128 ? -7.414 -12.82 1.755 1 92.5 128 VAL B N 1
ATOM 3266 C CA . VAL B 1 128 ? -7.66 -13.211 0.371 1 92.5 128 VAL B CA 1
ATOM 3267 C C . VAL B 1 128 ? -8.383 -14.555 0.333 1 92.5 128 VAL B C 1
ATOM 3269 O O . VAL B 1 128 ? -9.25 -14.781 -0.514 1 92.5 128 VAL B O 1
ATOM 3272 N N . ILE B 1 129 ? -8.156 -15.445 1.225 1 87.88 129 ILE B N 1
ATOM 3273 C CA . ILE B 1 129 ? -8.75 -16.781 1.172 1 87.88 129 ILE B CA 1
ATOM 3274 C C . ILE B 1 129 ? -10.211 -16.703 1.609 1 87.88 129 ILE B C 1
ATOM 3276 O O . ILE B 1 129 ? -11.094 -17.234 0.931 1 87.88 129 ILE B O 1
ATOM 3280 N N . PRO B 1 130 ? -10.406 -16.016 2.732 1 89.31 130 PRO B N 1
ATOM 3281 C CA . PRO B 1 130 ? -11.82 -15.812 3.061 1 89.31 130 PRO B CA 1
ATOM 3282 C C . PRO B 1 130 ? -12.609 -15.164 1.923 1 89.31 130 PRO B C 1
ATOM 3284 O O . PRO B 1 130 ? -13.75 -15.539 1.663 1 89.31 130 PRO B O 1
ATOM 3287 N N . LEU B 1 131 ? -12.062 -14.25 1.284 1 91.5 131 LEU B N 1
ATOM 3288 C CA . LEU B 1 131 ? -12.727 -13.609 0.153 1 91.5 131 LEU B CA 1
ATOM 3289 C C . LEU B 1 131 ? -12.953 -14.617 -0.974 1 91.5 131 LEU B C 1
ATOM 3291 O O . LEU B 1 131 ? -14.016 -14.602 -1.61 1 91.5 131 LEU B O 1
ATOM 3295 N N . TYR B 1 132 ? -11.977 -15.422 -1.21 1 91.81 132 TYR B N 1
ATOM 3296 C CA . TYR B 1 132 ? -12.094 -16.438 -2.246 1 91.81 132 TYR B CA 1
ATOM 3297 C C . TYR B 1 132 ? -13.281 -17.359 -1.973 1 91.81 132 TYR B C 1
ATOM 3299 O O . TYR B 1 132 ? -14.094 -17.609 -2.863 1 91.81 132 TYR B O 1
ATOM 3307 N N . VAL B 1 133 ? -13.32 -17.844 -0.744 1 86.81 133 VAL B N 1
ATOM 3308 C CA . VAL B 1 133 ? -14.375 -18.766 -0.351 1 86.81 133 VAL B CA 1
ATOM 3309 C C . VAL B 1 133 ? -15.734 -18.094 -0.465 1 86.81 133 VAL B C 1
ATOM 3311 O O . VAL B 1 133 ? -16.688 -18.656 -1.018 1 86.81 133 VAL B O 1
ATOM 3314 N N . MET B 1 134 ? -15.82 -16.891 0.012 1 87 134 MET B N 1
ATOM 3315 C CA . MET B 1 134 ? -17.078 -16.141 -0.031 1 87 134 MET B CA 1
ATOM 3316 C C . MET B 1 134 ? -17.469 -15.844 -1.47 1 87 134 MET B C 1
ATOM 3318 O O . MET B 1 134 ? -18.641 -16 -1.838 1 87 134 MET B O 1
ATOM 3322 N N . PHE B 1 135 ? -16.531 -15.43 -2.291 1 91.5 135 PHE B N 1
ATOM 3323 C CA . PHE B 1 135 ? -16.812 -15.086 -3.678 1 91.5 135 PHE B CA 1
ATOM 3324 C C . PHE B 1 135 ? -17.172 -16.328 -4.484 1 91.5 135 PHE B C 1
ATOM 3326 O O . PHE B 1 135 ? -17.969 -16.266 -5.422 1 91.5 135 PHE B O 1
ATOM 3333 N N . ASN B 1 136 ? -16.5 -17.406 -4.141 1 88.75 136 ASN B N 1
ATOM 3334 C CA . ASN B 1 136 ? -16.891 -18.656 -4.785 1 88.75 136 ASN B CA 1
ATOM 3335 C C . ASN B 1 136 ? -18.344 -19.031 -4.492 1 88.75 136 ASN B C 1
ATOM 3337 O O . ASN B 1 136 ? -19.078 -19.406 -5.402 1 88.75 136 ASN B O 1
ATOM 3341 N N . TYR B 1 137 ? -18.734 -18.875 -3.258 1 84.56 137 TYR B N 1
ATOM 3342 C CA . TYR B 1 137 ? -20.094 -19.172 -2.836 1 84.56 137 TYR B CA 1
ATOM 3343 C C . TYR B 1 137 ? -21.094 -18.25 -3.52 1 84.56 137 TYR B C 1
ATOM 3345 O O . TYR B 1 137 ? -22.188 -18.688 -3.885 1 84.56 137 TYR B O 1
ATOM 3353 N N . LEU B 1 138 ? -20.734 -17 -3.797 1 89.88 138 LEU B N 1
ATOM 3354 C CA . LEU B 1 138 ? -21.641 -16 -4.348 1 89.88 138 LEU B CA 1
ATOM 3355 C C . LEU B 1 138 ? -21.484 -15.906 -5.863 1 89.88 138 LEU B C 1
ATOM 3357 O O . LEU B 1 138 ? -22.094 -15.047 -6.5 1 89.88 138 LEU B O 1
ATOM 3361 N N . LYS B 1 139 ? -20.609 -16.75 -6.465 1 94.31 139 LYS B N 1
ATOM 3362 C CA . LYS B 1 139 ? -20.344 -16.797 -7.898 1 94.31 139 LYS B CA 1
ATOM 3363 C C . LYS B 1 139 ? -19.797 -15.453 -8.391 1 94.31 139 LYS B C 1
ATOM 3365 O O . LYS B 1 139 ? -20.203 -14.945 -9.43 1 94.31 139 LYS B O 1
ATOM 3370 N N . LEU B 1 140 ? -18.922 -14.906 -7.586 1 95.69 140 LEU B N 1
ATOM 3371 C CA . LEU B 1 140 ? -18.312 -13.625 -7.91 1 95.69 140 LEU B CA 1
ATOM 3372 C C . LEU B 1 140 ? -16.844 -13.805 -8.305 1 95.69 140 LEU B C 1
ATOM 3374 O O . LEU B 1 140 ? -16.156 -12.828 -8.625 1 95.69 140 LEU B O 1
ATOM 3378 N N . ARG B 1 141 ? -16.422 -15.031 -8.344 1 95.06 141 ARG B N 1
ATOM 3379 C CA . ARG B 1 141 ? -15.031 -15.266 -8.734 1 95.06 141 ARG B CA 1
ATOM 3380 C C . ARG B 1 141 ? -14.828 -14.961 -10.219 1 95.06 141 ARG B C 1
ATOM 3382 O O . ARG B 1 141 ? -15.688 -15.258 -11.047 1 95.06 141 ARG B O 1
ATOM 3389 N N . ASP B 1 142 ? -13.711 -14.359 -10.531 1 98.06 142 ASP B N 1
ATOM 3390 C CA . ASP B 1 142 ? -13.312 -14.023 -11.898 1 98.06 142 ASP B CA 1
ATOM 3391 C C . ASP B 1 142 ? -14.352 -13.133 -12.57 1 98.06 142 ASP B C 1
ATOM 3393 O O . ASP B 1 142 ? -14.727 -13.367 -13.719 1 98.06 142 ASP B O 1
ATOM 3397 N N . THR B 1 143 ? -14.859 -12.234 -11.758 1 98.5 143 THR B N 1
ATOM 3398 C CA . THR B 1 143 ? -15.75 -11.195 -12.273 1 98.5 143 THR B CA 1
ATOM 3399 C C . THR B 1 143 ? -15.227 -9.812 -11.914 1 98.5 143 THR B C 1
ATOM 3401 O O . THR B 1 143 ? -14.555 -9.633 -10.891 1 98.5 143 THR B O 1
ATOM 3404 N N . LEU B 1 144 ? -15.562 -8.844 -12.781 1 98.44 144 LEU B N 1
ATOM 3405 C CA . LEU B 1 144 ? -15.18 -7.469 -12.5 1 98.44 144 LEU B CA 1
ATOM 3406 C C . LEU B 1 144 ? -15.836 -6.973 -11.211 1 98.44 144 LEU B C 1
ATOM 3408 O O . LEU B 1 144 ? -15.211 -6.258 -10.43 1 98.44 144 LEU B O 1
ATOM 3412 N N . THR B 1 145 ? -17.031 -7.402 -10.984 1 98.12 145 THR B N 1
ATOM 3413 C CA . THR B 1 145 ? -17.734 -7.016 -9.766 1 98.12 145 THR B CA 1
ATOM 3414 C C . THR B 1 145 ? -17 -7.539 -8.531 1 98.12 145 THR B C 1
ATOM 3416 O O . THR B 1 145 ? -16.844 -6.82 -7.543 1 98.12 145 THR B O 1
ATOM 3419 N N . GLY B 1 146 ? -16.578 -8.781 -8.602 1 97.62 146 GLY B N 1
ATOM 3420 C CA . GLY B 1 146 ? -15.844 -9.367 -7.488 1 97.62 146 GLY B CA 1
ATOM 3421 C C . GLY B 1 146 ? -14.562 -8.625 -7.168 1 97.62 146 GLY B C 1
ATOM 3422 O O . GLY B 1 146 ? -14.297 -8.305 -6.004 1 97.62 146 GLY B O 1
ATOM 3423 N N . ILE B 1 147 ? -13.773 -8.312 -8.156 1 98.31 147 ILE B N 1
ATOM 3424 C CA . ILE B 1 147 ? -12.484 -7.672 -7.918 1 98.31 147 ILE B CA 1
ATOM 3425 C C . ILE B 1 147 ? -12.703 -6.223 -7.5 1 98.31 147 ILE B C 1
ATOM 3427 O O . ILE B 1 147 ? -11.938 -5.68 -6.695 1 98.31 147 ILE B O 1
ATOM 3431 N N . VAL B 1 148 ? -13.734 -5.551 -8 1 98.44 148 VAL B N 1
ATOM 3432 C CA . VAL B 1 148 ? -14.078 -4.207 -7.551 1 98.44 148 VAL B CA 1
ATOM 3433 C C . VAL B 1 148 ? -14.398 -4.227 -6.059 1 98.44 148 VAL B C 1
ATOM 3435 O O . VAL B 1 148 ? -13.898 -3.398 -5.297 1 98.44 148 VAL B O 1
ATOM 3438 N N . LEU B 1 149 ? -15.172 -5.188 -5.652 1 95.94 149 LEU B N 1
ATOM 3439 C CA . LEU B 1 149 ? -15.547 -5.297 -4.25 1 95.94 149 LEU B CA 1
ATOM 3440 C C . LEU B 1 149 ? -14.328 -5.555 -3.375 1 95.94 149 LEU B C 1
ATOM 3442 O O . LEU B 1 149 ? -14.211 -5.004 -2.279 1 95.94 149 LEU B O 1
ATOM 3446 N N . ALA B 1 150 ? -13.461 -6.395 -3.855 1 96.19 150 ALA B N 1
ATOM 3447 C CA . ALA B 1 150 ? -12.227 -6.664 -3.121 1 96.19 150 ALA B CA 1
ATOM 3448 C C . ALA B 1 150 ? -11.391 -5.398 -2.969 1 96.19 150 ALA B C 1
ATOM 3450 O O . ALA B 1 150 ? -10.867 -5.117 -1.888 1 96.19 150 ALA B O 1
ATOM 3451 N N . HIS B 1 151 ? -11.289 -4.605 -4.02 1 97.38 151 HIS B N 1
ATOM 3452 C CA . HIS B 1 151 ? -10.492 -3.383 -3.984 1 97.38 151 HIS B CA 1
ATOM 3453 C C . HIS B 1 151 ? -11.148 -2.324 -3.1 1 97.38 151 HIS B C 1
ATOM 3455 O O . HIS B 1 151 ? -10.453 -1.576 -2.406 1 97.38 151 HIS B O 1
ATOM 3461 N N . VAL B 1 152 ? -12.438 -2.289 -3.113 1 95.5 152 VAL B N 1
ATOM 3462 C CA . VAL B 1 152 ? -13.172 -1.346 -2.273 1 95.5 152 VAL B CA 1
ATOM 3463 C C . VAL B 1 152 ? -12.898 -1.646 -0.801 1 95.5 152 VAL B C 1
ATOM 3465 O O . VAL B 1 152 ? -12.828 -0.731 0.022 1 95.5 152 VAL B O 1
ATOM 3468 N N . SER B 1 153 ? -12.68 -2.883 -0.5 1 91.62 153 SER B N 1
ATOM 3469 C CA . SER B 1 153 ? -12.484 -3.303 0.885 1 91.62 153 SER B CA 1
ATOM 3470 C C . SER B 1 153 ? -11.25 -2.645 1.493 1 91.62 153 SER B C 1
ATOM 3472 O O . SER B 1 153 ? -11.234 -2.326 2.684 1 91.62 153 SER B O 1
ATOM 3474 N N . PHE B 1 154 ? -10.25 -2.408 0.717 1 92.44 154 PHE B N 1
ATOM 3475 C CA . PHE B 1 154 ? -9.07 -1.774 1.299 1 92.44 154 PHE B CA 1
ATOM 3476 C C . PHE B 1 154 ? -9.039 -0.288 0.968 1 92.44 154 PHE B C 1
ATOM 3478 O O . PHE B 1 154 ? -8.375 0.493 1.657 1 92.44 154 PHE B O 1
ATOM 3485 N N . ASN B 1 155 ? -9.719 0.135 -0.056 1 95.12 155 ASN B N 1
ATOM 3486 C CA . ASN B 1 155 ? -9.695 1.537 -0.462 1 95.12 155 ASN B CA 1
ATOM 3487 C C . ASN B 1 155 ? -10.547 2.4 0.469 1 95.12 155 ASN B C 1
ATOM 3489 O O . ASN B 1 155 ? -10.188 3.543 0.759 1 95.12 155 ASN B O 1
ATOM 3493 N N . ILE B 1 156 ? -11.656 1.864 0.941 1 93 156 ILE B N 1
ATOM 3494 C CA . ILE B 1 156 ? -12.547 2.662 1.771 1 93 156 ILE B CA 1
ATOM 3495 C C . ILE B 1 156 ? -11.836 3.062 3.062 1 93 156 ILE B C 1
ATOM 3497 O O . ILE B 1 156 ? -11.758 4.246 3.393 1 93 156 ILE B O 1
ATOM 3501 N N . PRO B 1 157 ? -11.305 2.08 3.805 1 91 157 PRO B N 1
ATOM 3502 C CA . PRO B 1 157 ? -10.586 2.482 5.016 1 91 157 PRO B CA 1
ATOM 3503 C C . PRO B 1 157 ? -9.453 3.463 4.73 1 91 157 PRO B C 1
ATOM 3505 O O . PRO B 1 157 ? -9.203 4.379 5.52 1 91 157 PRO B O 1
ATOM 3508 N N . TYR B 1 158 ? -8.812 3.301 3.654 1 91.75 158 TYR B N 1
ATOM 3509 C CA . TYR B 1 158 ? -7.734 4.211 3.279 1 91.75 158 TYR B CA 1
ATOM 3510 C C . TYR B 1 158 ? -8.266 5.625 3.078 1 91.75 158 TYR B C 1
ATOM 3512 O O . TYR B 1 158 ? -7.691 6.59 3.596 1 91.75 158 TYR B O 1
ATOM 3520 N N . VAL B 1 159 ? -9.289 5.75 2.33 1 93.88 159 VAL B N 1
ATOM 3521 C CA . VAL B 1 159 ? -9.883 7.047 2.016 1 93.88 159 VAL B CA 1
ATOM 3522 C C . VAL B 1 159 ? -10.383 7.711 3.295 1 93.88 159 VAL B C 1
ATOM 3524 O O . VAL B 1 159 ? -10.188 8.914 3.5 1 93.88 159 VAL B O 1
ATOM 3527 N N . VAL B 1 160 ? -11.008 6.934 4.105 1 90.88 160 VAL B N 1
ATOM 3528 C CA . VAL B 1 160 ? -11.508 7.465 5.371 1 90.88 160 VAL B CA 1
ATOM 3529 C C . VAL B 1 160 ? -10.359 8.078 6.164 1 90.88 160 VAL B C 1
ATOM 3531 O O . VAL B 1 160 ? -10.43 9.25 6.555 1 90.88 160 VAL B O 1
ATOM 3534 N N . TRP B 1 161 ? -9.375 7.402 6.266 1 87.56 161 TRP B N 1
ATOM 3535 C CA . TRP B 1 161 ? -8.258 7.848 7.094 1 87.56 161 TRP B CA 1
A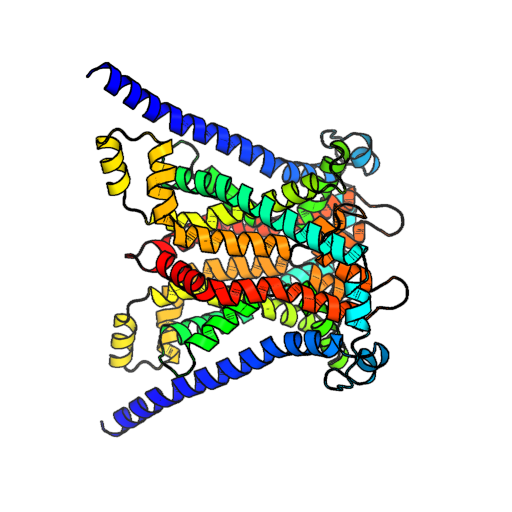TOM 3536 C C . TRP B 1 161 ? -7.566 9.055 6.469 1 87.56 161 TRP B C 1
ATOM 3538 O O . TRP B 1 161 ? -7.152 9.977 7.18 1 87.56 161 TRP B O 1
ATOM 3548 N N . LEU B 1 162 ? -7.426 9.039 5.262 1 89.38 162 LEU B N 1
ATOM 3549 C CA . LEU B 1 162 ? -6.754 10.141 4.578 1 89.38 162 LEU B CA 1
ATOM 3550 C C . LEU B 1 162 ? -7.566 11.43 4.691 1 89.38 162 LEU B C 1
ATOM 3552 O O . LEU B 1 162 ? -7 12.516 4.801 1 89.38 162 LEU B O 1
ATOM 3556 N N . LEU B 1 163 ? -8.852 11.289 4.762 1 91.44 163 LEU B N 1
ATOM 3557 C CA . LEU B 1 163 ? -9.711 12.469 4.66 1 91.44 163 LEU B CA 1
ATOM 3558 C C . LEU B 1 163 ? -10.055 13.016 6.039 1 91.44 163 LEU B C 1
ATOM 3560 O O . LEU B 1 163 ? -10.531 14.141 6.168 1 91.44 163 LEU B O 1
ATOM 3564 N N . LEU B 1 164 ? -9.828 12.266 7.07 1 88.62 164 LEU B N 1
ATOM 3565 C CA . LEU B 1 164 ? -10.188 12.68 8.422 1 88.62 164 LEU B CA 1
ATOM 3566 C C . LEU B 1 164 ? -9.586 14.047 8.75 1 88.62 164 LEU B C 1
ATOM 3568 O O . LEU B 1 164 ? -10.312 14.969 9.141 1 88.62 164 LEU B O 1
ATOM 3572 N N . PRO B 1 165 ? -8.289 14.172 8.539 1 84.25 165 PRO B N 1
ATOM 3573 C CA . PRO B 1 165 ? -7.723 15.477 8.891 1 84.25 165 PRO B CA 1
ATOM 3574 C C . PRO B 1 165 ? -8.266 16.609 8.016 1 84.25 165 PRO B C 1
ATOM 3576 O O . PRO B 1 165 ? -8.367 17.75 8.477 1 84.25 165 PRO B O 1
ATOM 3579 N N . PHE B 1 166 ? -8.625 16.359 6.844 1 88.94 166 PHE B N 1
ATOM 3580 C CA . PHE B 1 166 ? -9.148 17.375 5.945 1 88.94 166 PHE B CA 1
ATOM 3581 C C . PHE B 1 166 ? -10.523 17.844 6.402 1 88.94 166 PHE B C 1
ATOM 3583 O O . PHE B 1 166 ? -10.805 19.047 6.41 1 88.94 166 PHE B O 1
ATOM 3590 N N . PHE B 1 167 ? -11.344 16.953 6.797 1 90.62 167 PHE B N 1
ATOM 3591 C CA . PHE B 1 167 ? -12.664 17.312 7.293 1 90.62 167 PHE B CA 1
ATOM 3592 C C . PHE B 1 167 ? -12.57 17.984 8.664 1 90.62 167 PHE B C 1
ATOM 3594 O O . PHE B 1 167 ? -13.32 18.906 8.961 1 90.62 167 PHE B O 1
ATOM 3601 N N . ALA B 1 168 ? -11.68 17.516 9.43 1 86.75 168 ALA B N 1
ATOM 3602 C CA . ALA B 1 168 ? -11.508 18.062 10.773 1 86.75 168 ALA B CA 1
ATOM 3603 C C . ALA B 1 168 ? -11.008 19.516 10.711 1 86.75 168 ALA B C 1
ATOM 3605 O O . ALA B 1 168 ? -11.289 20.312 11.609 1 86.75 168 ALA B O 1
ATOM 3606 N N . ALA B 1 169 ? -10.367 19.797 9.68 1 86.06 169 ALA B N 1
ATOM 3607 C CA . ALA B 1 169 ? -9.75 21.125 9.547 1 86.06 169 ALA B CA 1
ATOM 3608 C C . ALA B 1 169 ? -10.773 22.172 9.156 1 86.06 169 ALA B C 1
ATOM 3610 O O . ALA B 1 169 ? -10.523 23.375 9.273 1 86.06 169 ALA B O 1
ATOM 3611 N N . VAL B 1 170 ? -11.93 21.781 8.773 1 89.19 170 VAL B N 1
ATOM 3612 C CA . VAL B 1 170 ? -12.961 22.719 8.367 1 89.19 170 VAL B CA 1
ATOM 3613 C C . VAL B 1 170 ? -13.617 23.328 9.602 1 89.19 170 VAL B C 1
ATOM 3615 O O . VAL B 1 170 ? -14.141 22.609 10.453 1 89.19 170 VAL B O 1
ATOM 3618 N N . PRO B 1 171 ? -13.625 24.625 9.695 1 91.06 171 PRO B N 1
ATOM 3619 C CA . PRO B 1 171 ? -14.242 25.266 10.852 1 91.06 171 PRO B CA 1
ATOM 3620 C C . PRO B 1 171 ? -15.734 24.953 10.977 1 91.06 171 PRO B C 1
ATOM 3622 O O . PRO B 1 171 ? -16.438 24.859 9.969 1 91.06 171 PRO B O 1
ATOM 3625 N N . ARG B 1 172 ? -16.156 24.922 12.172 1 86.62 172 ARG B N 1
ATOM 3626 C CA . ARG B 1 172 ? -17.547 24.594 12.477 1 86.62 172 ARG B CA 1
ATOM 3627 C C . ARG B 1 172 ? -18.484 25.719 12.039 1 86.62 172 ARG B C 1
ATOM 3629 O O . ARG B 1 172 ? -19.672 25.5 11.812 1 86.62 172 ARG B O 1
ATOM 3636 N N . ASP B 1 173 ? -17.906 26.875 11.859 1 89.56 173 ASP B N 1
ATOM 3637 C CA . ASP B 1 173 ? -18.688 28.047 11.477 1 89.56 173 ASP B CA 1
ATOM 3638 C C . ASP B 1 173 ? -19.422 27.828 10.156 1 89.56 173 ASP B C 1
ATOM 3640 O O . ASP B 1 173 ? -20.5 28.375 9.945 1 89.56 173 ASP B O 1
ATOM 3644 N N . TYR B 1 174 ? -18.828 27.047 9.344 1 87.81 174 TYR B N 1
ATOM 3645 C CA . TYR B 1 174 ? -19.453 26.766 8.047 1 87.81 174 TYR B CA 1
ATOM 3646 C C . TYR B 1 174 ? -20.766 26 8.219 1 87.81 174 TYR B C 1
ATOM 3648 O O . TYR B 1 174 ? -21.734 26.266 7.52 1 87.81 174 TYR B O 1
ATOM 3656 N N . GLU B 1 175 ? -20.766 25.141 9.102 1 84.38 175 GLU B N 1
ATOM 3657 C CA . GLU B 1 175 ? -21.953 24.344 9.383 1 84.38 175 GLU B CA 1
ATOM 3658 C C . GLU B 1 175 ? -23.047 25.188 10.039 1 84.38 175 GLU B C 1
ATOM 3660 O O . GLU B 1 175 ? -24.234 25.047 9.711 1 84.38 175 GLU B O 1
ATOM 3665 N N . GLU B 1 176 ? -22.688 25.938 10.938 1 85.44 176 GLU B N 1
ATOM 3666 C CA . GLU B 1 176 ? -23.625 26.781 11.656 1 85.44 176 GLU B CA 1
ATOM 3667 C C . GLU B 1 176 ? -24.297 27.781 10.719 1 85.44 176 GLU B C 1
ATOM 3669 O O . GLU B 1 176 ? -25.516 27.984 10.789 1 85.44 176 GLU B O 1
ATOM 3674 N N . ALA B 1 177 ? -23.531 28.312 9.867 1 89.69 177 ALA B N 1
ATOM 3675 C CA . ALA B 1 177 ? -24.062 29.266 8.898 1 89.69 177 ALA B CA 1
ATOM 3676 C C . ALA B 1 177 ? -25.031 28.594 7.938 1 89.69 177 ALA B C 1
ATOM 3678 O O . ALA B 1 177 ? -26.078 29.156 7.602 1 89.69 177 ALA B O 1
ATOM 3679 N N . ALA B 1 178 ? -24.703 27.453 7.527 1 87.38 178 ALA B N 1
ATOM 3680 C CA . ALA B 1 178 ? -25.547 26.719 6.586 1 87.38 178 ALA B CA 1
ATOM 3681 C C . ALA B 1 178 ? -26.875 26.328 7.23 1 87.38 178 ALA B C 1
ATOM 3683 O O . ALA B 1 178 ? -27.922 26.359 6.578 1 87.38 178 ALA B O 1
ATOM 3684 N N . ARG B 1 179 ? -26.75 26.016 8.445 1 82.31 179 ARG B N 1
ATOM 3685 C CA . ARG B 1 179 ? -27.969 25.641 9.172 1 82.31 179 ARG B CA 1
ATOM 3686 C C . ARG B 1 179 ? -28.891 26.844 9.352 1 82.31 179 ARG B C 1
ATOM 3688 O O . ARG B 1 179 ? -30.109 26.703 9.273 1 82.31 179 ARG B O 1
ATOM 3695 N N . VAL B 1 180 ? -28.297 27.906 9.586 1 86.88 180 VAL B N 1
ATOM 3696 C CA . VAL B 1 180 ? -29.062 29.141 9.711 1 86.88 180 VAL B CA 1
ATOM 3697 C C . VAL B 1 180 ? -29.781 29.438 8.398 1 86.88 180 VAL B C 1
ATOM 3699 O O . VAL B 1 180 ? -30.922 29.906 8.398 1 86.88 180 VAL B O 1
ATOM 3702 N N . ASP B 1 181 ? -29.234 29.109 7.285 1 89.62 181 ASP B N 1
ATOM 3703 C CA . ASP B 1 181 ? -29.797 29.359 5.957 1 89.62 181 ASP B CA 1
ATOM 3704 C C . ASP B 1 181 ? -30.781 28.25 5.574 1 89.62 181 ASP B C 1
ATOM 3706 O O . ASP B 1 181 ? -31.391 28.312 4.5 1 89.62 181 ASP B O 1
ATOM 3710 N N . GLY B 1 182 ? -30.938 27.281 6.414 1 87.06 182 GLY B N 1
ATOM 3711 C CA . GLY B 1 182 ? -31.938 26.25 6.207 1 87.06 182 GLY B CA 1
ATOM 3712 C C . GLY B 1 182 ? -31.453 25.109 5.336 1 87.06 182 GLY B C 1
ATOM 3713 O O . GLY B 1 182 ? -32.25 24.359 4.777 1 87.06 182 GLY B O 1
ATOM 3714 N N . ALA B 1 183 ? -30.172 25.047 5.18 1 88 183 ALA B N 1
ATOM 3715 C CA . ALA B 1 183 ? -29.625 23.969 4.348 1 88 183 ALA B CA 1
ATOM 3716 C C . ALA B 1 183 ? -29.812 22.609 5.016 1 88 183 ALA B C 1
ATOM 3718 O O . ALA B 1 183 ? -29.688 22.484 6.234 1 88 183 ALA B O 1
ATOM 3719 N N . THR B 1 184 ? -30.125 21.641 4.156 1 87.19 184 THR B N 1
ATOM 3720 C CA . THR B 1 184 ? -30.219 20.266 4.648 1 87.19 184 THR B CA 1
ATOM 3721 C C . THR B 1 184 ? -28.828 19.656 4.855 1 87.19 184 THR B C 1
ATOM 3723 O O . THR B 1 184 ? -27.844 20.188 4.352 1 87.19 184 THR B O 1
ATOM 3726 N N . GLU B 1 185 ? -28.781 18.531 5.57 1 84.38 185 GLU B N 1
ATOM 3727 C CA . GLU B 1 185 ? -27.5 17.875 5.832 1 84.38 185 GLU B CA 1
ATOM 3728 C C . GLU B 1 185 ? -26.828 17.422 4.535 1 84.38 185 GLU B C 1
ATOM 3730 O O . GLU B 1 185 ? -25.609 17.5 4.402 1 84.38 185 GLU B O 1
ATOM 3735 N N . ASN B 1 186 ? -27.625 16.953 3.711 1 87.56 186 ASN B N 1
ATOM 3736 C CA . ASN B 1 186 ? -27.109 16.531 2.416 1 87.56 186 ASN B CA 1
ATOM 3737 C C . ASN B 1 186 ? -26.547 17.719 1.627 1 87.56 186 ASN B C 1
ATOM 3739 O O . ASN B 1 186 ? -25.516 17.594 0.967 1 87.56 186 ASN B O 1
ATOM 3743 N N . GLN B 1 187 ? -27.219 18.812 1.731 1 90.12 187 GLN B N 1
ATOM 3744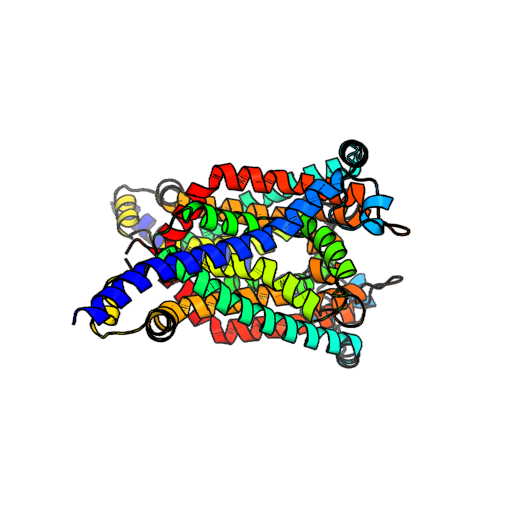 C CA . GLN B 1 187 ? -26.75 20.016 1.061 1 90.12 187 GLN B CA 1
ATOM 3745 C C . GLN B 1 187 ? -25.453 20.531 1.682 1 90.12 187 GLN B C 1
ATOM 3747 O O . GLN B 1 187 ? -24.547 20.969 0.969 1 90.12 187 GLN B O 1
ATOM 3752 N N . VAL B 1 188 ? -25.438 20.422 2.998 1 90.19 188 VAL B N 1
ATOM 3753 C CA . VAL B 1 188 ? -24.25 20.875 3.703 1 90.19 188 VAL B CA 1
ATOM 3754 C C . VAL B 1 188 ? -23.047 20.031 3.291 1 90.19 188 VAL B C 1
ATOM 3756 O O . VAL B 1 188 ? -21.969 20.562 3.006 1 90.19 188 VAL B O 1
ATOM 3759 N N . PHE B 1 189 ? -23.266 18.75 3.17 1 91.56 189 PHE B N 1
ATOM 3760 C CA . PHE B 1 189 ? -22.188 17.844 2.809 1 91.56 189 PHE B CA 1
ATOM 3761 C C . PHE B 1 189 ? -21.734 18.078 1.37 1 91.56 189 PHE B C 1
ATOM 3763 O O . PHE B 1 189 ? -20.562 18.359 1.112 1 91.56 189 PHE B O 1
ATOM 3770 N N . TRP B 1 190 ? -22.625 18.109 0.434 1 92.94 190 TRP B N 1
ATOM 3771 C CA . TRP B 1 190 ? -22.281 18.078 -0.984 1 92.94 190 TRP B CA 1
ATOM 3772 C C . TRP B 1 190 ? -21.906 19.469 -1.48 1 92.94 190 TRP B C 1
ATOM 3774 O O . TRP B 1 190 ? -21.078 19.625 -2.379 1 92.94 190 TRP B O 1
ATOM 3784 N N . ARG B 1 191 ? -22.438 20.5 -0.879 1 92.38 191 ARG B N 1
ATOM 3785 C CA . ARG B 1 191 ? -22.266 21.844 -1.433 1 92.38 191 ARG B CA 1
ATOM 3786 C C . ARG B 1 191 ? -21.234 22.641 -0.631 1 92.38 191 ARG B C 1
ATOM 3788 O O . ARG B 1 191 ? -20.672 23.609 -1.129 1 92.38 191 ARG B O 1
ATOM 3795 N N . ILE B 1 192 ? -20.984 22.203 0.567 1 92.25 192 ILE B N 1
ATOM 3796 C CA . ILE B 1 192 ? -20.094 23 1.4 1 92.25 192 ILE B CA 1
ATOM 3797 C C . ILE B 1 192 ? -18.844 22.188 1.751 1 92.25 192 ILE B C 1
ATOM 3799 O O . ILE B 1 192 ? -17.75 22.453 1.246 1 92.25 192 ILE B O 1
ATOM 3803 N N . PHE B 1 193 ? -19.016 21.062 2.408 1 92.12 193 PHE B N 1
ATOM 3804 C CA . PHE B 1 193 ? -17.891 20.328 2.936 1 92.12 193 PHE B CA 1
ATOM 3805 C C . PHE B 1 193 ? -17.109 19.641 1.812 1 92.12 193 PHE B C 1
ATOM 3807 O O . PHE B 1 193 ? -15.891 19.719 1.758 1 92.12 193 PHE B O 1
ATOM 3814 N N . PHE B 1 194 ? -17.844 19.062 0.908 1 93.12 194 PHE B N 1
ATOM 3815 C CA . PHE B 1 194 ? -17.234 18.297 -0.16 1 93.12 194 PHE B CA 1
ATOM 3816 C C . PHE B 1 194 ? -16.328 19.172 -1.019 1 93.12 194 PHE B C 1
ATOM 3818 O O . PHE B 1 194 ? -15.164 18.844 -1.255 1 93.12 194 PHE B O 1
ATOM 3825 N N . PRO B 1 195 ? -16.766 20.344 -1.385 1 93.25 195 PRO B N 1
ATOM 3826 C CA . PRO B 1 195 ? -15.891 21.234 -2.139 1 93.25 195 PRO B CA 1
ATOM 3827 C C . PRO B 1 195 ? -14.75 21.797 -1.288 1 93.25 195 PRO B C 1
ATOM 3829 O O . PRO B 1 195 ? -13.648 22.016 -1.794 1 93.25 195 PRO B O 1
ATOM 3832 N N . LEU B 1 196 ? -15 22.047 -0.038 1 91.44 196 LEU B N 1
ATOM 3833 C CA . LEU B 1 196 ? -13.992 22.625 0.839 1 91.44 196 LEU B CA 1
ATOM 3834 C C . LEU B 1 196 ? -12.836 21.656 1.057 1 91.44 196 LEU B C 1
ATOM 3836 O O . LEU B 1 196 ? -11.695 22.094 1.242 1 91.44 196 LEU B O 1
ATOM 3840 N N . VAL B 1 197 ? -13.117 20.391 0.964 1 92.94 197 VAL B N 1
ATOM 3841 C CA . VAL B 1 197 ? -12.086 19.391 1.229 1 92.94 197 VAL B CA 1
ATOM 3842 C C . VAL B 1 197 ? -11.547 18.844 -0.091 1 92.94 197 VAL B C 1
ATOM 3844 O O . VAL B 1 197 ? -10.914 17.781 -0.118 1 92.94 197 VAL B O 1
ATOM 3847 N N . SER B 1 198 ? -11.734 19.516 -1.159 1 93.06 198 SER B N 1
ATOM 3848 C CA . SER B 1 198 ? -11.391 19.062 -2.5 1 93.06 198 SER B CA 1
ATOM 3849 C C . SER B 1 198 ? -9.906 18.719 -2.6 1 93.06 198 SER B C 1
ATOM 3851 O O . SER B 1 198 ? -9.523 17.766 -3.279 1 93.06 198 SER B O 1
ATOM 3853 N N . PRO B 1 199 ? -8.992 19.453 -1.983 1 90.69 199 PRO B N 1
ATOM 3854 C CA . PRO B 1 199 ? -7.59 19.047 -2.047 1 90.69 199 PRO B CA 1
ATOM 3855 C C . PRO B 1 199 ? -7.363 17.641 -1.487 1 90.69 199 PRO B C 1
ATOM 3857 O O . PRO B 1 199 ? -6.621 16.844 -2.074 1 90.69 199 PRO B O 1
ATOM 3860 N N . GLY B 1 200 ? -8.055 17.406 -0.412 1 92.38 200 GLY B N 1
ATOM 3861 C CA . GLY B 1 200 ? -7.973 16.078 0.16 1 92.38 200 GLY B CA 1
ATOM 3862 C C . GLY B 1 200 ? -8.602 15.016 -0.718 1 92.38 200 GLY B C 1
ATOM 3863 O O . GLY B 1 200 ? -8.086 13.898 -0.818 1 92.38 200 GLY B O 1
ATOM 3864 N N . LEU B 1 201 ? -9.672 15.398 -1.365 1 94.69 201 LEU B N 1
ATOM 3865 C CA . LEU B 1 201 ? -10.367 14.461 -2.238 1 94.69 201 LEU B CA 1
ATOM 3866 C C . LEU B 1 201 ? -9.516 14.102 -3.445 1 94.69 201 LEU B C 1
ATOM 3868 O O . LEU B 1 201 ? -9.508 12.945 -3.883 1 94.69 201 LEU B O 1
ATOM 3872 N N . VAL B 1 202 ? -8.828 15.062 -3.955 1 93.38 202 VAL B N 1
ATOM 3873 C CA . VAL B 1 202 ? -7.949 14.812 -5.09 1 93.38 202 VAL B CA 1
ATOM 3874 C C . VAL B 1 202 ? -6.832 13.852 -4.676 1 93.38 202 VAL B C 1
ATOM 3876 O O . VAL B 1 202 ? -6.562 12.875 -5.371 1 93.38 202 VAL B O 1
ATOM 3879 N N . VAL B 1 203 ? -6.23 14.117 -3.568 1 91.12 203 VAL B N 1
ATOM 3880 C CA . VAL B 1 203 ? -5.156 13.266 -3.064 1 91.12 203 VAL B CA 1
ATOM 3881 C C . VAL B 1 203 ? -5.684 11.859 -2.818 1 91.12 203 VAL B C 1
ATOM 3883 O O . VAL B 1 203 ? -5.074 10.875 -3.244 1 91.12 203 VAL B O 1
ATOM 3886 N N . ALA B 1 204 ? -6.84 11.82 -2.18 1 95 204 ALA B N 1
ATOM 3887 C CA . ALA B 1 204 ? -7.449 10.531 -1.873 1 95 204 ALA B CA 1
ATOM 3888 C C . ALA B 1 204 ? -7.77 9.758 -3.15 1 95 204 ALA B C 1
ATOM 3890 O O . ALA B 1 204 ? -7.559 8.547 -3.221 1 95 204 ALA B O 1
ATOM 3891 N N . SER B 1 205 ? -8.281 10.438 -4.113 1 96.56 205 SER B N 1
ATOM 3892 C CA . SER B 1 205 ? -8.656 9.797 -5.371 1 96.56 205 SER B CA 1
ATOM 3893 C C . SER B 1 205 ? -7.434 9.242 -6.09 1 96.56 205 SER B C 1
ATOM 3895 O O . SER B 1 205 ? -7.469 8.117 -6.602 1 96.56 205 SER B O 1
ATOM 3897 N N . VAL B 1 206 ? -6.41 10.008 -6.145 1 94.75 206 VAL B N 1
ATOM 3898 C CA . VAL B 1 206 ? -5.195 9.594 -6.832 1 94.75 206 VAL B CA 1
ATOM 3899 C C . VAL B 1 206 ? -4.605 8.367 -6.148 1 94.75 206 VAL B C 1
ATOM 3901 O O . VAL B 1 206 ? -4.305 7.367 -6.809 1 94.75 206 VAL B O 1
ATOM 3904 N N . PHE B 1 207 ? -4.531 8.367 -4.906 1 92.94 207 PHE B N 1
ATOM 3905 C CA . PHE B 1 207 ? -3.896 7.266 -4.191 1 92.94 207 PHE B CA 1
ATOM 3906 C C . PHE B 1 207 ? -4.797 6.039 -4.176 1 92.94 207 PHE B C 1
ATOM 3908 O O . PHE B 1 207 ? -4.316 4.906 -4.238 1 92.94 207 PHE B O 1
ATOM 3915 N N . ALA B 1 208 ? -6.086 6.246 -4.047 1 96.5 208 ALA B N 1
ATOM 3916 C CA . ALA B 1 208 ? -7.008 5.117 -4.137 1 96.5 208 ALA B CA 1
ATOM 3917 C C . ALA B 1 208 ? -6.898 4.43 -5.496 1 96.5 208 ALA B C 1
ATOM 3919 O O . ALA B 1 208 ? -6.883 3.199 -5.578 1 96.5 208 ALA B O 1
ATOM 3920 N N . PHE B 1 209 ? -6.832 5.234 -6.5 1 97.25 209 PHE B N 1
ATOM 3921 C CA . PHE B 1 209 ? -6.684 4.68 -7.84 1 97.25 209 PHE B CA 1
ATOM 3922 C C . PHE B 1 209 ? -5.379 3.906 -7.965 1 97.25 209 PHE B C 1
ATOM 3924 O O . PHE B 1 209 ? -5.355 2.797 -8.5 1 97.25 209 PHE B O 1
ATOM 3931 N N . LEU B 1 210 ? -4.352 4.461 -7.543 1 95.69 210 LEU B N 1
ATOM 3932 C CA . LEU B 1 210 ? -3.039 3.834 -7.676 1 95.69 210 LEU B CA 1
ATOM 3933 C C . LEU B 1 210 ? -2.971 2.541 -6.867 1 95.69 210 LEU B C 1
ATOM 3935 O O . LEU B 1 210 ? -2.312 1.583 -7.273 1 95.69 210 LEU B O 1
ATOM 3939 N N . MET B 1 211 ? -3.615 2.527 -5.738 1 94.69 211 MET B N 1
ATOM 3940 C CA . MET B 1 211 ? -3.66 1.301 -4.949 1 94.69 211 MET B CA 1
ATOM 3941 C C . MET B 1 211 ? -4.363 0.185 -5.715 1 94.69 211 MET B C 1
ATOM 3943 O O . MET B 1 211 ? -3.91 -0.961 -5.707 1 94.69 211 MET B O 1
ATOM 3947 N N . SER B 1 212 ? -5.402 0.544 -6.316 1 97.88 212 SER B N 1
ATOM 3948 C CA . SER B 1 212 ? -6.117 -0.43 -7.137 1 97.88 212 SER B CA 1
ATOM 3949 C C . SER B 1 212 ? -5.297 -0.825 -8.359 1 97.88 212 SER B C 1
ATOM 3951 O O . SER B 1 212 ? -5.184 -2.01 -8.68 1 97.88 212 SER B O 1
ATOM 3953 N N . TRP B 1 213 ? -4.707 0.128 -9 1 97.62 213 TRP B N 1
ATOM 3954 C CA . TRP B 1 213 ? -3.912 -0.069 -10.211 1 97.62 213 TRP B CA 1
ATOM 3955 C C . TRP B 1 213 ? -2.727 -0.99 -9.945 1 97.62 213 TRP B C 1
ATOM 3957 O O . TRP B 1 213 ? -2.354 -1.798 -10.797 1 97.62 213 TRP B O 1
ATOM 3967 N N . ASN B 1 214 ? -2.205 -0.956 -8.781 1 96 214 ASN B N 1
ATOM 3968 C CA . ASN B 1 214 ? -0.989 -1.676 -8.414 1 96 214 ASN B CA 1
ATOM 3969 C C . ASN B 1 214 ? -1.308 -3.012 -7.746 1 96 214 ASN B C 1
ATOM 3971 O O . ASN B 1 214 ? -0.416 -3.838 -7.547 1 96 214 ASN B O 1
ATOM 3975 N N . GLU B 1 215 ? -2.523 -3.18 -7.441 1 97.5 215 GLU B N 1
ATOM 3976 C CA . GLU B 1 215 ? -2.916 -4.352 -6.66 1 97.5 215 GLU B CA 1
ATOM 3977 C C . GLU B 1 215 ? -2.623 -5.641 -7.418 1 97.5 215 GLU B C 1
ATOM 3979 O O . GLU B 1 215 ? -2.869 -5.73 -8.625 1 97.5 215 GLU B O 1
ATOM 3984 N N . PHE B 1 216 ? -2.084 -6.648 -6.734 1 97.88 216 PHE B N 1
ATOM 3985 C CA . PHE B 1 216 ? -1.638 -7.883 -7.371 1 97.88 216 PHE B CA 1
ATOM 3986 C C . PHE B 1 216 ? -2.215 -9.102 -6.656 1 97.88 216 PHE B C 1
ATOM 3988 O O . PHE B 1 216 ? -2.77 -9.992 -7.297 1 97.88 216 PHE B O 1
ATOM 3995 N N . LEU B 1 217 ? -2.188 -9.117 -5.406 1 97.06 217 LEU B N 1
ATOM 3996 C CA . LEU B 1 217 ? -2.434 -10.328 -4.625 1 97.06 217 LEU B CA 1
ATOM 3997 C C . LEU B 1 217 ? -3.887 -10.766 -4.754 1 97.06 217 LEU B C 1
ATOM 3999 O O . LEU B 1 217 ? -4.164 -11.93 -5.07 1 97.06 217 LEU B O 1
ATOM 4003 N N . TYR B 1 218 ? -4.824 -9.883 -4.52 1 97.38 218 TYR B N 1
ATOM 4004 C CA . TYR B 1 218 ? -6.234 -10.234 -4.648 1 97.38 218 TYR B CA 1
ATOM 4005 C C . TYR B 1 218 ? -6.547 -10.727 -6.055 1 97.38 218 TYR B C 1
ATOM 4007 O O . TYR B 1 218 ? -7.195 -11.766 -6.227 1 97.38 218 TYR B O 1
ATOM 4015 N N . ALA B 1 219 ? -6.016 -9.969 -6.996 1 98.06 219 ALA B N 1
ATOM 4016 C CA . ALA B 1 219 ? -6.297 -10.344 -8.383 1 98.06 219 ALA B CA 1
ATOM 4017 C C . ALA B 1 219 ? -5.695 -11.703 -8.711 1 98.06 219 ALA B C 1
ATOM 4019 O O . ALA B 1 219 ? -6.297 -12.492 -9.453 1 98.06 219 ALA B O 1
ATOM 4020 N N . LEU B 1 220 ? -4.527 -11.969 -8.211 1 96.75 220 LEU B N 1
ATOM 4021 C CA . LEU B 1 220 ? -3.855 -13.242 -8.469 1 96.75 220 LEU B CA 1
ATOM 4022 C C . LEU B 1 220 ? -4.73 -1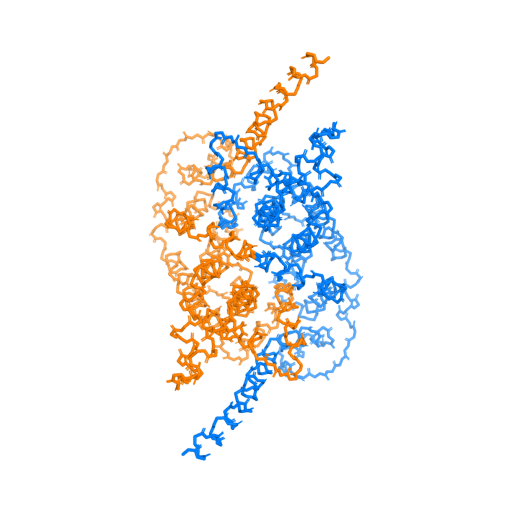4.414 -8.039 1 96.75 220 LEU B C 1
ATOM 4024 O O . LEU B 1 220 ? -4.77 -15.445 -8.719 1 96.75 220 LEU B O 1
ATOM 4028 N N . ILE B 1 221 ? -5.43 -14.219 -6.973 1 95.5 221 ILE B N 1
ATOM 4029 C CA . ILE B 1 221 ? -6.125 -15.336 -6.355 1 95.5 221 ILE B CA 1
ATOM 4030 C C . ILE B 1 221 ? -7.59 -15.336 -6.781 1 95.5 221 ILE B C 1
ATOM 4032 O O . ILE B 1 221 ? -8.188 -16.406 -6.973 1 95.5 221 ILE B O 1
ATOM 4036 N N . LEU B 1 222 ? -8.164 -14.195 -7.023 1 96.81 222 LEU B N 1
ATOM 4037 C CA . LEU B 1 222 ? -9.609 -14.094 -7.176 1 96.81 222 LEU B CA 1
ATOM 4038 C C . LEU B 1 222 ? -10 -14.07 -8.648 1 96.81 222 LEU B C 1
ATOM 4040 O O . LEU B 1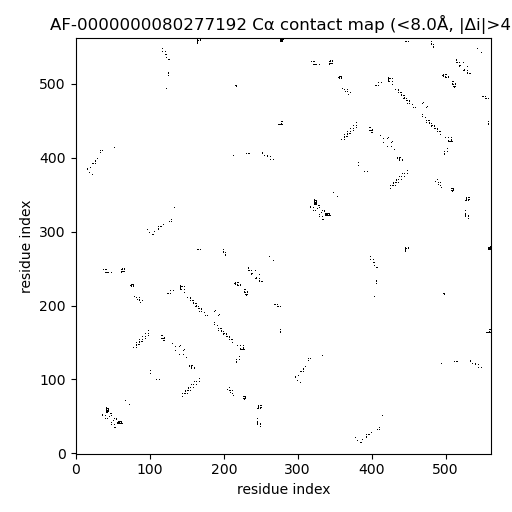 222 ? -11.172 -14.25 -8.992 1 96.81 222 LEU B O 1
ATOM 4044 N N . THR B 1 223 ? -8.977 -13.852 -9.492 1 97.44 223 THR B N 1
ATOM 4045 C CA . THR B 1 223 ? -9.297 -13.734 -10.906 1 97.44 223 THR B CA 1
ATOM 4046 C C . THR B 1 223 ? -8.594 -14.82 -11.719 1 97.44 223 THR B C 1
ATOM 4048 O O . THR B 1 223 ? -7.723 -15.516 -11.203 1 97.44 223 THR B O 1
ATOM 4051 N N . SER B 1 224 ? -9.023 -15.023 -12.992 1 95.44 224 SER B N 1
ATOM 4052 C CA . SER B 1 224 ? -8.43 -15.938 -13.961 1 95.44 224 SER B CA 1
ATOM 4053 C C . SER B 1 224 ? -8.43 -15.344 -15.359 1 95.44 224 SER B C 1
ATOM 4055 O O . SER B 1 224 ? -7.66 -14.422 -15.648 1 95.44 224 SER B O 1
ATOM 4057 N N . VAL B 1 225 ? -9.367 -15.703 -16.188 1 94.31 225 VAL B N 1
ATOM 4058 C CA . VAL B 1 225 ? -9.32 -15.305 -17.594 1 94.31 225 VAL B CA 1
ATOM 4059 C C . VAL B 1 225 ? -10.148 -14.039 -17.797 1 94.31 225 VAL B C 1
ATOM 4061 O O . VAL B 1 225 ? -9.688 -13.078 -18.422 1 94.31 225 VAL B O 1
ATOM 4064 N N . ASN B 1 226 ? -11.242 -13.914 -17.156 1 96.69 226 ASN B N 1
ATOM 4065 C CA . ASN B 1 226 ? -12.219 -12.891 -17.5 1 96.69 226 ASN B CA 1
ATOM 4066 C C . ASN B 1 226 ? -11.914 -11.562 -16.812 1 96.69 226 ASN B C 1
ATOM 4068 O O . ASN B 1 226 ? -12.07 -10.5 -17.422 1 96.69 226 ASN B O 1
ATOM 4072 N N . ALA B 1 227 ? -11.477 -11.609 -15.57 1 98.44 227 ALA B N 1
ATOM 4073 C CA . ALA B 1 227 ? -11.336 -10.391 -14.781 1 98.44 227 ALA B CA 1
ATOM 4074 C C . ALA B 1 227 ? -9.883 -10.141 -14.406 1 98.44 227 ALA B C 1
ATOM 4076 O O . ALA B 1 227 ? -9.586 -9.344 -13.516 1 98.44 227 ALA B O 1
ATOM 4077 N N . ARG B 1 228 ? -9.023 -10.812 -15.133 1 98.44 228 ARG B N 1
ATOM 4078 C CA . ARG B 1 228 ? -7.594 -10.656 -14.852 1 98.44 228 ARG B CA 1
ATOM 4079 C C . ARG B 1 228 ? -7.164 -9.203 -14.992 1 98.44 228 ARG B C 1
ATOM 4081 O O . ARG B 1 228 ? -7.566 -8.516 -15.93 1 98.44 228 ARG B O 1
ATOM 4088 N N . THR B 1 229 ? -6.348 -8.734 -14.008 1 98.62 229 THR B N 1
ATOM 4089 C CA . THR B 1 229 ? -5.84 -7.367 -14.078 1 98.62 229 THR B CA 1
ATOM 4090 C C . THR B 1 229 ? -4.434 -7.344 -14.664 1 98.62 229 THR B C 1
ATOM 4092 O O . THR B 1 229 ? -3.811 -8.391 -14.852 1 98.62 229 THR B O 1
ATOM 4095 N N . ALA B 1 230 ? -3.967 -6.176 -14.961 1 98.31 230 ALA B N 1
ATOM 4096 C CA . ALA B 1 230 ? -2.721 -5.984 -15.703 1 98.31 230 ALA B CA 1
ATOM 4097 C C . ALA B 1 230 ? -1.529 -6.52 -14.914 1 98.31 230 ALA B C 1
ATOM 4099 O O . ALA B 1 230 ? -0.676 -7.219 -15.469 1 98.31 230 ALA B O 1
ATOM 4100 N N . PRO B 1 231 ? -1.432 -6.254 -13.578 1 98.12 231 PRO B N 1
ATOM 4101 C CA . PRO B 1 231 ? -0.28 -6.793 -12.852 1 98.12 231 PRO B CA 1
ATOM 4102 C C . PRO B 1 231 ? -0.2 -8.312 -12.914 1 98.12 231 PRO B C 1
ATOM 4104 O O . PRO B 1 231 ? 0.89 -8.875 -13.062 1 98.12 231 PRO B O 1
ATOM 4107 N N . VAL B 1 232 ? -1.343 -8.961 -12.836 1 97.75 232 VAL B N 1
ATOM 4108 C CA . VAL B 1 232 ? -1.372 -10.414 -12.891 1 97.75 232 VAL B CA 1
ATOM 4109 C C . VAL B 1 232 ? -0.994 -10.891 -14.297 1 97.75 232 VAL B C 1
ATOM 4111 O O . VAL B 1 232 ? -0.284 -11.883 -14.453 1 97.75 232 VAL B O 1
ATOM 4114 N N . ALA B 1 233 ? -1.474 -10.172 -15.289 1 97.31 233 ALA B N 1
ATOM 4115 C CA . ALA B 1 233 ? -1.127 -10.516 -16.672 1 97.31 233 ALA B CA 1
ATOM 4116 C C . ALA B 1 233 ? 0.375 -10.383 -16.906 1 97.31 233 ALA B C 1
ATOM 4118 O O . ALA B 1 233 ? 0.978 -11.219 -17.594 1 97.31 233 ALA B O 1
ATOM 4119 N N . VAL B 1 234 ? 0.987 -9.328 -16.391 1 96.75 234 VAL B N 1
ATOM 4120 C CA . VAL B 1 234 ? 2.428 -9.133 -16.516 1 96.75 234 VAL B CA 1
ATOM 4121 C C . VAL B 1 234 ? 3.168 -10.289 -15.844 1 96.75 234 VAL B C 1
ATOM 4123 O O . VAL B 1 234 ? 4.117 -10.836 -16.406 1 96.75 234 VAL B O 1
ATOM 4126 N N . ASN B 1 235 ? 2.725 -10.609 -14.656 1 94.19 235 ASN B N 1
ATOM 4127 C CA . ASN B 1 235 ? 3.334 -11.734 -13.953 1 94.19 235 ASN B CA 1
ATOM 4128 C C . ASN B 1 235 ? 3.205 -13.031 -14.75 1 94.19 235 ASN B C 1
ATOM 4130 O O . ASN B 1 235 ? 4.074 -13.898 -14.672 1 94.19 235 ASN B O 1
ATOM 4134 N N . GLY B 1 236 ? 2.152 -13.172 -15.5 1 92.81 236 GLY B N 1
ATOM 4135 C CA . GLY B 1 236 ? 1.925 -14.352 -16.328 1 92.81 236 GLY B CA 1
ATOM 4136 C C . GLY B 1 236 ? 2.973 -14.539 -17.406 1 92.81 236 GLY B C 1
ATOM 4137 O O . GLY B 1 236 ? 3.164 -15.648 -17.906 1 92.81 236 GLY B O 1
ATOM 4138 N N . LEU B 1 237 ? 3.67 -13.508 -17.734 1 93 237 LEU B N 1
ATOM 4139 C CA . LEU B 1 237 ? 4.684 -13.555 -18.781 1 93 237 LEU B CA 1
ATOM 4140 C C . LEU B 1 237 ? 5.961 -14.211 -18.281 1 93 237 LEU B C 1
ATOM 4142 O O . LEU B 1 237 ? 6.867 -14.508 -19.062 1 93 237 LEU B O 1
ATOM 4146 N N . LEU B 1 238 ? 6.137 -14.391 -17 1 88.44 238 LEU B N 1
ATOM 4147 C CA . LEU B 1 238 ? 7.246 -15.172 -16.469 1 88.44 238 LEU B CA 1
ATOM 4148 C C . LEU B 1 238 ? 7.207 -16.609 -16.984 1 88.44 238 LEU B C 1
ATOM 4150 O O . LEU B 1 238 ? 8.25 -17.234 -17.172 1 88.44 238 LEU B O 1
ATOM 4154 N N . GLY B 1 239 ? 6.008 -17.062 -17.438 1 78.56 239 GLY B N 1
ATOM 4155 C CA . GLY B 1 239 ? 5.809 -18.328 -18.125 1 78.56 239 GLY B CA 1
ATOM 4156 C C . GLY B 1 239 ? 6.137 -19.531 -17.266 1 78.56 239 GLY B C 1
ATOM 4157 O O . GLY B 1 239 ? 6.742 -19.391 -16.203 1 78.56 239 GLY B O 1
ATOM 4158 N N . GLN B 1 240 ? 5.734 -20.703 -17.703 1 71 240 GLN B N 1
ATOM 4159 C CA . GLN B 1 240 ? 5.961 -21.984 -17.031 1 71 240 GLN B CA 1
ATOM 4160 C C . GLN B 1 240 ? 7.348 -22.531 -17.359 1 71 240 GLN B C 1
ATOM 4162 O O . GLN B 1 240 ? 8.023 -23.094 -16.5 1 71 240 GLN B O 1
ATOM 4167 N N . TYR B 1 241 ? 7.742 -22.297 -18.641 1 73.44 241 TYR B N 1
ATOM 4168 C CA . TYR B 1 241 ? 9 -22.891 -19.094 1 73.44 241 TYR B CA 1
ATOM 4169 C C . TYR B 1 241 ? 10.133 -21.875 -19 1 73.44 241 TYR B C 1
ATOM 4171 O O . TYR B 1 241 ? 11.141 -22.109 -18.328 1 73.44 241 TYR B O 1
ATOM 4179 N N . ALA B 1 242 ? 9.953 -20.688 -19.734 1 83.94 242 ALA B N 1
ATOM 4180 C CA . ALA B 1 242 ? 10.977 -19.641 -19.672 1 83.94 242 ALA B CA 1
ATOM 4181 C C . ALA B 1 242 ? 10.336 -18.25 -19.641 1 83.94 242 ALA B C 1
ATOM 4183 O O . ALA B 1 242 ? 9.328 -18.016 -20.297 1 83.94 242 ALA B O 1
ATOM 4184 N N . PRO B 1 243 ? 10.953 -17.469 -18.953 1 88.5 243 PRO B N 1
ATOM 4185 C CA . PRO B 1 243 ? 10.422 -16.094 -18.891 1 88.5 243 PRO B CA 1
ATOM 4186 C C . PRO B 1 243 ? 10.586 -15.344 -20.203 1 88.5 243 PRO B C 1
ATOM 4188 O O . PRO B 1 243 ? 11.609 -15.492 -20.875 1 88.5 243 PRO B O 1
ATOM 4191 N N . LYS B 1 244 ? 9.555 -14.648 -20.625 1 92.62 244 LYS B N 1
ATOM 4192 C CA . LYS B 1 244 ? 9.633 -13.695 -21.719 1 92.62 244 LYS B CA 1
ATOM 4193 C C . LYS B 1 244 ? 10.094 -12.32 -21.234 1 92.62 244 LYS B C 1
ATOM 4195 O O . LYS B 1 244 ? 9.289 -11.391 -21.141 1 92.62 244 LYS B O 1
ATOM 4200 N N . TRP B 1 245 ? 11.32 -12.156 -21.156 1 91.44 245 TRP B N 1
ATOM 4201 C CA . TRP B 1 245 ? 11.922 -11.023 -20.453 1 91.44 245 TRP B CA 1
ATOM 4202 C C . TRP B 1 245 ? 11.555 -9.711 -21.141 1 91.44 245 TRP B C 1
ATOM 4204 O O . TRP B 1 245 ? 11.227 -8.727 -20.469 1 91.44 245 TRP B O 1
ATOM 4214 N N . GLY B 1 246 ? 11.68 -9.742 -22.406 1 94 246 GLY B N 1
ATOM 4215 C CA . GLY B 1 246 ? 11.359 -8.539 -23.156 1 94 246 GLY B CA 1
ATOM 4216 C C . GLY B 1 246 ? 9.906 -8.117 -23.016 1 94 246 GLY B C 1
ATOM 4217 O O . GLY B 1 246 ? 9.617 -6.949 -22.75 1 94 246 GLY B O 1
ATOM 4218 N N . GLN B 1 247 ? 9.031 -9.078 -23.156 1 95.69 247 GLN B N 1
ATOM 4219 C CA . GLN B 1 247 ? 7.609 -8.781 -23.031 1 95.69 247 GLN B CA 1
ATOM 4220 C C . GLN B 1 247 ? 7.246 -8.359 -21.609 1 95.69 247 GLN B C 1
ATOM 4222 O O . GLN B 1 247 ? 6.414 -7.469 -21.422 1 95.69 247 GLN B O 1
ATOM 4227 N N . LEU B 1 248 ? 7.922 -8.977 -20.672 1 95.44 248 LEU B N 1
ATOM 4228 C CA . LEU B 1 248 ? 7.715 -8.617 -19.266 1 95.44 248 LEU B CA 1
ATOM 4229 C C . LEU B 1 248 ? 8.047 -7.152 -19.031 1 95.44 248 LEU B C 1
ATOM 4231 O O . LEU B 1 248 ? 7.27 -6.426 -18.406 1 95.44 248 LEU B O 1
ATOM 4235 N N . THR B 1 249 ? 9.188 -6.773 -19.516 1 95.31 249 THR B N 1
ATOM 4236 C CA . THR B 1 249 ? 9.656 -5.418 -19.25 1 95.31 249 THR B CA 1
ATOM 4237 C C . THR B 1 249 ? 8.906 -4.406 -20.125 1 95.31 249 THR B C 1
ATOM 4239 O O . THR B 1 249 ? 8.648 -3.281 -19.688 1 95.31 249 THR B O 1
ATOM 4242 N N . ALA B 1 250 ? 8.539 -4.797 -21.281 1 97.5 250 ALA B N 1
ATOM 4243 C CA . ALA B 1 250 ? 7.703 -3.936 -22.109 1 97.5 250 ALA B CA 1
ATOM 4244 C C . ALA B 1 250 ? 6.348 -3.693 -21.453 1 97.5 250 ALA B C 1
ATOM 4246 O O . ALA B 1 250 ? 5.887 -2.551 -21.375 1 97.5 250 ALA B O 1
ATOM 4247 N N . ALA B 1 251 ? 5.727 -4.754 -21.016 1 97.81 251 ALA B N 1
ATOM 4248 C CA . ALA B 1 251 ? 4.441 -4.645 -20.328 1 97.81 251 ALA B CA 1
ATOM 4249 C C . ALA B 1 251 ? 4.566 -3.816 -19.062 1 97.81 251 ALA B C 1
ATOM 4251 O O . ALA B 1 251 ? 3.707 -2.982 -18.766 1 97.81 251 ALA B O 1
ATOM 4252 N N . GLY B 1 252 ? 5.645 -4.082 -18.312 1 96.94 252 GLY B N 1
ATOM 4253 C CA . GLY B 1 252 ? 5.918 -3.279 -17.125 1 96.94 252 GLY B CA 1
ATOM 4254 C C . GLY B 1 252 ? 6.059 -1.801 -17.422 1 96.94 252 GLY B C 1
ATOM 4255 O O . GLY B 1 252 ? 5.613 -0.957 -16.641 1 96.94 252 GLY B O 1
ATOM 4256 N N . THR B 1 253 ? 6.656 -1.489 -18.516 1 97 253 THR B N 1
ATOM 4257 C CA . THR B 1 253 ? 6.828 -0.103 -18.938 1 97 253 THR B CA 1
ATOM 4258 C C . THR B 1 253 ? 5.48 0.537 -19.266 1 97 253 THR B C 1
ATOM 4260 O O . THR B 1 253 ? 5.227 1.684 -18.891 1 97 253 THR B O 1
ATOM 4263 N N . ILE B 1 254 ? 4.672 -0.209 -19.906 1 97.44 254 ILE B N 1
ATOM 4264 C CA . ILE B 1 254 ? 3.344 0.29 -20.25 1 97.44 254 ILE B CA 1
ATOM 4265 C C . ILE B 1 254 ? 2.561 0.595 -18.969 1 97.44 254 ILE B C 1
ATOM 4267 O O . ILE B 1 254 ? 1.819 1.579 -18.906 1 97.44 254 ILE B O 1
ATOM 4271 N N . MET B 1 255 ? 2.768 -0.213 -17.984 1 97.06 255 MET B N 1
ATOM 4272 C CA . MET B 1 255 ? 2.088 -0.038 -16.703 1 97.06 255 MET B CA 1
ATOM 4273 C C . MET B 1 255 ? 2.531 1.255 -16.031 1 97.06 255 MET B C 1
ATOM 4275 O O . MET B 1 255 ? 1.876 1.729 -15.094 1 97.06 255 MET B O 1
ATOM 4279 N N . LEU B 1 256 ? 3.611 1.848 -16.453 1 95.62 256 LEU B N 1
ATOM 4280 C CA . LEU B 1 256 ? 4.113 3.088 -15.867 1 95.62 256 LEU B CA 1
ATOM 4281 C C . LEU B 1 256 ? 3.352 4.289 -16.406 1 95.62 256 LEU B C 1
ATOM 4283 O O . LEU B 1 256 ? 3.365 5.363 -15.805 1 95.62 256 LEU B O 1
ATOM 4287 N N . ILE B 1 257 ? 2.711 4.156 -17.438 1 95.12 257 ILE B N 1
ATOM 4288 C CA . ILE B 1 257 ? 2.156 5.285 -18.188 1 95.12 257 ILE B CA 1
ATOM 4289 C C . ILE B 1 257 ? 1.114 6.004 -17.328 1 95.12 257 ILE B C 1
ATOM 4291 O O . ILE B 1 257 ? 1.187 7.219 -17.141 1 95.12 257 ILE B O 1
ATOM 4295 N N . PRO B 1 258 ? 0.137 5.285 -16.734 1 93.19 258 PRO B N 1
ATOM 4296 C CA . PRO B 1 258 ? -0.842 5.996 -15.898 1 93.19 258 PRO B CA 1
ATOM 4297 C C . PRO B 1 258 ? -0.199 6.734 -14.727 1 93.19 258 PRO B C 1
ATOM 4299 O O . PRO B 1 258 ? -0.642 7.824 -14.367 1 93.19 258 PRO B O 1
ATOM 4302 N N . VAL B 1 259 ? 0.803 6.145 -14.188 1 89.75 259 VAL B N 1
ATOM 4303 C CA . VAL B 1 259 ? 1.506 6.746 -13.062 1 89.75 259 VAL B CA 1
ATOM 4304 C C . VAL B 1 259 ? 2.166 8.047 -13.5 1 89.75 259 VAL B C 1
ATOM 4306 O O . VAL B 1 259 ? 2.062 9.07 -12.812 1 89.75 259 VAL B O 1
ATOM 4309 N N . PHE B 1 260 ? 2.777 8.031 -14.641 1 90.06 260 PHE B N 1
ATOM 4310 C CA . PHE B 1 260 ? 3.447 9.219 -15.164 1 90.06 260 PHE B CA 1
ATOM 4311 C C . PHE B 1 260 ? 2.434 10.297 -15.516 1 90.06 260 PHE B C 1
ATOM 4313 O O . PHE B 1 260 ? 2.652 11.477 -15.227 1 90.06 260 PHE B O 1
ATOM 4320 N N . VAL B 1 261 ? 1.39 9.922 -16.062 1 92.56 261 VAL B N 1
ATOM 4321 C CA . VAL B 1 261 ? 0.35 10.875 -16.438 1 92.56 261 VAL B CA 1
ATOM 4322 C C . VAL B 1 261 ? -0.21 11.547 -15.188 1 92.56 261 VAL B C 1
ATOM 4324 O O . VAL B 1 261 ? -0.321 12.773 -15.125 1 92.56 261 VAL B O 1
ATOM 4327 N N . ILE B 1 262 ? -0.452 10.797 -14.172 1 90.44 262 ILE B N 1
ATOM 4328 C CA . ILE B 1 262 ? -1.034 11.305 -12.93 1 90.44 262 ILE B CA 1
ATOM 4329 C C . ILE B 1 262 ? -0.026 12.203 -12.219 1 90.44 262 ILE B C 1
ATOM 4331 O O . ILE B 1 262 ? -0.37 13.297 -11.766 1 90.44 262 ILE B O 1
ATOM 4335 N N . THR B 1 263 ? 1.169 11.742 -12.133 1 83.94 263 THR B N 1
ATOM 4336 C CA . THR B 1 263 ? 2.201 12.508 -11.445 1 83.94 263 THR B CA 1
ATOM 4337 C C . THR B 1 263 ? 2.445 13.844 -12.141 1 83.94 263 THR B C 1
ATOM 4339 O O . THR B 1 263 ? 2.568 14.875 -11.484 1 83.94 263 THR B O 1
ATOM 4342 N N . LEU B 1 264 ? 2.463 13.812 -13.43 1 84.81 264 LEU B N 1
ATOM 4343 C CA . LEU B 1 264 ? 2.768 15.023 -14.18 1 84.81 264 LEU B CA 1
ATOM 4344 C C . LEU B 1 264 ? 1.591 15.992 -14.156 1 84.81 264 LEU B C 1
ATOM 4346 O O . LEU B 1 264 ? 1.783 17.203 -14.18 1 84.81 264 LEU B O 1
ATOM 4350 N N . THR B 1 265 ? 0.437 15.531 -14.008 1 87.62 265 THR B N 1
ATOM 4351 C CA . THR B 1 265 ? -0.733 16.391 -14.133 1 87.62 265 THR B CA 1
ATOM 4352 C C . THR B 1 265 ? -1.209 16.859 -12.758 1 87.62 265 THR B C 1
ATOM 4354 O O . THR B 1 265 ? -1.747 17.969 -12.625 1 87.62 265 THR B O 1
ATOM 4357 N N . LEU B 1 266 ? -0.908 16.016 -11.727 1 86 266 LEU B N 1
ATOM 4358 C CA . LEU B 1 266 ? -1.581 16.312 -10.461 1 86 266 LEU B CA 1
ATOM 4359 C C . LEU B 1 266 ? -0.567 16.547 -9.352 1 86 266 LEU B C 1
ATOM 4361 O O . LEU B 1 266 ? -0.944 16.703 -8.188 1 86 266 LEU B O 1
ATOM 4365 N N . GLN B 1 267 ? 0.648 16.578 -9.672 1 83 267 GLN B N 1
ATOM 4366 C CA . GLN B 1 267 ? 1.692 16.641 -8.656 1 83 267 GLN B CA 1
ATOM 4367 C C . GLN B 1 267 ? 1.533 17.891 -7.785 1 83 267 GLN B C 1
ATOM 4369 O O . GLN B 1 267 ? 1.724 17.828 -6.57 1 83 267 GLN B O 1
ATOM 4374 N N . LYS B 1 268 ? 1.207 19.047 -8.383 1 79.31 268 LYS B N 1
ATOM 4375 C CA . LYS B 1 268 ? 1.059 20.281 -7.621 1 79.31 268 LYS B CA 1
ATOM 4376 C C . LYS B 1 268 ? -0.108 20.188 -6.645 1 79.31 268 LYS B C 1
ATOM 4378 O O . LYS B 1 268 ? -0.018 20.688 -5.516 1 79.31 268 LYS B O 1
ATOM 4383 N N . TYR B 1 269 ? -1.066 19.531 -7.09 1 79.88 269 TYR B N 1
ATOM 4384 C CA . TYR B 1 269 ? -2.254 19.406 -6.25 1 79.88 269 TYR B CA 1
ATOM 4385 C C . TYR B 1 269 ? -2.014 18.406 -5.117 1 79.88 269 TYR B C 1
ATOM 4387 O O . TYR B 1 269 ? -2.484 18.625 -3.996 1 79.88 269 TYR B O 1
ATOM 4395 N N . ILE B 1 270 ? -1.231 17.469 -5.434 1 80.25 270 ILE B N 1
ATOM 4396 C CA . ILE B 1 270 ? -0.944 16.422 -4.445 1 80.25 270 ILE B CA 1
ATOM 4397 C C . ILE B 1 270 ? -0.067 17 -3.336 1 80.25 270 ILE B C 1
ATOM 4399 O O . ILE B 1 270 ? -0.359 16.828 -2.15 1 80.25 270 ILE B O 1
ATOM 4403 N N . ILE B 1 271 ? 0.883 17.734 -3.758 1 75.62 271 ILE B N 1
ATOM 4404 C CA . ILE B 1 271 ? 1.813 18.297 -2.785 1 75.62 271 ILE B CA 1
ATOM 4405 C C . ILE B 1 271 ? 1.099 19.344 -1.926 1 75.62 271 ILE B C 1
ATOM 4407 O O . ILE B 1 271 ? 1.246 19.359 -0.701 1 75.62 271 ILE B O 1
ATOM 4411 N N . LYS B 1 272 ? 0.341 20.188 -2.527 1 75.44 272 LYS B N 1
ATOM 4412 C CA . LYS B 1 272 ? -0.427 21.188 -1.794 1 75.44 272 LYS B CA 1
ATOM 4413 C C . LYS B 1 272 ? -1.399 20.531 -0.819 1 75.44 272 LYS B C 1
ATOM 4415 O O . LYS B 1 272 ? -1.552 20.984 0.316 1 75.44 272 LYS B O 1
ATOM 4420 N N . GLY B 1 273 ? -1.987 19.547 -1.262 1 71.94 273 GLY B N 1
ATOM 4421 C CA . GLY B 1 273 ? -2.916 18.812 -0.414 1 71.94 273 GLY B CA 1
ATOM 4422 C C . GLY B 1 273 ? -2.25 18.172 0.788 1 71.94 273 GLY B C 1
ATOM 4423 O O . GLY B 1 273 ? -2.781 18.219 1.898 1 71.94 273 GLY B O 1
ATOM 4424 N N . LEU B 1 274 ? -1.099 17.719 0.538 1 69.44 274 LEU B N 1
ATOM 4425 C CA . LEU B 1 274 ? -0.38 17.031 1.604 1 69.44 274 LEU B CA 1
ATOM 4426 C C . LEU B 1 274 ? 0.139 18.016 2.639 1 69.44 274 LEU B C 1
ATOM 4428 O O . LEU B 1 274 ? 0.164 17.719 3.836 1 69.44 274 LEU B O 1
ATOM 4432 N N . ILE B 1 275 ? 0.486 19.172 2.125 1 66.81 275 ILE B N 1
ATOM 4433 C CA . ILE B 1 275 ? 1.018 20.188 3.025 1 66.81 275 ILE B CA 1
ATOM 4434 C C . ILE B 1 275 ? -0.132 20.922 3.715 1 66.81 275 ILE B C 1
ATOM 4436 O O . ILE B 1 275 ? -0.039 21.266 4.898 1 66.81 275 ILE B O 1
ATOM 4440 N N . SER B 1 276 ? -1.18 21.203 2.951 1 61.12 276 SER B N 1
ATOM 4441 C CA . SER B 1 276 ? -2.334 21.906 3.512 1 61.12 276 SER B CA 1
ATOM 4442 C C . SER B 1 276 ? -3.012 21.078 4.594 1 61.12 276 SER B C 1
ATOM 4444 O O . SER B 1 276 ? -3.533 21.609 5.566 1 61.12 276 SER B O 1
ATOM 4446 N N . GLY B 1 277 ? -3.215 19.891 4.391 1 54.78 277 GLY B N 1
ATOM 4447 C CA . GLY B 1 277 ? -3.764 19.047 5.441 1 54.78 277 GLY B CA 1
ATOM 4448 C C . GLY B 1 277 ? -2.971 19.109 6.734 1 54.78 277 GLY B C 1
ATOM 4449 O O . GLY B 1 277 ? -3.51 18.859 7.812 1 54.78 277 GLY B O 1
ATOM 4450 N N . GLY B 1 278 ? -1.591 19.5 6.684 1 46.56 278 GLY B N 1
ATOM 4451 C CA . GLY B 1 278 ? -0.728 19.75 7.828 1 46.56 278 GLY B CA 1
ATOM 4452 C C . GLY B 1 278 ? -0.846 21.156 8.367 1 46.56 278 GLY B C 1
ATOM 4453 O O . GLY B 1 278 ? -0.521 21.422 9.531 1 46.56 278 GLY B O 1
ATOM 4454 N N . ILE B 1 279 ? -0.872 22.359 7.637 1 39.06 279 ILE B N 1
ATOM 4455 C CA . ILE B 1 279 ? -0.593 23.75 7.98 1 39.06 279 ILE B CA 1
ATOM 4456 C C . ILE B 1 279 ? -1.874 24.438 8.461 1 39.06 279 ILE B C 1
ATOM 4458 O O . ILE B 1 279 ? -1.841 25.578 8.93 1 39.06 279 ILE B O 1
ATOM 4462 N N . LYS B 1 280 ? -3.119 24.328 8.219 1 40.94 280 LYS B N 1
ATOM 4463 C CA . LYS B 1 280 ? -3.889 25.562 8.375 1 40.94 280 LYS B CA 1
ATOM 4464 C C . LYS B 1 280 ? -3.977 25.969 9.844 1 40.94 280 LYS B C 1
ATOM 4466 O O . LYS B 1 280 ? -4.793 26.828 10.203 1 40.94 280 LYS B O 1
ATOM 4471 N N . GLY B 1 281 ? -3.258 25.562 10.844 1 31.69 281 GLY B N 1
ATOM 4472 C CA . GLY B 1 281 ? -3.451 26.469 11.969 1 31.69 281 GLY B CA 1
ATOM 4473 C C . GLY B 1 281 ? -2.613 27.734 11.875 1 31.69 281 GLY B C 1
ATOM 4474 O O . GLY B 1 281 ? -1.631 27.781 11.133 1 31.69 281 GLY B O 1
#

Organism: Fervidobacterium islandicum (NCBI:txid2423)

pLDDT: mean 88.2, std 11.39, range [31.64, 98.75]

Foldseek 3Di:
DVVVVVVVVCCVVVVVVVVVVVVVVVVCVVCVVVVQLVQLLQDAPCCPPPVDRPDHDGHNVLVVVQVPDPQLVLQAVLLQVLLQLLLVVLLVLLLVLLLCLQPDDDPCSVVVLVVLVVQLPDDPVVCLVVLQVVCVVVVNFAHSVSLSVVLNSNLNSVLNVLQNLLLNPDDCVLVVVCVVVVHDPVCCSPVPRCVSSVLSSLLSSVVSSVCSLPDDDNLCRRHDRRNRHNVPVLVCQCDPPHHRRNNSSSSVSVSCVVVVVCCVVCVVSNVCSVVVSVDPD/DVVVVVVVVCCVVVVVVVVVVVVVVVVCVVCVVVVQLVQLLQDAPCCPPPVDSPDHDGHNVLVVVQVPDPQLVLQAVLLQVLLQLLLVVLLVLLLVLLLCLQPDDDPCSVVVLVVLVVQLPDDPVVCLVVLQVVCVVVVNFAHSVSLSVVLNSNLNSVLNVLQNLLLNPDDCVLVVVCVVVVDDPVCCSPVPRCVSSVLSSLLSSVVSSVCSLPDDDNLCRRHDRRNRHNVPVLVCQCDPPHHRRNNSSSSVSVSCVVVVVCCVPCVVSNVCSVVVSVDPD

Secondary structure (DSSP, 8-state):
-HHHHHHHHHHHHHHHHHHHHHHHHHHHHHHHHHHHHHHHTTS-HHHHHHS-TT-----SHHHHHHHH-HHHHHHHHHHHHHHHHHHHHHHHHHHHHHHHHHH---TTHHHHHHHHHHHHHS-HHHHHHHHHHHHHHTT-TTSHHHHHHHHHHHHHHHHHHHHHHHHHTS-THHHHHHHHTT--HHHIIIIIIHHHTHHHHHHHHHHHHHHHHH--HHHHHH-SSSS--HHHHHHHTT-SSS--HHHHHHHHHHTTHHHHHHHHHHHHHHHHHHHHHHH--/-HHHHHHHHHHHHHHHHHHHHHHHHHHHHHHHHHHHHHHHTTS-HHHHHHS-TT-----SHHHHHHHH-HHHHHHHHHHHHHHHHHHHHHHHHHHHHHHHHHH---TTHHHHHHHHHHHHHS-HHHHHHHHHHHHHHTT-TTSHHHHHHHHHHHHHHHHHHHHHHHHHTS-THHHHHHHHTT--HHHIIIIIIHHHTHHHHHHHHHHHHHHHHH--HHHHHH-SSSS--HHHHHHHTT-SSS--HHHHHHHHHHTTHHHHHHHHHHHHHHHHHHHHHHH--

InterPro domains:
  IPR000515 ABC transporter type 1, transmembrane domain MetI-like [PF00528] (91-273)
  IPR000515 ABC transporter type 1, transmembrane domain MetI-like [PS50928] (76-266)
  IPR000515 ABC transporter type 1, transmembrane domain MetI-like [cd06261] (76-264)
  IPR035906 MetI-like superfamily [G3DSA:1.10.3720.10] (5-268)
  IPR035906 MetI-like superfamily [SSF161098] (11-281)
  IPR050901 Binding-protein-dependent ABC transporter permease [PTHR32243] (8-281)

Nearest PDB structures (foldseek):
  7cad-assembly1_B  TM=8.938E-01  e=5.609E-15  Mycolicibacterium smegmatis MC2 155
  8ja7-assembly1_B  TM=8.756E-01  e=1.780E-14  Mycobacterium tuberculosis H37Rv
  8hpn-assembly1_B  TM=8.887E-01  e=8.063E-14  Mycolicibacterium smegmatis MC2 155
  8hpr-assembly1_B  TM=8.490E-01  e=5.249E-12  Mycolicibacterium smegmatis MC2 155
  8y5f-assembly1_C  TM=8.859E-01  e=5.570E-10  Escherichia coli

Sequence (562 aa):
MKTNQSVKRLRKKLIPFLILIVSLFVLMIELMPIMVVVTSGFKRDIDIWARGPFYFKPTLESYKQVLSNRDFLLSLKNSLVVGLISTAISIIVGSMASYGLTRYVFKFKEIIAYTFLGFRMIPQISLVIPLYVMFNYLKLRDTLTGIVLAHVSFNIPYVVWLLLPFFAAVPRDYEEAARVDGATENQVFWRIFFPLVSPGLVVASVFAFLMSWNEFLYALILTSVNARTAPVAVNGLLGQYAPKWGQLTAAGTIMLIPVFVITLTLQKYIIKGLISGGIKGMKTNQSVKRLRKKLIPFLILIVSLFVLMIELMPIMVVVTSGFKRDIDIWARGPFYFKPTLESYKQVLSNRDFLLSLKNSLVVGLISTAISIIVGSMASYGLTRYVFKFKEIIAYTFLGFRMIPQISLVIPLYVMFNYLKLRDTLTGIVLAHVSFNIPYVVWLLLPFFAAVPRDYEEAARVDGATENQVFWRIFFPLVSPGLVVASVFAFLMSWNEFLYALILTSVNARTAPVAVNGLLGQYAPKWGQLTAAGTIMLIPVFVITLTLQKYIIKGLISGGIKG